Protein AF-A0AA86NKG4-F1 (afdb_monomer)

Mean predicted aligned error: 23.33 Å

Sequence (604 aa):
MSQSRVTTAQVQQRQLSSRQTTSARATTTNAAKAKQDRIPDSRKVRDQDYTNQCAERVFNFFTDKGYDGLLPSIKDLQTGIILKTFIDMISFLINLLDVQIAPPTDFKDPNQIMTFLNTIQTQLSYPETNQIKQTELKSISSAITWRKFMLLLSWLTELTDYTLSVDVDYQEPQVTELFIKNLCQAPDSEQILQSKEYFEFISQFYKDFLEMGGDETKLKLNLQTQFGMWKDEAKVNEQKMQQEVKKLDVEIRRFRLKLEEEINRAKQELNAVMETASSCQLDLNLCDDASYVGNSVMEVSTQQLLELRQRNQQRLEDANKKLSERVTQQEVNMMPQLQEKLNFINGQMRQNQIKQQELQADQDALQATIEALPESFAEYKKTDFLHQQKQGELKNMEQHLLELNKSLEEKQTRKSKIQKQIQQLCQNLQINQNISIDEITKLQSEMRRKLYAAEQAVQVTEKELRDLENEKVIMVQNLNQLNEQLENQKKRVEIMKQDHEKDAASLKQMNDTYYKNTQNLNEQIGQMKKQKVQVSAQIEESKQLLNQQKALLEKEQKRTEAEMKKMIAIIAAIYEKLIESRQKSRNSLEMARDKVGEAMQMFK

InterPro domains:
  IPR005550 Kinetochore protein Ndc80 [PTHR10643] (9-380)
  IPR038273 Ndc80 domain superfamily [G3DSA:1.10.418.30] (37-162)
  IPR055260 Kinetochore protein Ndc80, CH domain [PF03801] (15-162)

Radius of gyration: 59.02 Å; Cα contacts (8 Å, |Δi|>4): 145; chains: 1; bounding box: 146×118×181 Å

Structure (mmCIF, N/CA/C/O backbone):
data_AF-A0AA86NKG4-F1
#
_entry.id   AF-A0AA86NKG4-F1
#
loop_
_atom_site.group_PDB
_atom_site.id
_atom_site.type_symbol
_atom_site.label_atom_id
_atom_site.label_alt_id
_atom_site.label_comp_id
_atom_site.label_asym_id
_atom_site.label_entity_id
_atom_site.label_seq_id
_atom_site.pdbx_PDB_ins_code
_atom_site.Cartn_x
_atom_site.Cartn_y
_atom_site.Cartn_z
_atom_site.occupancy
_atom_site.B_iso_or_equiv
_atom_site.auth_seq_id
_atom_site.auth_comp_id
_atom_site.auth_asym_id
_atom_site.auth_atom_id
_atom_site.pdbx_PDB_model_num
ATOM 1 N N . MET A 1 1 ? 39.756 50.441 -20.508 1.00 43.78 1 MET A N 1
ATOM 2 C CA . MET A 1 1 ? 40.010 49.464 -19.427 1.00 43.78 1 MET A CA 1
ATOM 3 C C . MET A 1 1 ? 40.425 50.222 -18.177 1.00 43.78 1 MET A C 1
ATOM 5 O O . MET A 1 1 ? 41.063 51.255 -18.331 1.00 43.78 1 MET A O 1
ATOM 9 N N . SER A 1 2 ? 40.069 49.674 -17.011 1.00 31.52 2 SER A N 1
ATOM 10 C CA . SER A 1 2 ? 40.463 50.047 -15.638 1.00 31.52 2 SER A CA 1
ATOM 11 C C . SER A 1 2 ? 39.330 50.608 -14.772 1.00 31.52 2 SER A C 1
ATOM 13 O O . SER A 1 2 ? 38.540 51.446 -15.190 1.00 31.52 2 SER A O 1
ATOM 15 N N . GLN A 1 3 ? 39.236 49.998 -13.591 1.00 32.66 3 GLN A N 1
ATOM 16 C CA . GLN A 1 3 ? 38.053 49.741 -12.775 1.00 32.66 3 GLN A CA 1
ATOM 17 C C . GLN A 1 3 ? 37.763 50.818 -11.721 1.00 32.66 3 GLN A C 1
ATOM 19 O O . GLN A 1 3 ? 38.652 51.528 -11.260 1.00 32.66 3 GLN A O 1
ATOM 24 N N . SER A 1 4 ? 36.502 50.842 -11.290 1.00 36.34 4 SER A N 1
ATOM 25 C CA . SER A 1 4 ? 35.964 51.563 -10.135 1.00 36.34 4 SER A CA 1
ATOM 26 C C . SER A 1 4 ? 36.262 50.859 -8.803 1.00 36.34 4 SER A C 1
ATOM 28 O O . SER A 1 4 ? 36.222 49.632 -8.743 1.00 36.34 4 SER A O 1
ATOM 30 N N . ARG A 1 5 ? 36.397 51.632 -7.714 1.00 36.16 5 ARG A N 1
ATOM 31 C CA . ARG A 1 5 ? 35.875 51.293 -6.372 1.00 36.16 5 ARG A CA 1
ATOM 32 C C . ARG A 1 5 ? 35.683 52.557 -5.526 1.00 36.16 5 ARG A C 1
ATOM 34 O O . ARG A 1 5 ? 36.498 53.472 -5.570 1.00 36.16 5 ARG A O 1
ATOM 41 N N . VAL A 1 6 ? 34.558 52.578 -4.813 1.00 34.16 6 VAL A N 1
ATOM 42 C CA . VAL A 1 6 ? 33.982 53.687 -4.038 1.00 34.16 6 VAL A CA 1
ATOM 43 C C . VAL A 1 6 ? 34.323 53.555 -2.547 1.00 34.16 6 VAL A C 1
ATOM 45 O O . VAL A 1 6 ? 34.660 52.481 -2.055 1.00 34.16 6 VAL A O 1
ATOM 48 N N . THR A 1 7 ? 34.259 54.711 -1.896 1.00 33.56 7 THR A N 1
ATOM 49 C CA . THR A 1 7 ? 34.764 55.203 -0.611 1.00 33.56 7 THR A CA 1
ATOM 50 C C . THR A 1 7 ? 33.959 54.856 0.652 1.00 33.56 7 THR A C 1
ATOM 52 O O . THR A 1 7 ? 32.754 54.627 0.623 1.00 33.56 7 THR A O 1
ATOM 55 N N . THR A 1 8 ? 34.669 54.931 1.784 1.00 36.47 8 THR A N 1
ATOM 56 C CA . THR A 1 8 ? 34.244 54.886 3.198 1.00 36.47 8 THR A CA 1
ATOM 57 C C . THR A 1 8 ? 34.214 56.301 3.815 1.00 36.47 8 THR A C 1
ATOM 59 O O . THR A 1 8 ? 35.107 57.082 3.500 1.00 36.47 8 THR A O 1
ATOM 62 N N . ALA A 1 9 ? 33.284 56.606 4.742 1.00 33.09 9 ALA A N 1
ATOM 63 C CA . ALA A 1 9 ? 33.405 57.609 5.841 1.00 33.09 9 ALA A CA 1
ATOM 64 C C . ALA A 1 9 ? 32.147 57.554 6.757 1.00 33.09 9 ALA A C 1
ATOM 66 O O . ALA A 1 9 ? 31.035 57.596 6.242 1.00 33.09 9 ALA A O 1
ATOM 67 N N . GLN A 1 10 ? 32.233 57.205 8.056 1.00 33.81 10 GLN A N 1
ATOM 68 C CA . GLN A 1 10 ? 32.519 58.033 9.263 1.00 33.81 10 GLN A CA 1
ATOM 69 C C . GLN A 1 10 ? 31.441 59.097 9.584 1.00 33.81 10 GLN A C 1
ATOM 71 O O . GLN A 1 10 ? 31.262 60.042 8.831 1.00 33.81 10 GLN A O 1
ATOM 76 N N . VAL A 1 11 ? 30.566 58.882 10.582 1.00 34.16 11 VAL A N 1
ATOM 77 C CA . VAL A 1 11 ? 30.686 59.140 12.048 1.00 34.16 11 VAL A CA 1
ATOM 78 C C . VAL A 1 11 ? 30.825 60.628 12.413 1.00 34.16 11 VAL A C 1
ATOM 80 O O . VAL A 1 11 ? 31.870 61.235 12.201 1.00 34.16 11 VAL A O 1
ATOM 83 N N . GLN A 1 12 ? 29.799 61.176 13.081 1.00 32.41 12 GLN A N 1
ATOM 84 C CA . GLN A 1 12 ? 29.882 62.398 13.887 1.00 32.41 12 GLN A CA 1
ATOM 85 C C . GLN A 1 12 ? 29.183 62.208 15.239 1.00 32.41 12 GLN A C 1
ATOM 87 O O . GLN A 1 12 ? 28.048 61.747 15.323 1.00 32.41 12 GLN A O 1
ATOM 92 N N . GLN A 1 13 ? 29.902 62.597 16.290 1.00 38.66 13 GLN A N 1
ATOM 93 C CA . GLN A 1 13 ? 29.547 62.554 17.705 1.00 38.66 13 GLN A CA 1
ATOM 94 C C . GLN A 1 13 ? 29.587 64.004 18.236 1.00 38.66 13 GLN A C 1
ATOM 96 O O . GLN A 1 13 ? 30.538 64.733 17.951 1.00 38.66 13 GLN A O 1
ATOM 101 N N . ARG A 1 14 ? 28.589 64.430 19.020 1.00 33.84 14 ARG A N 1
ATOM 102 C CA . ARG A 1 14 ? 28.610 65.624 19.901 1.00 33.84 14 ARG A CA 1
ATOM 103 C C . ARG A 1 14 ? 28.110 65.149 21.277 1.00 33.84 14 ARG A C 1
ATOM 105 O O . ARG A 1 14 ? 27.068 64.509 21.324 1.00 33.84 14 ARG A O 1
ATOM 112 N N . GLN A 1 15 ? 28.935 65.126 22.334 1.00 34.72 15 GLN A N 1
ATOM 113 C CA . GLN A 1 15 ? 29.257 66.223 23.280 1.00 34.72 15 GLN A CA 1
ATOM 114 C C . GLN A 1 15 ? 28.002 66.797 23.986 1.00 34.72 15 GLN A C 1
ATOM 116 O O . GLN A 1 15 ? 27.040 67.090 23.295 1.00 34.72 15 GLN A O 1
ATOM 121 N N . LEU A 1 16 ? 27.907 67.063 25.300 1.00 33.72 16 LEU A N 1
ATOM 122 C CA . LEU A 1 16 ? 28.825 67.060 26.455 1.00 33.72 16 LEU A CA 1
ATOM 123 C C . LEU A 1 16 ? 28.006 67.399 27.744 1.00 33.72 16 LEU A C 1
ATOM 125 O O . LEU A 1 16 ? 26.950 68.015 27.642 1.00 33.72 16 LEU A O 1
ATOM 129 N N . SER A 1 17 ? 28.591 67.112 28.920 1.00 32.69 17 SER A N 1
ATOM 130 C CA . SER A 1 17 ? 28.464 67.837 30.215 1.00 32.69 17 SER A CA 1
ATOM 131 C C . SER A 1 17 ? 27.379 67.458 31.244 1.00 32.69 17 SER A C 1
ATOM 133 O O . SER A 1 17 ? 26.231 67.254 30.889 1.00 32.69 17 SER A O 1
ATOM 135 N N . SER A 1 18 ? 27.594 67.507 32.571 1.00 33.84 18 SER A N 1
ATOM 136 C CA . SER A 1 18 ? 28.743 67.265 33.483 1.00 33.84 18 SER A CA 1
ATOM 137 C C . SER A 1 18 ? 28.355 67.697 34.918 1.00 33.84 18 SER A C 1
ATOM 139 O O . SER A 1 18 ? 27.952 68.843 35.068 1.00 33.84 18 SER A O 1
ATOM 141 N N . ARG A 1 19 ? 28.661 66.852 35.931 1.00 31.36 19 ARG A N 1
ATOM 142 C CA . ARG A 1 19 ? 28.984 67.161 37.364 1.00 31.36 19 ARG A CA 1
ATOM 143 C C . ARG A 1 19 ? 27.851 67.775 38.242 1.00 31.36 19 ARG A C 1
ATOM 145 O O . ARG A 1 19 ? 27.067 68.557 37.748 1.00 31.36 19 ARG A O 1
ATOM 152 N N . GLN A 1 20 ? 27.678 67.495 39.549 1.00 35.03 20 GLN A N 1
ATOM 153 C CA . GLN A 1 20 ? 28.650 67.257 40.635 1.00 35.03 20 GLN A CA 1
ATOM 154 C C . GLN A 1 20 ? 27.956 66.773 41.957 1.00 35.03 20 GLN A C 1
ATOM 156 O O . GLN A 1 20 ? 26.942 67.348 42.329 1.00 35.03 20 GLN A O 1
ATOM 161 N N . THR A 1 21 ? 28.557 65.772 42.646 1.00 33.75 21 THR A N 1
ATOM 162 C CA . THR A 1 21 ? 28.790 65.565 44.127 1.00 33.75 21 THR A CA 1
ATOM 163 C C . THR A 1 21 ? 27.627 65.617 45.152 1.00 33.75 21 THR A C 1
ATOM 165 O O . THR A 1 21 ? 26.842 66.547 45.099 1.00 33.75 21 THR A O 1
ATOM 168 N N . THR A 1 22 ? 27.449 64.725 46.152 1.00 33.44 22 THR A N 1
ATOM 169 C CA . THR A 1 22 ? 28.330 64.159 47.228 1.00 33.44 22 THR A CA 1
ATOM 170 C C . THR A 1 22 ? 27.784 62.782 47.730 1.00 33.44 22 THR A C 1
ATOM 172 O O . THR A 1 22 ? 26.578 62.583 47.746 1.00 33.44 22 THR A O 1
ATOM 175 N N . SER A 1 23 ? 28.563 61.700 47.949 1.00 35.88 23 SER A N 1
ATOM 176 C CA . SER A 1 23 ? 29.376 61.311 49.142 1.00 35.88 23 SER A CA 1
ATOM 177 C C . SER A 1 23 ? 28.636 61.458 50.492 1.00 35.88 23 SER A C 1
ATOM 179 O O . SER A 1 23 ? 28.166 62.550 50.766 1.00 35.88 23 SER A O 1
ATOM 181 N N . ALA A 1 24 ? 28.510 60.515 51.440 1.00 34.03 24 ALA A N 1
ATOM 182 C CA . ALA A 1 24 ? 28.939 59.127 51.649 1.00 34.03 24 ALA A CA 1
ATOM 183 C C . ALA A 1 24 ? 28.216 58.576 52.909 1.00 34.03 24 ALA A C 1
ATOM 185 O O . ALA A 1 24 ? 27.984 59.344 53.838 1.00 34.03 24 ALA A O 1
ATOM 186 N N . ARG A 1 25 ? 27.973 57.257 53.009 1.00 35.12 25 ARG A N 1
ATOM 187 C CA . ARG A 1 25 ? 28.416 56.442 54.165 1.00 35.12 25 ARG A CA 1
ATOM 188 C C . ARG A 1 25 ? 28.309 54.951 53.848 1.00 35.12 25 ARG A C 1
ATOM 190 O O . ARG A 1 25 ? 27.234 54.420 53.600 1.00 35.12 25 ARG A O 1
ATOM 197 N N . ALA A 1 26 ? 29.468 54.310 53.851 1.00 36.91 26 ALA A N 1
ATOM 198 C CA . ALA A 1 26 ? 29.656 52.880 53.723 1.00 36.91 26 ALA A CA 1
ATOM 199 C C . ALA A 1 26 ? 29.409 52.160 55.056 1.00 36.91 26 ALA A C 1
ATOM 201 O O . ALA A 1 26 ? 29.774 52.677 56.111 1.00 36.91 26 ALA A O 1
ATOM 202 N N . THR A 1 27 ? 28.954 50.913 54.967 1.00 33.50 27 THR A N 1
ATOM 203 C CA . THR A 1 27 ? 29.495 49.828 55.793 1.00 33.50 27 THR A CA 1
ATOM 204 C C . THR A 1 27 ? 29.646 48.581 54.931 1.00 33.50 27 THR A C 1
ATOM 206 O O . THR A 1 27 ? 28.697 47.912 54.537 1.00 33.50 27 THR A O 1
ATOM 209 N N . THR A 1 28 ? 30.904 48.334 54.600 1.00 38.12 28 THR A N 1
ATOM 210 C CA . THR A 1 28 ? 31.500 47.103 54.096 1.00 38.12 28 THR A CA 1
ATOM 211 C C . THR A 1 28 ? 31.260 45.931 55.045 1.00 38.12 28 THR A C 1
ATOM 213 O O . THR A 1 28 ? 31.464 46.088 56.246 1.00 38.12 28 THR A O 1
ATOM 216 N N . THR A 1 29 ? 30.934 44.748 54.515 1.00 29.23 29 THR A N 1
ATOM 217 C CA . THR A 1 29 ? 31.707 43.498 54.710 1.00 29.23 29 THR A CA 1
ATOM 218 C C . THR A 1 29 ? 31.048 42.316 53.974 1.00 29.23 29 THR A C 1
ATOM 220 O O . THR A 1 29 ? 29.895 41.980 54.200 1.00 29.23 29 THR A O 1
ATOM 223 N N . ASN A 1 30 ? 31.819 41.684 53.084 1.00 37.06 30 ASN A N 1
ATOM 224 C CA . ASN A 1 30 ? 31.780 40.253 52.749 1.00 37.06 30 ASN A CA 1
ATOM 225 C C . ASN A 1 30 ? 30.456 39.600 52.294 1.00 37.06 30 ASN A C 1
ATOM 227 O O . ASN A 1 30 ? 29.985 38.651 52.911 1.00 37.06 30 ASN A O 1
ATOM 231 N N . ALA A 1 31 ? 29.954 39.984 51.117 1.00 36.34 31 ALA A N 1
ATOM 232 C CA . ALA A 1 31 ? 29.047 39.143 50.319 1.00 36.34 31 ALA A CA 1
ATOM 233 C C . ALA A 1 31 ? 29.480 39.108 48.840 1.00 36.34 31 ALA A C 1
ATOM 235 O O . ALA A 1 31 ? 28.695 39.323 47.921 1.00 36.34 31 ALA A O 1
ATOM 236 N N . ALA A 1 32 ? 30.775 38.885 48.609 1.00 37.53 32 ALA A N 1
ATOM 237 C CA . ALA A 1 32 ? 31.345 38.626 47.291 1.00 37.53 32 ALA A CA 1
ATOM 238 C C . ALA A 1 32 ? 31.545 37.113 47.123 1.00 37.53 32 ALA A C 1
ATOM 240 O O . ALA A 1 32 ? 32.657 36.614 47.261 1.00 37.53 32 ALA A O 1
ATOM 241 N N . LYS A 1 33 ? 30.439 36.388 46.920 1.00 40.97 33 LYS A N 1
ATOM 242 C CA . LYS A 1 33 ? 30.338 35.051 46.301 1.00 40.97 33 LYS A CA 1
ATOM 243 C C . LYS A 1 33 ? 28.845 34.690 46.240 1.00 40.97 33 LYS A C 1
ATOM 245 O O . LYS A 1 33 ? 28.176 34.762 47.261 1.00 40.97 33 LYS A O 1
ATOM 250 N N . ALA A 1 34 ? 28.362 34.322 45.049 1.00 39.19 34 ALA A N 1
ATOM 251 C CA . ALA A 1 34 ? 26.985 33.914 44.710 1.00 39.19 34 ALA A CA 1
ATOM 252 C C . ALA A 1 34 ? 25.978 35.002 44.266 1.00 39.19 34 ALA A C 1
ATOM 254 O O . ALA A 1 34 ? 24.804 34.960 44.623 1.00 39.19 34 ALA A O 1
ATOM 255 N N . LYS A 1 35 ? 26.380 35.924 43.384 1.00 42.62 35 LYS A N 1
ATOM 256 C CA . LYS A 1 35 ? 25.446 36.419 42.357 1.00 42.62 35 LYS A CA 1
ATOM 257 C C . LYS A 1 35 ? 25.885 35.820 41.028 1.00 42.62 35 LYS A C 1
ATOM 259 O O . LYS A 1 35 ? 26.779 36.359 40.392 1.00 42.62 35 LYS A O 1
ATOM 264 N N . GLN A 1 36 ? 25.316 34.666 40.676 1.00 47.09 36 GLN A N 1
ATOM 265 C CA . GLN A 1 36 ? 25.294 34.216 39.285 1.00 47.09 36 GLN A CA 1
ATOM 266 C C . GLN A 1 36 ? 24.805 35.384 38.428 1.00 47.09 36 GLN A C 1
ATOM 268 O O . GLN A 1 36 ? 23.819 36.036 38.791 1.00 47.09 36 GLN A O 1
ATOM 273 N N . ASP A 1 37 ? 25.509 35.653 37.334 1.00 47.25 37 ASP A N 1
ATOM 274 C CA . ASP A 1 37 ? 25.105 36.593 36.296 1.00 47.25 37 ASP A CA 1
ATOM 275 C C . ASP A 1 37 ? 23.719 36.200 35.772 1.00 47.25 37 ASP A C 1
ATOM 277 O O . ASP A 1 37 ? 23.567 35.367 34.882 1.00 47.25 37 ASP A O 1
ATOM 281 N N . ARG A 1 38 ? 22.671 36.769 36.373 1.00 59.19 38 ARG A N 1
ATOM 282 C CA . ARG A 1 38 ? 21.305 36.638 35.875 1.00 59.19 38 ARG A CA 1
ATOM 283 C C . ARG A 1 38 ? 21.229 37.431 34.581 1.00 59.19 38 ARG A C 1
ATOM 285 O O . ARG A 1 38 ? 21.164 38.659 34.620 1.00 59.19 38 ARG A O 1
ATOM 292 N N . ILE A 1 39 ? 21.266 36.722 33.456 1.00 69.00 39 ILE A N 1
ATOM 293 C CA . ILE A 1 39 ? 21.083 37.295 32.121 1.00 69.00 39 ILE A CA 1
ATOM 294 C C . ILE A 1 39 ? 19.756 38.075 32.128 1.00 69.00 39 ILE A C 1
ATOM 296 O O . ILE A 1 39 ? 18.713 37.481 32.417 1.00 69.00 39 ILE A O 1
ATOM 300 N N . PRO A 1 40 ? 19.766 39.398 31.888 1.00 72.06 40 PRO A N 1
ATOM 301 C CA . PRO A 1 40 ? 18.547 40.198 31.918 1.00 72.06 40 PRO A CA 1
ATOM 302 C C . PRO A 1 40 ? 17.570 39.732 30.831 1.00 72.06 40 PRO A C 1
ATOM 304 O O . PRO A 1 40 ? 18.000 39.319 29.756 1.00 72.06 40 PRO A O 1
ATOM 307 N N . ASP A 1 41 ? 16.262 39.820 31.101 1.00 75.50 41 ASP A N 1
ATOM 308 C CA . ASP A 1 41 ? 15.235 39.552 30.087 1.00 75.50 41 ASP A CA 1
ATOM 309 C C . ASP A 1 41 ? 15.448 40.479 28.885 1.00 75.50 41 ASP A C 1
ATOM 311 O O . ASP A 1 41 ? 15.451 41.705 29.028 1.00 75.50 41 ASP A O 1
ATOM 315 N N . SER A 1 42 ? 15.653 39.893 27.708 1.00 79.81 42 SER A N 1
ATOM 316 C CA . SER A 1 42 ? 15.833 40.628 26.457 1.00 79.81 42 SER A CA 1
ATOM 317 C C . SER A 1 42 ? 14.517 41.202 25.926 1.00 79.81 42 SER A C 1
ATOM 319 O O . SER A 1 42 ? 14.535 42.094 25.073 1.00 79.81 42 SER A O 1
ATOM 321 N N . ARG A 1 43 ? 13.368 40.725 26.427 1.00 83.44 43 ARG A N 1
ATOM 322 C CA . ARG A 1 43 ? 12.042 41.185 26.007 1.00 83.44 43 ARG A CA 1
ATOM 323 C C . ARG A 1 43 ? 11.784 42.607 26.494 1.00 83.44 43 ARG A C 1
ATOM 325 O O . ARG A 1 43 ? 12.120 42.991 27.616 1.00 83.44 43 ARG A O 1
ATOM 332 N N . LYS A 1 44 ? 11.106 43.404 25.667 1.00 83.31 44 LYS A N 1
ATOM 333 C CA . LYS A 1 44 ? 10.764 44.799 25.979 1.00 83.31 44 LYS A CA 1
ATOM 334 C C . LYS A 1 44 ? 9.557 44.890 26.924 1.00 83.31 44 LYS A C 1
ATOM 336 O O . LYS A 1 44 ? 8.557 45.515 26.610 1.00 83.31 44 LYS A O 1
ATOM 341 N N . VAL A 1 45 ? 9.655 44.315 28.125 1.00 78.31 45 VAL A N 1
ATOM 342 C CA . VAL A 1 45 ? 8.554 44.214 29.116 1.00 78.31 45 VAL A CA 1
ATOM 343 C C . VAL A 1 45 ? 7.938 45.570 29.498 1.00 78.31 45 VAL A C 1
ATOM 345 O O . VAL A 1 45 ? 6.790 45.660 29.929 1.00 78.31 45 VAL A O 1
ATOM 348 N N . ARG A 1 46 ? 8.711 46.656 29.390 1.00 81.44 46 ARG A N 1
ATOM 349 C CA . ARG A 1 46 ? 8.246 48.016 29.709 1.00 81.44 46 ARG A CA 1
ATOM 350 C C . ARG A 1 46 ? 7.560 48.717 28.535 1.00 81.44 46 ARG A C 1
ATOM 352 O O . ARG A 1 46 ? 6.890 49.721 28.774 1.00 81.44 46 ARG A O 1
ATOM 359 N N . ASP A 1 47 ? 7.725 48.194 27.327 1.00 87.50 47 ASP A N 1
ATOM 360 C CA . ASP A 1 47 ? 7.161 48.726 26.094 1.00 87.50 47 ASP A CA 1
ATOM 361 C C . ASP A 1 47 ? 5.691 48.297 25.969 1.00 87.50 47 ASP A C 1
ATOM 363 O O . ASP A 1 47 ? 5.349 47.110 26.036 1.00 87.50 47 ASP A O 1
ATOM 367 N N . GLN A 1 48 ? 4.809 49.289 25.864 1.00 86.00 48 GLN A N 1
ATOM 368 C CA . GLN A 1 48 ? 3.374 49.049 25.782 1.00 86.00 48 GLN A CA 1
ATOM 369 C C . GLN A 1 48 ? 3.001 48.436 24.431 1.00 86.00 48 GLN A C 1
ATOM 371 O O . GLN A 1 48 ? 2.163 47.538 24.402 1.00 86.00 48 GLN A O 1
ATOM 376 N N . ASP A 1 49 ? 3.660 48.844 23.347 1.00 90.31 49 ASP A N 1
ATOM 377 C CA . ASP A 1 49 ? 3.364 48.338 22.005 1.00 90.31 49 ASP A CA 1
ATOM 378 C C . ASP A 1 49 ? 3.726 46.856 21.904 1.00 90.31 49 ASP A C 1
ATOM 380 O O . ASP A 1 49 ? 2.957 46.053 21.381 1.00 90.31 49 ASP A O 1
ATOM 384 N N . TYR A 1 50 ? 4.852 46.463 22.507 1.00 91.94 50 TYR A N 1
ATOM 385 C CA . TYR A 1 50 ? 5.243 45.058 22.611 1.00 91.94 50 TYR A CA 1
ATOM 386 C C . TYR A 1 50 ? 4.230 44.227 23.416 1.00 91.94 50 TYR A C 1
ATOM 388 O O . TYR A 1 50 ? 3.884 43.111 23.029 1.00 91.94 50 TYR A O 1
ATOM 396 N N . THR A 1 51 ? 3.712 44.774 24.520 1.00 89.31 51 THR A N 1
ATOM 397 C CA . THR A 1 51 ? 2.679 44.094 25.323 1.00 89.31 51 THR A CA 1
ATOM 398 C C . THR A 1 51 ? 1.371 43.948 24.538 1.00 89.31 51 THR A C 1
ATOM 400 O O . THR A 1 51 ? 0.726 42.904 24.618 1.00 89.31 51 THR A O 1
ATOM 403 N N . ASN A 1 52 ? 0.998 44.955 23.743 1.00 92.19 52 ASN A N 1
ATOM 404 C CA . ASN A 1 52 ? -0.190 44.903 22.891 1.00 92.19 52 ASN A CA 1
ATOM 405 C C . ASN A 1 52 ? -0.059 43.818 21.809 1.00 92.19 52 ASN A C 1
ATOM 407 O O . ASN A 1 52 ? -0.997 43.051 21.618 1.00 92.19 52 ASN A O 1
ATOM 411 N N . GLN A 1 53 ? 1.117 43.685 21.185 1.00 93.94 53 GLN A N 1
ATOM 412 C CA . GLN A 1 53 ? 1.402 42.604 20.230 1.00 93.94 53 GLN A CA 1
ATOM 413 C C . GLN A 1 53 ? 1.312 41.216 20.880 1.00 93.94 53 GLN A C 1
ATOM 415 O O . GLN A 1 53 ? 0.790 40.281 20.277 1.00 93.94 53 GLN A O 1
ATOM 420 N N . CYS A 1 54 ? 1.786 41.074 22.124 1.00 94.75 54 CYS A N 1
ATOM 421 C CA . CYS A 1 54 ? 1.632 39.829 22.881 1.00 94.75 54 CYS A CA 1
ATOM 422 C C . CYS A 1 54 ? 0.147 39.490 23.092 1.00 94.75 54 CYS A C 1
ATOM 424 O O . CYS A 1 54 ? -0.253 38.348 22.886 1.00 94.75 54 CYS A O 1
ATOM 426 N N . ALA A 1 55 ? -0.673 40.479 23.461 1.00 95.06 55 ALA A N 1
ATOM 427 C CA . ALA A 1 55 ? -2.109 40.293 23.658 1.00 95.06 55 ALA A CA 1
ATOM 428 C C . ALA A 1 55 ? -2.834 39.904 22.357 1.00 95.06 55 ALA A C 1
ATOM 430 O O . ALA A 1 55 ? -3.663 38.998 22.378 1.00 95.06 55 ALA A O 1
ATOM 431 N N . GLU A 1 56 ? -2.499 40.537 21.228 1.00 95.44 56 GLU A N 1
ATOM 432 C CA . GLU A 1 56 ? -3.038 40.180 19.906 1.00 95.44 56 GLU A CA 1
ATOM 433 C C . GLU A 1 56 ? -2.671 38.747 19.512 1.00 95.44 56 GLU A C 1
ATOM 435 O O . GLU A 1 56 ? -3.537 37.986 19.085 1.00 95.44 56 GLU A O 1
ATOM 440 N N . ARG A 1 57 ? -1.411 38.343 19.719 1.00 95.50 57 ARG A N 1
ATOM 441 C CA . ARG A 1 57 ? -0.961 36.973 19.439 1.00 95.50 57 ARG A CA 1
ATOM 442 C C . ARG A 1 57 ? -1.728 35.941 20.258 1.00 95.50 57 ARG A C 1
ATOM 444 O O . ARG A 1 57 ? -2.207 34.961 19.699 1.00 95.50 57 ARG A O 1
ATOM 451 N N . VAL A 1 58 ? -1.846 36.169 21.567 1.00 96.75 58 VAL A N 1
ATOM 452 C CA . VAL A 1 58 ? -2.610 35.295 22.468 1.00 96.75 58 VAL A CA 1
ATOM 453 C C . VAL A 1 58 ? -4.064 35.212 22.007 1.00 96.75 58 VAL A C 1
ATOM 455 O O . VAL A 1 58 ? -4.603 34.119 21.883 1.00 96.75 58 VAL A O 1
ATOM 458 N N . PHE A 1 59 ? -4.698 36.346 21.711 1.00 96.38 59 PHE A N 1
ATOM 459 C CA . PHE A 1 59 ? -6.093 36.366 21.281 1.00 96.38 59 PHE A CA 1
ATOM 460 C C . PHE A 1 59 ? -6.323 35.563 19.993 1.00 96.38 59 PHE A C 1
ATOM 462 O O . PHE A 1 59 ? -7.228 34.728 19.943 1.00 96.38 59 PHE A O 1
ATOM 469 N N . ASN A 1 60 ? -5.487 35.785 18.976 1.00 95.38 60 ASN A N 1
ATOM 470 C CA . ASN A 1 60 ? -5.600 35.093 17.693 1.00 95.38 60 ASN A CA 1
ATOM 471 C C . ASN A 1 60 ? -5.396 33.584 17.865 1.00 95.38 60 ASN A C 1
ATOM 473 O O . ASN A 1 60 ? -6.236 32.808 17.430 1.00 95.38 60 ASN A O 1
ATOM 477 N N . PHE A 1 61 ? -4.357 33.167 18.597 1.00 96.06 61 PHE A N 1
ATOM 478 C CA . PHE A 1 61 ? -4.083 31.747 18.819 1.00 96.06 61 PHE A CA 1
ATOM 479 C C . PHE A 1 61 ? -5.244 31.022 19.509 1.00 96.06 61 PHE A C 1
ATOM 481 O O . PHE A 1 61 ? -5.661 29.953 19.072 1.00 96.06 61 PHE A O 1
ATOM 488 N N . PHE A 1 62 ? -5.795 31.599 20.579 1.00 95.62 62 PHE A N 1
ATOM 489 C CA . PHE A 1 62 ? -6.916 30.984 21.295 1.00 95.62 62 PHE A CA 1
ATOM 490 C C . PHE A 1 62 ? -8.193 30.931 20.443 1.00 95.62 62 PHE A C 1
ATOM 492 O O . PHE A 1 62 ? -8.974 29.990 20.581 1.00 95.62 62 PHE A O 1
ATOM 499 N N . THR A 1 63 ? -8.392 31.917 19.562 1.00 92.88 63 THR A N 1
ATOM 500 C CA . THR A 1 63 ? -9.492 31.915 18.587 1.00 92.88 63 THR A CA 1
ATOM 501 C C . THR A 1 63 ? -9.311 30.781 17.577 1.00 92.88 63 THR A C 1
ATOM 503 O O . THR A 1 63 ? -10.238 30.005 17.357 1.00 92.88 63 THR A O 1
ATOM 506 N N . ASP A 1 64 ? -8.106 30.634 17.025 1.00 92.25 64 ASP A N 1
ATOM 507 C CA . ASP A 1 64 ? -7.792 29.634 16.000 1.00 92.25 64 ASP A CA 1
ATOM 508 C C . ASP A 1 64 ? -7.824 28.196 16.543 1.00 92.25 64 ASP A C 1
ATOM 510 O O . ASP A 1 64 ? -8.211 27.269 15.833 1.00 92.25 64 ASP A O 1
ATOM 514 N N . LYS A 1 65 ? -7.431 27.991 17.807 1.00 90.38 65 LYS A N 1
ATOM 515 C CA . LYS A 1 65 ? -7.414 26.672 18.465 1.00 90.38 65 LYS A CA 1
ATOM 516 C C . LYS A 1 65 ? -8.728 26.298 19.158 1.00 90.38 65 LYS A C 1
ATOM 518 O O . LYS A 1 65 ? -8.767 25.273 19.830 1.00 90.38 65 LYS A O 1
ATOM 523 N N . GLY A 1 66 ? -9.785 27.099 19.003 1.00 88.56 66 GLY A N 1
ATOM 524 C CA . GLY A 1 66 ? -11.122 26.766 19.499 1.00 88.56 66 GLY A CA 1
ATOM 525 C C . GLY A 1 66 ? -11.221 26.698 21.024 1.00 88.56 66 GLY A C 1
ATOM 526 O O . GLY A 1 66 ? -11.764 25.741 21.558 1.00 88.56 66 GLY A O 1
ATOM 527 N N . TYR A 1 67 ? -10.680 27.687 21.743 1.00 91.75 67 TYR A N 1
ATOM 528 C CA . TYR A 1 67 ? -10.783 27.732 23.204 1.00 91.75 67 TYR A CA 1
ATOM 529 C C . TYR A 1 67 ? -12.246 27.723 23.688 1.00 91.75 67 TYR A C 1
ATOM 531 O O . TYR A 1 67 ? -12.984 28.680 23.458 1.00 91.75 67 TYR A O 1
ATOM 539 N N . ASP A 1 68 ? -12.633 26.676 24.424 1.00 81.75 68 ASP A N 1
ATOM 540 C CA . ASP A 1 68 ? -14.008 26.464 24.916 1.00 81.75 68 ASP A CA 1
ATOM 541 C C . ASP A 1 68 ? -14.434 27.426 26.042 1.00 81.75 68 ASP A C 1
ATOM 543 O O . ASP A 1 68 ? -15.612 27.529 26.395 1.00 81.75 68 ASP A O 1
ATOM 547 N N . GLY A 1 69 ? -13.474 28.115 26.665 1.00 82.38 69 GLY A N 1
ATOM 548 C CA . GLY A 1 69 ? -13.749 29.096 27.709 1.00 82.38 69 GLY A CA 1
ATOM 549 C C . GLY A 1 69 ? -14.225 30.439 27.149 1.00 82.38 69 GLY A C 1
ATOM 550 O O . GLY A 1 69 ? -14.061 30.753 25.974 1.00 82.38 69 GLY A O 1
ATOM 551 N N . LEU A 1 70 ? -14.765 31.302 28.019 1.00 87.19 70 LEU A N 1
ATOM 552 C CA . LEU A 1 70 ? -15.068 32.685 27.639 1.00 87.19 70 LEU A CA 1
ATOM 553 C C . LEU A 1 70 ? -13.756 33.435 27.358 1.00 87.19 70 LEU A C 1
ATOM 555 O O . LEU A 1 70 ? -13.084 33.882 28.292 1.00 87.19 70 LEU A O 1
ATOM 559 N N . LEU A 1 71 ? -13.392 33.550 26.079 1.00 91.06 71 LEU A N 1
ATOM 560 C CA . LEU A 1 71 ? -12.191 34.253 25.642 1.00 91.06 71 LEU A CA 1
ATOM 561 C C . LEU A 1 71 ? -12.303 35.749 25.992 1.00 91.06 71 LEU A C 1
ATOM 563 O O . LEU A 1 71 ? -13.253 36.406 25.554 1.00 91.06 71 LEU A O 1
ATOM 567 N N . PRO A 1 72 ? -11.365 36.317 26.775 1.00 92.69 72 PRO A N 1
ATOM 568 C CA . PRO A 1 72 ? -11.361 37.748 27.059 1.00 92.69 72 PRO A CA 1
ATOM 569 C C . PRO A 1 72 ? -11.195 38.562 25.777 1.00 92.69 72 PRO A C 1
ATOM 571 O O . PRO A 1 72 ? -10.506 38.136 24.849 1.00 92.69 72 PRO A O 1
ATOM 574 N N . SER A 1 73 ? -11.773 39.764 25.731 1.00 93.88 73 SER A N 1
ATOM 575 C CA . SER A 1 73 ? -11.537 40.647 24.589 1.00 93.88 73 SER A CA 1
ATOM 576 C C . SER A 1 73 ? -10.057 41.043 24.514 1.00 93.88 73 SER A C 1
ATOM 578 O O . SER A 1 73 ? -9.358 41.073 25.531 1.00 93.88 73 SER A O 1
ATOM 580 N N . ILE A 1 74 ? -9.575 41.430 23.327 1.00 93.50 74 ILE A N 1
ATOM 581 C CA . ILE A 1 74 ? -8.205 41.954 23.158 1.00 93.50 74 ILE A CA 1
ATOM 582 C C . ILE A 1 74 ? -7.924 43.083 24.161 1.00 93.50 74 ILE A C 1
ATOM 584 O O . ILE A 1 74 ? -6.849 43.147 24.753 1.00 93.50 74 ILE A O 1
ATOM 588 N N . LYS A 1 75 ? -8.916 43.949 24.405 1.00 92.25 75 LYS A N 1
ATOM 589 C CA . LYS A 1 75 ? -8.807 45.042 25.372 1.00 92.25 75 LYS A CA 1
ATOM 590 C C . LYS A 1 75 ? -8.585 44.522 26.795 1.00 92.25 75 LYS A C 1
ATOM 592 O O . LYS A 1 75 ? -7.715 45.042 27.488 1.00 92.25 75 LYS A O 1
ATOM 597 N N . ASP A 1 76 ? -9.311 43.485 27.206 1.00 92.81 76 ASP A N 1
ATOM 598 C CA . ASP A 1 76 ? -9.144 42.870 28.528 1.00 92.81 76 ASP A CA 1
ATOM 599 C C . ASP A 1 76 ? -7.754 42.231 28.667 1.00 92.81 76 ASP A C 1
ATOM 601 O O . ASP A 1 76 ? -7.094 42.398 29.693 1.00 92.81 76 ASP A O 1
ATOM 605 N N . LEU A 1 77 ? -7.247 41.586 27.609 1.00 92.56 77 LEU A N 1
ATOM 606 C CA . LEU A 1 77 ? -5.880 41.051 27.576 1.00 92.56 77 LEU A CA 1
ATOM 607 C C . LEU A 1 77 ? -4.808 42.149 27.626 1.00 92.56 77 LEU A C 1
ATOM 609 O O . LEU A 1 77 ? -3.729 41.917 28.164 1.00 92.56 77 LEU A O 1
ATOM 613 N N . GLN A 1 78 ? -5.080 43.354 27.125 1.00 91.38 78 GLN A N 1
ATOM 614 C CA . GLN A 1 78 ? -4.159 44.492 27.227 1.00 91.38 78 GLN A CA 1
ATOM 615 C C . GLN A 1 78 ? -4.168 45.128 28.625 1.00 91.38 78 GLN A C 1
ATOM 617 O O . GLN A 1 78 ? -3.121 45.567 29.109 1.00 91.38 78 GLN A O 1
ATOM 622 N N . THR A 1 79 ? -5.329 45.187 29.287 1.00 86.75 79 THR A N 1
ATOM 623 C CA . THR A 1 79 ? -5.489 45.911 30.560 1.00 86.75 79 THR A CA 1
ATOM 624 C C . THR A 1 79 ? -5.358 45.048 31.811 1.00 86.75 79 THR A C 1
ATOM 626 O O . THR A 1 79 ? -4.995 45.577 32.860 1.00 86.75 79 THR A O 1
ATOM 629 N N . GLY A 1 80 ? -5.633 43.748 31.720 1.00 90.12 80 GLY A N 1
ATOM 630 C CA . GLY A 1 80 ? -5.636 42.832 32.857 1.00 90.12 80 GLY A CA 1
ATOM 631 C C . GLY A 1 80 ? -6.888 41.971 32.912 1.00 90.12 80 GLY A C 1
ATOM 632 O O . GLY A 1 80 ? -7.994 42.479 32.745 1.00 90.12 80 GLY A O 1
ATOM 633 N N . ILE A 1 81 ? -6.717 40.686 33.232 1.00 90.94 81 ILE A N 1
ATOM 634 C CA . ILE A 1 81 ? -7.827 39.750 33.466 1.00 90.94 81 ILE A CA 1
ATOM 635 C C . ILE A 1 81 ? -7.817 39.230 34.907 1.00 90.94 81 ILE A C 1
ATOM 637 O O . ILE A 1 81 ? -6.846 39.393 35.653 1.00 90.94 81 ILE A O 1
ATOM 641 N N . ILE A 1 82 ? -8.918 38.599 35.316 1.00 90.19 82 ILE A N 1
ATOM 642 C CA . ILE A 1 82 ? -9.026 37.980 36.639 1.00 90.19 82 ILE A CA 1
ATOM 643 C C . ILE A 1 82 ? -8.179 36.703 36.728 1.00 90.19 82 ILE A C 1
ATOM 645 O O . ILE A 1 82 ? -8.016 35.975 35.749 1.00 90.19 82 ILE A O 1
ATOM 649 N N . LEU A 1 83 ? -7.683 36.398 37.932 1.00 89.88 83 LEU A N 1
ATOM 650 C CA . LEU A 1 83 ? -6.783 35.263 38.173 1.00 89.88 83 LEU A CA 1
ATOM 651 C C . LEU A 1 83 ? -7.356 33.928 37.689 1.00 89.88 83 LEU A C 1
ATOM 653 O O . LEU A 1 83 ? -6.632 33.151 37.081 1.00 89.88 83 LEU A O 1
ATOM 657 N N . LYS A 1 84 ? -8.652 33.684 37.912 1.00 90.06 84 LYS A N 1
ATOM 658 C CA . LYS A 1 84 ? -9.320 32.465 37.440 1.00 90.06 84 LYS A CA 1
ATOM 659 C C . LYS A 1 84 ? -9.197 32.320 35.921 1.00 90.06 84 LYS A C 1
ATOM 661 O O . LYS A 1 84 ? -8.688 31.314 35.454 1.00 90.06 84 LYS A O 1
ATOM 666 N N . THR A 1 85 ? -9.578 33.351 35.168 1.00 91.25 85 THR A N 1
ATOM 667 C CA . THR A 1 85 ? -9.501 33.351 33.701 1.00 91.25 85 THR A CA 1
ATOM 668 C C . THR A 1 85 ? -8.072 33.164 33.204 1.00 91.25 85 THR A C 1
ATOM 670 O O . THR A 1 85 ? -7.852 32.430 32.251 1.00 91.25 85 THR A O 1
ATOM 673 N N . PHE A 1 86 ? -7.088 33.766 33.874 1.00 93.06 86 PHE A N 1
ATOM 674 C CA . PHE A 1 86 ? -5.678 33.548 33.553 1.00 93.06 86 PHE A CA 1
ATOM 675 C C . PHE A 1 86 ? -5.252 32.082 33.724 1.00 93.06 86 PHE A C 1
ATOM 677 O O . PHE A 1 86 ? -4.581 31.531 32.855 1.00 93.06 86 PHE A O 1
ATOM 684 N N . ILE A 1 87 ? -5.653 31.441 34.823 1.00 93.50 87 ILE A N 1
ATOM 685 C CA . ILE A 1 87 ? -5.338 30.030 35.071 1.00 93.50 87 ILE A CA 1
ATOM 686 C C . ILE A 1 87 ? -6.093 29.109 34.111 1.00 93.50 87 ILE A C 1
ATOM 688 O O . ILE A 1 87 ? -5.500 28.145 33.635 1.00 93.50 87 ILE A O 1
ATOM 692 N N . ASP A 1 88 ? -7.349 29.414 33.781 1.00 93.25 88 ASP A N 1
ATOM 693 C CA . ASP A 1 88 ? -8.132 28.656 32.798 1.00 93.25 88 ASP A CA 1
ATOM 694 C C . ASP A 1 88 ? -7.437 28.689 31.419 1.00 93.25 88 ASP A C 1
ATOM 696 O O . ASP A 1 88 ? -7.230 27.646 30.798 1.00 93.25 88 ASP A O 1
ATOM 700 N N . MET A 1 89 ? -6.958 29.866 30.992 1.00 94.81 89 MET A N 1
ATOM 701 C CA . MET A 1 89 ? -6.203 30.020 29.742 1.00 94.81 89 MET A CA 1
ATOM 702 C C . MET A 1 89 ? -4.872 29.257 29.755 1.00 94.81 89 MET A C 1
ATOM 704 O O . MET A 1 89 ? -4.521 28.620 28.767 1.00 94.81 89 MET A O 1
ATOM 708 N N . ILE A 1 90 ? -4.127 29.284 30.866 1.00 94.62 90 ILE A N 1
ATOM 709 C CA . ILE A 1 90 ? -2.904 28.478 30.999 1.00 94.62 90 ILE A CA 1
ATOM 710 C C . ILE A 1 90 ? -3.226 26.987 30.954 1.00 94.62 90 ILE A C 1
ATOM 712 O O . ILE A 1 90 ? -2.529 26.246 30.275 1.00 94.62 90 ILE A O 1
ATOM 716 N N . SER A 1 91 ? -4.270 26.543 31.654 1.00 92.94 91 SER A N 1
ATOM 717 C CA . SER A 1 91 ? -4.648 25.127 31.707 1.00 92.94 91 SER A CA 1
ATOM 718 C C . SER A 1 91 ? -4.979 24.595 30.315 1.00 92.94 91 SER A C 1
ATOM 720 O O . SER A 1 91 ? -4.565 23.496 29.966 1.00 92.94 91 SER A O 1
ATOM 722 N N . PHE A 1 92 ? -5.638 25.406 29.487 1.00 94.06 92 PHE A N 1
ATOM 723 C CA . PHE A 1 92 ? -5.852 25.084 28.080 1.00 94.06 92 PHE A CA 1
ATOM 724 C C . PHE A 1 92 ? -4.541 24.900 27.303 1.00 94.06 92 PHE A C 1
ATOM 726 O O . PHE A 1 92 ? -4.381 23.887 26.631 1.00 94.06 92 PHE A O 1
ATOM 733 N N . LEU A 1 93 ? -3.577 25.816 27.439 1.00 94.38 93 LEU A N 1
ATOM 734 C CA . LEU A 1 93 ? -2.270 25.681 26.776 1.00 94.38 93 LEU A CA 1
ATOM 735 C C . LEU A 1 93 ? -1.488 24.455 27.268 1.00 94.38 93 LEU A C 1
ATOM 737 O O . LEU A 1 93 ? -0.859 23.768 26.475 1.00 94.38 93 LEU A O 1
ATOM 741 N N . ILE A 1 94 ? -1.543 24.157 28.567 1.00 93.50 94 ILE A N 1
ATOM 742 C CA . ILE A 1 94 ? -0.891 22.980 29.156 1.00 93.50 94 ILE A CA 1
ATOM 743 C C . ILE A 1 94 ? -1.509 21.679 28.637 1.00 93.50 94 ILE A C 1
ATOM 745 O O . ILE A 1 94 ? -0.769 20.747 28.333 1.00 93.50 94 ILE A O 1
ATOM 749 N N . ASN A 1 95 ? -2.834 21.639 28.474 1.00 89.94 95 ASN A N 1
ATOM 750 C CA . ASN A 1 95 ? -3.519 20.507 27.855 1.00 89.94 95 ASN A CA 1
ATOM 751 C C . ASN A 1 95 ? -3.122 20.346 26.381 1.00 89.94 95 ASN A C 1
ATOM 753 O O . ASN A 1 95 ? -2.906 19.225 25.937 1.00 89.94 95 ASN A O 1
ATOM 757 N N . LEU A 1 96 ? -2.989 21.447 25.629 1.00 89.38 96 LEU A N 1
ATOM 758 C CA . LEU A 1 96 ? -2.525 21.401 24.236 1.00 89.38 96 LEU A CA 1
ATOM 759 C C . LEU A 1 96 ? -1.069 20.934 24.100 1.00 89.38 96 LEU A C 1
ATOM 761 O O . LEU A 1 96 ? -0.720 20.340 23.088 1.00 89.38 96 LEU A O 1
ATOM 765 N N . LEU A 1 97 ? -0.228 21.202 25.100 1.00 88.12 97 LEU A N 1
ATOM 766 C CA . LEU A 1 97 ? 1.154 20.718 25.167 1.00 88.12 97 LEU A CA 1
ATOM 767 C C . LEU A 1 97 ? 1.272 19.271 25.696 1.00 88.12 97 LEU A C 1
ATOM 769 O O . LEU A 1 97 ? 2.390 18.779 25.821 1.00 88.12 97 LEU A O 1
ATOM 773 N N . ASP A 1 98 ? 0.157 18.628 26.067 1.00 84.62 98 ASP A N 1
ATOM 774 C CA . ASP A 1 98 ? 0.087 17.304 26.712 1.00 84.62 98 ASP A CA 1
ATOM 775 C C . ASP A 1 98 ? 1.034 17.139 27.922 1.00 84.62 98 ASP A C 1
ATOM 777 O O . ASP A 1 98 ? 1.647 16.096 28.170 1.00 84.62 98 ASP A O 1
ATOM 781 N N . VAL A 1 99 ? 1.181 18.203 28.716 1.00 83.75 99 VAL A N 1
ATOM 782 C CA . VAL A 1 99 ? 2.032 18.167 29.912 1.00 83.75 99 VAL A CA 1
ATOM 783 C C . VAL A 1 99 ? 1.180 17.776 31.109 1.00 83.75 99 VAL A C 1
ATOM 785 O O . VAL A 1 99 ? 0.204 18.443 31.445 1.00 83.75 99 VAL A O 1
ATOM 788 N N . GLN A 1 100 ? 1.589 16.716 31.806 1.00 84.12 100 GLN A N 1
ATOM 789 C CA . GLN A 1 100 ? 0.884 16.148 32.959 1.00 84.12 100 GLN A CA 1
ATOM 790 C C . GLN A 1 100 ? 1.011 17.033 34.221 1.00 84.12 100 GLN A C 1
ATOM 792 O O . GLN A 1 100 ? 1.638 16.656 35.214 1.00 84.12 100 GLN A O 1
ATOM 797 N N . ILE A 1 101 ? 0.425 18.235 34.189 1.00 87.44 101 ILE A N 1
ATOM 798 C CA . ILE A 1 101 ? 0.366 19.184 35.309 1.00 87.44 101 ILE A CA 1
ATOM 799 C C . ILE A 1 101 ? -1.099 19.433 35.666 1.00 87.44 101 ILE A C 1
ATOM 801 O O . ILE A 1 101 ? -1.840 20.075 34.926 1.00 87.44 101 ILE A O 1
ATOM 805 N N . ALA A 1 102 ? -1.507 18.973 36.847 1.00 83.81 102 ALA A N 1
ATOM 806 C CA . ALA A 1 102 ? -2.865 19.182 37.331 1.00 83.81 102 ALA A CA 1
ATOM 807 C C . ALA A 1 102 ? -3.136 20.674 37.633 1.00 83.81 102 ALA A C 1
ATOM 809 O O . ALA A 1 102 ? -2.342 21.298 38.350 1.00 83.81 102 ALA A O 1
ATOM 810 N N . PRO A 1 103 ? -4.255 21.248 37.150 1.00 87.19 103 PRO A N 1
ATOM 811 C CA . PRO A 1 103 ? -4.658 22.605 37.503 1.00 87.19 103 PRO A CA 1
ATOM 812 C C . PRO A 1 103 ? -5.013 22.707 38.998 1.00 87.19 103 PRO A C 1
ATOM 814 O O . PRO A 1 103 ? -5.374 21.708 39.629 1.00 87.19 103 PRO A O 1
ATOM 817 N N . PRO A 1 104 ? -4.923 23.906 39.601 1.00 88.56 104 PRO A N 1
ATOM 818 C CA . PRO A 1 104 ? -5.224 24.088 41.015 1.00 88.56 104 PRO A CA 1
ATOM 819 C C . PRO A 1 104 ? -6.706 23.816 41.301 1.00 88.56 104 PRO A C 1
ATOM 821 O O . PRO A 1 104 ? -7.590 24.329 40.619 1.00 88.56 104 PRO A O 1
ATOM 824 N N . THR A 1 105 ? -6.979 23.045 42.354 1.00 84.50 105 THR A N 1
ATOM 825 C CA . THR A 1 105 ? -8.350 22.713 42.776 1.00 84.50 105 THR A CA 1
ATOM 826 C C . THR A 1 105 ? -9.036 23.848 43.535 1.00 84.50 105 THR A C 1
ATOM 828 O O . THR A 1 105 ? -10.261 23.952 43.502 1.00 84.50 105 THR A O 1
ATOM 831 N N . ASP A 1 106 ? -8.265 24.712 44.208 1.00 85.25 106 ASP A N 1
ATOM 832 C CA . ASP A 1 106 ? -8.782 25.882 44.920 1.00 85.25 106 ASP A CA 1
ATOM 833 C C . ASP A 1 106 ? -8.096 27.179 44.461 1.00 85.25 106 ASP A C 1
ATOM 835 O O . ASP A 1 106 ? -6.941 27.457 44.785 1.00 85.25 106 ASP A O 1
ATOM 839 N N . PHE A 1 107 ? -8.848 28.022 43.747 1.00 82.25 107 PHE A N 1
ATOM 840 C CA . PHE A 1 107 ? -8.394 29.337 43.284 1.00 82.25 107 PHE A CA 1
ATOM 841 C C . PHE A 1 107 ? -8.284 30.387 44.404 1.00 82.25 107 PHE A C 1
ATOM 843 O O . PHE A 1 107 ? -7.840 31.512 44.157 1.00 82.25 107 PHE A O 1
ATOM 850 N N . LYS A 1 108 ? -8.720 30.066 45.628 1.00 81.69 108 LYS A N 1
ATOM 851 C CA . LYS A 1 108 ? -8.582 30.945 46.795 1.00 81.69 108 LYS A CA 1
ATOM 852 C C . LYS A 1 108 ? -7.281 30.715 47.554 1.00 81.69 108 LYS A C 1
ATOM 854 O O . LYS A 1 108 ? -6.890 31.612 48.297 1.00 81.69 108 LYS A O 1
ATOM 859 N N . ASP A 1 109 ? -6.614 29.576 47.363 1.00 87.06 109 ASP A N 1
ATOM 860 C CA . ASP A 1 109 ? -5.330 29.259 47.988 1.00 87.06 109 ASP A CA 1
ATOM 861 C C . ASP A 1 109 ? -4.156 29.710 47.093 1.00 87.06 109 ASP A C 1
ATOM 863 O O . ASP A 1 109 ? -3.830 29.052 46.097 1.00 87.06 109 ASP A O 1
ATOM 867 N N . PRO A 1 110 ? -3.451 30.809 47.434 1.00 85.12 110 PRO A N 1
ATOM 868 C CA . PRO A 1 110 ? -2.344 31.301 46.623 1.00 85.12 110 PRO A CA 1
ATOM 869 C C . PRO A 1 110 ? -1.160 30.332 46.578 1.00 85.12 110 PRO A C 1
ATOM 871 O O . PRO A 1 110 ? -0.330 30.457 45.682 1.00 85.12 110 PRO A O 1
ATOM 874 N N . ASN A 1 111 ? -1.036 29.401 47.535 1.00 87.38 111 ASN A N 1
ATOM 875 C CA . ASN A 1 111 ? 0.041 28.412 47.529 1.00 87.38 111 ASN A CA 1
ATOM 876 C C . ASN A 1 111 ? -0.183 27.367 46.435 1.00 87.38 111 ASN A C 1
ATOM 878 O O . ASN A 1 111 ? 0.758 27.054 45.714 1.00 87.38 111 ASN A O 1
ATOM 882 N N . GLN A 1 112 ? -1.414 26.878 46.257 1.00 90.19 112 GLN A N 1
ATOM 883 C CA . GLN A 1 112 ? -1.741 25.932 45.183 1.00 90.19 112 GLN A CA 1
ATOM 884 C C . GLN A 1 112 ? -1.515 26.548 43.801 1.00 90.19 112 GLN A C 1
ATOM 886 O O . GLN A 1 112 ? -0.859 25.941 42.956 1.00 90.19 112 GLN A O 1
ATOM 891 N N . ILE A 1 113 ? -1.975 27.786 43.596 1.00 90.88 113 ILE A N 1
ATOM 892 C CA . ILE A 1 113 ? -1.766 28.514 42.335 1.00 90.88 113 ILE A CA 1
ATOM 893 C C . ILE A 1 113 ? -0.275 28.743 42.080 1.00 90.88 113 ILE A C 1
ATOM 895 O O . ILE A 1 113 ? 0.204 28.559 40.962 1.00 90.88 113 ILE A O 1
ATOM 899 N N . MET A 1 114 ? 0.477 29.132 43.112 1.00 91.75 114 MET A N 1
ATOM 900 C CA . MET A 1 114 ? 1.909 29.366 42.974 1.00 91.75 114 MET A CA 1
ATOM 901 C C . MET A 1 114 ? 2.676 28.072 42.683 1.00 91.75 114 MET A C 1
ATOM 903 O O . MET A 1 114 ? 3.582 28.087 41.857 1.00 91.75 114 MET A O 1
ATOM 907 N N . THR A 1 115 ? 2.306 26.954 43.312 1.00 91.88 115 THR A N 1
ATOM 908 C CA . THR A 1 115 ? 2.873 25.632 43.013 1.00 91.88 115 THR A CA 1
ATOM 909 C C . THR A 1 115 ? 2.606 25.247 41.564 1.00 91.88 115 THR A C 1
ATOM 911 O O . THR A 1 115 ? 3.545 24.886 40.866 1.00 91.88 115 THR A O 1
ATOM 914 N N . PHE A 1 116 ? 1.371 25.409 41.080 1.00 93.12 116 PHE A N 1
ATOM 915 C CA . PHE A 1 116 ? 1.020 25.165 39.679 1.00 93.12 116 PHE A CA 1
ATOM 916 C C . PHE A 1 116 ? 1.883 25.997 38.715 1.00 93.12 116 PHE A C 1
ATOM 918 O O . PHE A 1 116 ? 2.547 25.447 37.837 1.00 93.12 116 PHE A O 1
ATOM 925 N N . LEU A 1 117 ? 1.964 27.314 38.931 1.00 92.44 117 LEU A N 1
ATOM 926 C CA . LEU A 1 117 ? 2.761 28.208 38.086 1.00 92.44 117 LEU A CA 1
ATOM 927 C C . LEU A 1 117 ? 4.269 27.927 38.169 1.00 92.44 117 LEU A C 1
ATOM 929 O O . LEU A 1 117 ? 4.950 28.018 37.151 1.00 92.44 117 LEU A O 1
ATOM 933 N N . ASN A 1 118 ? 4.797 27.576 39.344 1.00 91.44 118 ASN A N 1
ATOM 934 C CA . ASN A 1 118 ? 6.202 27.200 39.516 1.00 91.44 118 ASN A CA 1
ATOM 935 C C . ASN A 1 118 ? 6.535 25.889 38.809 1.00 91.44 118 ASN A C 1
ATOM 937 O O . ASN A 1 118 ? 7.592 25.796 38.184 1.00 91.44 118 ASN A O 1
ATOM 941 N N . THR A 1 119 ? 5.650 24.892 38.900 1.00 91.69 119 THR A N 1
ATOM 942 C CA . THR A 1 119 ? 5.808 23.613 38.205 1.00 91.69 119 THR A CA 1
ATOM 943 C C . THR A 1 119 ? 5.863 23.837 36.702 1.00 91.69 119 THR A C 1
ATOM 945 O O . THR A 1 119 ? 6.806 23.369 36.074 1.00 91.69 119 THR A O 1
ATOM 948 N N . ILE A 1 120 ? 4.950 24.639 36.143 1.00 92.06 120 ILE A N 1
ATOM 949 C CA . ILE A 1 120 ? 4.980 25.018 34.721 1.00 92.06 120 ILE A CA 1
ATOM 950 C C . ILE A 1 120 ? 6.299 25.710 34.372 1.00 92.06 120 ILE A C 1
ATOM 952 O O . ILE A 1 120 ? 6.992 25.301 33.445 1.00 92.06 120 ILE A O 1
ATOM 956 N N . GLN A 1 121 ? 6.676 26.742 35.132 1.00 91.12 121 GLN A N 1
ATOM 957 C CA . GLN A 1 121 ? 7.880 27.525 34.852 1.00 91.12 121 GLN A CA 1
ATOM 958 C C . GLN A 1 121 ? 9.163 26.691 34.967 1.00 91.12 121 GLN A C 1
ATOM 960 O O . GLN A 1 121 ? 10.116 26.946 34.243 1.00 91.12 121 GLN A O 1
ATOM 965 N N . THR A 1 122 ? 9.197 25.689 35.843 1.00 89.06 122 THR A N 1
ATOM 966 C CA . THR A 1 122 ? 10.373 24.830 36.032 1.00 89.06 122 THR A CA 1
ATOM 967 C C . THR A 1 122 ? 10.418 23.705 35.003 1.00 89.06 122 THR A C 1
ATOM 969 O O . THR A 1 122 ? 11.455 23.503 34.379 1.00 89.06 122 THR A O 1
ATOM 972 N N . GLN A 1 123 ? 9.307 22.996 34.780 1.00 89.62 123 GLN A N 1
ATOM 973 C CA . GLN A 1 123 ? 9.258 21.880 33.829 1.00 89.62 123 GLN A CA 1
ATOM 974 C C . GLN A 1 123 ? 9.461 22.350 32.388 1.00 89.62 123 GLN A C 1
ATOM 976 O O . GLN A 1 123 ? 10.202 21.722 31.639 1.00 89.62 123 GLN A O 1
ATOM 981 N N . LEU A 1 124 ? 8.881 23.495 32.022 1.00 90.06 124 LEU A N 1
ATOM 982 C CA . LEU A 1 124 ? 9.023 24.067 30.682 1.00 90.06 124 LEU A CA 1
ATOM 983 C C . LEU A 1 124 ? 10.237 25.000 30.554 1.00 90.06 124 LEU A C 1
ATOM 985 O O . LEU A 1 124 ? 10.385 25.690 29.549 1.00 90.06 124 LEU A O 1
ATOM 989 N N . SER A 1 125 ? 11.116 25.030 31.564 1.00 89.75 125 SER A N 1
ATOM 990 C CA . SER A 1 125 ? 12.358 25.816 31.559 1.00 89.75 125 SER A CA 1
ATOM 991 C C . SER A 1 125 ? 12.150 27.310 31.270 1.00 89.75 125 SER A C 1
ATOM 993 O O . SER A 1 125 ? 12.936 27.949 30.566 1.00 89.75 125 SER A O 1
ATOM 995 N N . TYR A 1 126 ? 11.092 27.893 31.836 1.00 89.12 126 TYR A N 1
ATOM 996 C CA . TYR A 1 126 ? 10.857 29.327 31.762 1.00 89.12 126 TYR A CA 1
ATOM 997 C C . TYR A 1 126 ? 11.994 30.089 32.469 1.00 89.12 126 TYR A C 1
ATOM 999 O O . TYR A 1 126 ? 12.341 29.749 33.606 1.00 89.12 126 TYR A O 1
ATOM 1007 N N . PRO A 1 127 ? 12.579 31.135 31.851 1.00 85.00 127 PRO A N 1
ATOM 1008 C CA . PRO A 1 127 ? 13.765 31.793 32.391 1.00 85.00 127 PRO A CA 1
ATOM 1009 C C . PRO A 1 127 ? 13.586 32.291 33.831 1.00 85.00 127 PRO A C 1
ATOM 1011 O O . PRO A 1 127 ? 12.658 33.047 34.129 1.00 85.00 127 PRO A O 1
ATOM 1014 N N . GLU A 1 128 ? 14.529 31.945 34.716 1.00 80.56 128 GLU A N 1
ATOM 1015 C CA . GLU A 1 128 ? 14.478 32.302 36.146 1.00 80.56 128 GLU A CA 1
ATOM 1016 C C . GLU A 1 128 ? 14.345 33.810 36.399 1.00 80.56 128 GLU A C 1
ATOM 1018 O O . GLU A 1 128 ? 13.777 34.252 37.400 1.00 80.56 128 GLU A O 1
ATOM 1023 N N . THR A 1 129 ? 14.864 34.630 35.485 1.00 79.81 129 THR A N 1
ATOM 1024 C CA . THR A 1 129 ? 14.794 36.093 35.567 1.00 79.81 129 THR A CA 1
ATOM 1025 C C . THR A 1 129 ? 13.378 36.643 35.441 1.00 79.81 129 THR A C 1
ATOM 1027 O O . THR A 1 129 ? 13.127 37.763 35.893 1.00 79.81 129 THR A O 1
ATOM 1030 N N . ASN A 1 130 ? 12.452 35.838 34.919 1.00 82.75 130 ASN A N 1
ATOM 1031 C CA . ASN A 1 130 ? 11.081 36.223 34.608 1.00 82.75 130 ASN A CA 1
ATOM 1032 C C . ASN A 1 130 ? 10.037 35.542 35.483 1.00 82.75 130 ASN A C 1
ATOM 1034 O O . ASN A 1 130 ? 8.844 35.756 35.264 1.00 82.75 130 ASN A O 1
ATOM 1038 N N . GLN A 1 131 ? 10.471 34.751 36.465 1.00 85.81 131 GLN A N 1
ATOM 1039 C CA . GLN A 1 131 ? 9.563 33.990 37.307 1.00 85.81 131 GLN A CA 1
ATOM 1040 C C . GLN A 1 131 ? 8.557 34.889 38.023 1.00 85.81 131 GLN A C 1
ATOM 1042 O O . GLN A 1 131 ? 8.907 35.926 38.605 1.00 85.81 131 GLN A O 1
ATOM 1047 N N . ILE A 1 132 ? 7.301 34.454 37.986 1.00 90.19 132 ILE A N 1
ATOM 1048 C CA . ILE A 1 132 ? 6.219 35.090 38.735 1.00 90.19 132 ILE A CA 1
ATOM 1049 C C . ILE A 1 132 ? 6.448 34.793 40.210 1.00 90.19 132 ILE A C 1
ATOM 1051 O O . ILE A 1 132 ? 6.780 33.673 40.574 1.00 90.19 132 ILE A O 1
ATOM 1055 N N . LYS A 1 133 ? 6.281 35.789 41.077 1.00 88.88 133 LYS A N 1
ATOM 1056 C CA . LYS A 1 133 ? 6.396 35.629 42.531 1.00 88.88 133 LYS A CA 1
ATOM 1057 C C . LYS A 1 133 ? 5.018 35.542 43.169 1.00 88.88 133 LYS A C 1
ATOM 1059 O O . LYS A 1 133 ? 4.081 36.206 42.737 1.00 88.88 133 LYS A O 1
ATOM 1064 N N . GLN A 1 134 ? 4.919 34.842 44.297 1.00 87.38 134 GLN A N 1
ATOM 1065 C CA . GLN A 1 134 ? 3.657 34.702 45.032 1.00 87.38 134 GLN A CA 1
ATOM 1066 C C . GLN A 1 134 ? 3.008 36.052 45.391 1.00 87.38 134 GLN A C 1
ATOM 1068 O O . GLN A 1 134 ? 1.787 36.197 45.345 1.00 87.38 134 GLN A O 1
ATOM 1073 N N . THR A 1 135 ? 3.816 37.068 45.712 1.00 87.25 135 THR A N 1
ATOM 1074 C CA . THR A 1 135 ? 3.334 38.424 46.024 1.00 87.25 135 THR A CA 1
ATOM 1075 C C . THR A 1 135 ? 2.613 39.090 44.853 1.00 87.25 135 THR A C 1
ATOM 1077 O O . THR A 1 135 ? 1.780 39.962 45.075 1.00 87.25 135 THR A O 1
ATOM 1080 N N . GLU A 1 136 ? 2.920 38.687 43.620 1.00 89.19 136 GLU A N 1
ATOM 1081 C CA . GLU A 1 136 ? 2.371 39.267 42.393 1.00 89.19 136 GLU A CA 1
ATOM 1082 C C . GLU A 1 136 ? 0.985 38.697 42.054 1.00 89.19 136 GLU A C 1
ATOM 1084 O O . GLU A 1 136 ? 0.199 39.367 41.390 1.00 89.19 136 GLU A O 1
ATOM 1089 N N . LEU A 1 137 ? 0.627 37.518 42.581 1.00 87.69 137 LEU A N 1
ATOM 1090 C CA . LEU A 1 137 ? -0.697 36.909 42.378 1.00 87.69 137 LEU A CA 1
ATOM 1091 C C . LEU A 1 137 ? -1.832 37.779 42.932 1.00 87.69 137 LEU A C 1
ATOM 1093 O O . LEU A 1 137 ? -2.904 37.864 42.338 1.00 87.69 137 LEU A O 1
ATOM 1097 N N . LYS A 1 138 ? -1.586 38.473 44.052 1.00 83.75 138 LYS A N 1
ATOM 1098 C CA . LYS A 1 138 ? -2.575 39.358 44.693 1.00 83.75 138 LYS A CA 1
ATOM 1099 C C . LYS A 1 138 ? -2.853 40.631 43.890 1.00 83.75 138 LYS A C 1
ATOM 1101 O O . LYS A 1 138 ? -3.861 41.286 44.131 1.00 83.75 138 LYS A O 1
ATOM 1106 N N . SER A 1 139 ? -1.968 40.988 42.960 1.00 86.44 139 SER A N 1
ATOM 1107 C CA . SER A 1 139 ? -2.043 42.209 42.156 1.00 86.44 139 SER A CA 1
ATOM 1108 C C . SER A 1 139 ? -1.988 41.921 40.655 1.00 86.44 139 SER A C 1
ATOM 1110 O O . SER A 1 139 ? -1.520 42.771 39.894 1.00 86.44 139 SER A O 1
ATOM 1112 N N . ILE A 1 140 ? -2.461 40.743 40.226 1.00 86.31 140 ILE A N 1
ATOM 1113 C CA . ILE A 1 140 ? -2.413 40.298 38.823 1.00 86.31 140 ILE A CA 1
ATOM 1114 C C . ILE A 1 140 ? -3.043 41.308 37.854 1.00 86.31 140 ILE A C 1
ATOM 1116 O O . ILE A 1 140 ? -2.504 41.531 36.777 1.00 86.31 140 ILE A O 1
ATOM 1120 N N . SER A 1 141 ? -4.122 41.977 38.266 1.00 80.25 141 SER A N 1
ATOM 1121 C CA . SER A 1 141 ? -4.843 42.976 37.469 1.00 80.25 141 SER A CA 1
ATOM 1122 C C . SER A 1 141 ? -4.197 44.366 37.470 1.00 80.25 141 SER A C 1
ATOM 1124 O O . SER A 1 141 ? -4.689 45.275 36.807 1.00 80.25 141 SER A O 1
ATOM 1126 N N . SER A 1 142 ? -3.105 44.577 38.212 1.00 88.44 142 SER A N 1
ATOM 1127 C CA . SER A 1 142 ? -2.388 45.852 38.159 1.00 88.44 142 SER A CA 1
ATOM 1128 C C . SER A 1 142 ? -1.578 45.949 36.867 1.00 88.44 142 SER A C 1
ATOM 1130 O O . SER A 1 142 ? -0.888 45.005 36.493 1.00 88.44 142 SER A O 1
ATOM 1132 N N . ALA A 1 143 ? -1.600 47.109 36.206 1.00 84.06 143 ALA A N 1
ATOM 1133 C CA . ALA A 1 143 ? -0.993 47.286 34.882 1.00 84.06 143 ALA A CA 1
ATOM 1134 C C . ALA A 1 143 ? 0.495 46.882 34.806 1.00 84.06 143 ALA A C 1
ATOM 1136 O O . ALA A 1 143 ? 0.955 46.379 33.786 1.00 84.06 143 ALA A O 1
ATOM 1137 N N . ILE A 1 144 ? 1.262 47.085 35.883 1.00 85.94 144 ILE A N 1
ATOM 1138 C CA . ILE A 1 144 ? 2.692 46.737 35.928 1.00 85.94 144 ILE A CA 1
ATOM 1139 C C . ILE A 1 144 ? 2.883 45.228 36.088 1.00 85.94 144 ILE A C 1
ATOM 1141 O O . ILE A 1 144 ? 3.722 44.636 35.409 1.00 85.94 144 ILE A O 1
ATOM 1145 N N . THR A 1 145 ? 2.127 44.608 36.993 1.00 89.50 145 THR A N 1
ATOM 1146 C CA . THR A 1 145 ? 2.212 43.170 37.241 1.00 89.50 145 THR A CA 1
ATOM 1147 C C . THR A 1 145 ? 1.666 42.390 36.054 1.00 89.50 145 THR A C 1
ATOM 1149 O O . THR A 1 145 ? 2.326 41.460 35.603 1.00 89.50 145 THR A O 1
ATOM 1152 N N . TRP A 1 146 ? 0.537 42.819 35.489 1.00 92.25 146 TRP A N 1
ATOM 1153 C CA . TRP A 1 146 ? -0.131 42.163 34.372 1.00 92.25 146 TRP A CA 1
ATOM 1154 C C . TRP A 1 146 ? 0.788 41.928 33.173 1.00 92.25 146 TRP A C 1
ATOM 1156 O O . TRP A 1 146 ? 0.789 40.840 32.607 1.00 92.25 146 TRP A O 1
ATOM 1166 N N . ARG A 1 147 ? 1.660 42.891 32.847 1.00 90.56 147 ARG A N 1
ATOM 1167 C CA . ARG A 1 147 ? 2.659 42.739 31.776 1.00 90.56 147 ARG A CA 1
ATOM 1168 C C . ARG A 1 147 ? 3.499 41.472 31.936 1.00 90.56 147 ARG A C 1
ATOM 1170 O O . ARG A 1 147 ? 3.768 40.799 30.953 1.00 90.56 147 ARG A O 1
ATOM 1177 N N . LYS A 1 148 ? 3.875 41.094 33.163 1.00 90.38 148 LYS A N 1
ATOM 1178 C CA . LYS A 1 148 ? 4.633 39.855 33.412 1.00 90.38 148 LYS A CA 1
ATOM 1179 C C . LYS A 1 148 ? 3.805 38.598 33.155 1.00 90.38 148 LYS A C 1
ATOM 1181 O O . LYS A 1 148 ? 4.318 37.638 32.591 1.00 90.38 148 LYS A O 1
ATOM 1186 N N . PHE A 1 149 ? 2.536 38.616 33.553 1.00 93.31 149 PHE A N 1
ATOM 1187 C CA . PHE A 1 149 ? 1.606 37.507 33.340 1.00 93.31 149 PHE A CA 1
ATOM 1188 C C . PHE A 1 149 ? 1.295 37.338 31.850 1.00 93.31 149 PHE A C 1
ATOM 1190 O O . PHE A 1 149 ? 1.308 36.219 31.346 1.00 93.31 149 PHE A O 1
ATOM 1197 N N . MET A 1 150 ? 1.133 38.444 31.124 1.00 94.12 150 MET A N 1
ATOM 1198 C CA . MET A 1 150 ? 0.951 38.435 29.675 1.00 94.12 150 MET A CA 1
ATOM 1199 C C . MET A 1 150 ? 2.172 37.897 28.929 1.00 94.12 150 MET A C 1
ATOM 1201 O O . MET A 1 150 ? 2.025 37.161 27.961 1.00 94.12 150 MET A O 1
ATOM 1205 N N . LEU A 1 151 ? 3.384 38.184 29.406 1.00 91.44 151 LEU A N 1
ATOM 1206 C CA . LEU A 1 151 ? 4.599 37.601 28.833 1.00 91.44 151 LEU A CA 1
ATOM 1207 C C . LEU A 1 151 ? 4.715 36.101 29.069 1.00 91.44 151 LEU A C 1
ATOM 1209 O O . LEU A 1 151 ? 5.204 35.402 28.186 1.00 91.44 151 LEU A O 1
ATOM 1213 N N . LEU A 1 152 ? 4.291 35.609 30.236 1.00 93.69 152 LEU A N 1
ATOM 1214 C CA . LEU A 1 152 ? 4.216 34.169 30.476 1.00 93.69 152 LEU A CA 1
ATOM 1215 C C . LEU A 1 152 ? 3.198 33.528 29.525 1.00 93.69 152 LEU A C 1
ATOM 1217 O O . LEU A 1 152 ? 3.507 32.522 28.897 1.00 93.69 152 LEU A O 1
ATOM 1221 N N . LEU A 1 153 ? 2.021 34.140 29.376 1.00 94.94 153 LEU A N 1
ATOM 1222 C CA . LEU A 1 153 ? 0.954 33.626 28.519 1.00 94.94 153 LEU A CA 1
ATOM 1223 C C . LEU A 1 153 ? 1.337 33.640 27.032 1.00 94.94 153 LEU A C 1
ATOM 1225 O O . LEU A 1 153 ? 1.142 32.645 26.342 1.00 94.94 153 LEU A O 1
ATOM 1229 N N . SER A 1 154 ? 1.943 34.727 26.548 1.00 95.06 154 SER A N 1
ATOM 1230 C CA . SER A 1 154 ? 2.448 34.817 25.173 1.00 95.06 154 SER A CA 1
ATOM 1231 C C . SER A 1 154 ? 3.587 33.837 24.921 1.00 95.06 154 SER A C 1
ATOM 1233 O O . SER A 1 154 ? 3.643 33.257 23.846 1.00 95.06 154 SER A O 1
ATOM 1235 N N . TRP A 1 155 ? 4.487 33.635 25.887 1.00 95.00 155 TRP A N 1
ATOM 1236 C CA . TRP A 1 155 ? 5.561 32.651 25.746 1.00 95.00 155 TRP A CA 1
ATOM 1237 C C . TRP A 1 155 ? 5.017 31.219 25.701 1.00 95.00 155 TRP A C 1
ATOM 1239 O O . TRP A 1 155 ? 5.430 30.446 24.845 1.00 95.00 155 TRP A O 1
ATOM 1249 N N . LEU A 1 156 ? 4.051 30.876 26.563 1.00 94.56 156 LEU A N 1
ATOM 1250 C CA . LEU A 1 156 ? 3.371 29.578 26.505 1.00 94.56 156 LEU A CA 1
ATOM 1251 C C . LEU A 1 156 ? 2.634 29.394 25.176 1.00 94.56 156 LEU A C 1
ATOM 1253 O O . LEU A 1 156 ? 2.671 28.310 24.608 1.00 94.56 156 LEU A O 1
ATOM 1257 N N . THR A 1 157 ? 2.005 30.452 24.666 1.00 96.00 157 THR A N 1
ATOM 1258 C CA . THR A 1 157 ? 1.337 30.440 23.358 1.00 96.00 157 THR A CA 1
ATOM 1259 C C . THR A 1 157 ? 2.333 30.137 22.240 1.00 96.00 157 THR A C 1
ATOM 1261 O O . THR A 1 157 ? 2.102 29.225 21.461 1.00 96.00 157 THR A O 1
ATOM 1264 N N . GLU A 1 158 ? 3.471 30.837 22.198 1.00 93.56 158 GLU A N 1
ATOM 1265 C CA . GLU A 1 158 ? 4.536 30.592 21.212 1.00 93.56 158 GLU A CA 1
ATOM 1266 C C . GLU A 1 158 ? 5.117 29.178 21.321 1.00 93.56 158 GLU A C 1
ATOM 1268 O O . GLU A 1 158 ? 5.340 28.522 20.308 1.00 93.56 158 GLU A O 1
ATOM 1273 N N . LEU A 1 159 ? 5.337 28.691 22.545 1.00 92.38 159 LEU A N 1
ATOM 1274 C CA . LEU A 1 159 ? 5.817 27.333 22.787 1.00 92.38 159 LEU A CA 1
ATOM 1275 C C . LEU A 1 159 ? 4.815 26.283 22.291 1.00 92.38 159 LEU A C 1
ATOM 1277 O O . LEU A 1 159 ? 5.211 25.296 21.673 1.00 92.38 159 LEU A O 1
ATOM 1281 N N . THR A 1 160 ? 3.525 26.505 22.545 1.00 91.94 160 THR A N 1
ATOM 1282 C CA . THR A 1 160 ? 2.443 25.614 22.104 1.00 91.94 160 THR A CA 1
ATOM 1283 C C . THR A 1 160 ? 2.328 25.619 20.588 1.00 91.94 160 THR A C 1
ATOM 1285 O O . THR A 1 160 ? 2.302 24.557 19.980 1.00 91.94 160 THR A O 1
ATOM 1288 N N . ASP A 1 161 ? 2.329 26.797 19.967 1.00 91.00 161 ASP A N 1
ATOM 1289 C CA . ASP A 1 161 ? 2.265 26.938 18.513 1.00 91.00 161 ASP A CA 1
ATOM 1290 C C . ASP A 1 161 ? 3.448 26.247 17.824 1.00 91.00 161 ASP A C 1
ATOM 1292 O O . ASP A 1 161 ? 3.263 25.476 16.884 1.00 91.00 161 ASP A O 1
ATOM 1296 N N . TYR A 1 162 ? 4.659 26.429 18.363 1.00 87.62 162 TYR A N 1
ATOM 1297 C CA . TYR A 1 162 ? 5.849 25.736 17.881 1.00 87.62 162 TYR A CA 1
ATOM 1298 C C . TYR A 1 162 ? 5.720 24.215 18.013 1.00 87.62 162 TYR A C 1
ATOM 1300 O O . TYR A 1 162 ? 5.953 23.501 17.043 1.00 87.62 162 TYR A O 1
ATOM 1308 N N . THR A 1 163 ? 5.315 23.716 19.182 1.00 85.50 163 THR A N 1
ATOM 1309 C CA . THR A 1 163 ? 5.190 22.270 19.435 1.00 85.50 163 THR A CA 1
ATOM 1310 C C . THR A 1 163 ? 4.174 21.640 18.487 1.00 85.50 163 THR A C 1
ATOM 1312 O O . THR A 1 163 ? 4.495 20.681 17.792 1.00 85.50 163 THR A O 1
ATOM 1315 N N . LEU A 1 164 ? 2.999 22.261 18.356 1.00 84.00 164 LEU A N 1
ATOM 1316 C CA . LEU A 1 164 ? 1.971 21.806 17.427 1.00 84.00 164 LEU A CA 1
ATOM 1317 C C . LEU A 1 164 ? 2.466 21.838 15.979 1.00 84.00 164 LEU A C 1
ATOM 1319 O O . LEU A 1 164 ? 2.171 20.916 15.232 1.00 84.00 164 LEU A O 1
ATOM 1323 N N . SER A 1 165 ? 3.234 22.857 15.574 1.00 78.25 165 SER A N 1
ATOM 1324 C CA . SER A 1 165 ? 3.786 22.932 14.214 1.00 78.25 165 SER A CA 1
ATOM 1325 C C . SER A 1 165 ? 4.803 21.828 13.905 1.00 78.25 165 SER A C 1
ATOM 1327 O O . SER A 1 165 ? 4.867 21.373 12.767 1.00 78.25 165 SER A O 1
ATOM 1329 N N . VAL A 1 166 ? 5.557 21.370 14.909 1.00 68.06 166 VAL A N 1
ATOM 1330 C CA . VAL A 1 166 ? 6.520 20.266 14.774 1.00 68.06 166 VAL A CA 1
ATOM 1331 C C . VAL A 1 166 ? 5.804 18.915 14.685 1.00 68.06 166 VAL A C 1
ATOM 1333 O O . VAL A 1 166 ? 6.244 18.050 13.929 1.00 68.06 166 VAL A O 1
ATOM 1336 N N . ASP A 1 167 ? 4.679 18.748 15.384 1.00 57.44 167 ASP A N 1
ATOM 1337 C CA . ASP A 1 167 ? 3.875 17.521 15.322 1.00 57.44 167 ASP A CA 1
ATOM 1338 C C . ASP A 1 167 ? 3.122 17.355 13.987 1.00 57.44 167 ASP A C 1
ATOM 1340 O O . ASP A 1 167 ? 2.899 16.226 13.556 1.00 57.44 167 ASP A O 1
ATOM 1344 N N . VAL A 1 168 ? 2.786 18.440 13.266 1.00 52.44 168 VAL A N 1
ATOM 1345 C CA . VAL A 1 168 ? 2.138 18.335 11.934 1.00 52.44 168 VAL A CA 1
ATOM 1346 C C . VAL A 1 168 ? 3.060 17.698 10.880 1.00 52.44 168 VAL A C 1
ATOM 1348 O O . VAL A 1 168 ? 2.570 17.028 9.969 1.00 52.44 168 VAL A O 1
ATOM 1351 N N . ASP A 1 169 ? 4.383 17.843 11.014 1.00 46.38 169 ASP A N 1
ATOM 1352 C CA . ASP A 1 169 ? 5.361 17.201 10.120 1.00 46.38 169 ASP A CA 1
ATOM 1353 C C . ASP A 1 169 ? 5.598 15.711 10.456 1.00 46.38 169 ASP A C 1
ATOM 1355 O O . ASP A 1 169 ? 6.198 14.983 9.660 1.00 46.38 169 ASP A O 1
ATOM 1359 N N . TYR A 1 170 ? 5.082 15.222 11.591 1.00 46.12 170 TYR A N 1
ATOM 1360 C CA . TYR A 1 170 ? 5.042 13.804 11.961 1.00 46.12 170 TYR A CA 1
ATOM 1361 C C . TYR A 1 170 ? 3.727 13.163 11.494 1.00 46.12 170 TYR A C 1
ATOM 1363 O O . TYR A 1 170 ? 2.922 12.667 12.279 1.00 46.12 170 TYR A O 1
ATOM 1371 N N . GLN A 1 171 ? 3.494 13.123 10.182 1.00 46.50 171 GLN A N 1
ATOM 1372 C CA . GLN A 1 171 ? 2.535 12.143 9.673 1.00 46.50 171 GLN A CA 1
ATOM 1373 C C . GLN A 1 171 ? 3.145 10.753 9.860 1.00 46.50 171 GLN A C 1
ATOM 1375 O O . GLN A 1 171 ? 4.173 10.468 9.247 1.00 46.50 171 GLN A O 1
ATOM 1380 N N . GLU A 1 172 ? 2.533 9.914 10.712 1.00 51.06 172 GLU A N 1
ATOM 1381 C CA . GLU A 1 172 ? 2.822 8.475 10.785 1.00 51.06 172 GLU A CA 1
ATOM 1382 C C . GLU A 1 172 ? 2.815 7.948 9.339 1.00 51.06 172 GLU A C 1
ATOM 1384 O O . GLU A 1 172 ? 1.760 7.939 8.692 1.00 51.06 172 GLU A O 1
ATOM 1389 N N . PRO A 1 173 ? 3.975 7.570 8.767 1.00 53.34 173 PRO A N 1
ATOM 1390 C CA . PRO A 1 173 ? 3.982 7.002 7.433 1.00 53.34 173 PRO A CA 1
ATOM 1391 C C . PRO A 1 173 ? 3.140 5.722 7.458 1.00 53.34 173 PRO A C 1
ATOM 1393 O O . PRO A 1 173 ? 2.971 5.096 8.503 1.00 53.34 173 PRO A O 1
ATOM 1396 N N . GLN A 1 174 ? 2.671 5.251 6.304 1.00 59.69 174 GLN A N 1
ATOM 1397 C CA . GLN A 1 174 ? 2.233 3.857 6.159 1.00 59.69 174 GLN A CA 1
ATOM 1398 C C . GLN A 1 174 ? 3.452 2.918 6.278 1.00 59.69 174 GLN A C 1
ATOM 1400 O O . GLN A 1 174 ? 3.841 2.241 5.326 1.00 59.69 174 GLN A O 1
ATOM 1405 N N . VAL A 1 175 ? 4.107 2.926 7.444 1.00 65.38 175 VAL A N 1
ATOM 1406 C CA . VAL A 1 175 ? 5.384 2.270 7.734 1.00 65.38 175 VAL A CA 1
ATOM 1407 C C . VAL A 1 175 ? 5.263 0.776 7.472 1.00 65.38 175 VAL A C 1
ATOM 1409 O O . VAL A 1 175 ? 6.169 0.175 6.901 1.00 65.38 175 VAL A O 1
ATOM 1412 N N . THR A 1 176 ? 4.121 0.184 7.825 1.00 64.31 176 THR A N 1
ATOM 1413 C CA . THR A 1 176 ? 3.898 -1.260 7.747 1.00 64.31 176 THR A CA 1
ATOM 1414 C C . THR A 1 176 ? 3.959 -1.787 6.318 1.00 64.31 176 THR A C 1
ATOM 1416 O O . THR A 1 176 ? 4.704 -2.722 6.027 1.00 64.31 176 THR A O 1
ATOM 1419 N N . GLU A 1 177 ? 3.239 -1.148 5.399 1.00 66.38 177 GLU A N 1
ATOM 1420 C CA . GLU A 1 177 ? 3.170 -1.577 4.001 1.00 66.38 177 GLU A CA 1
ATOM 1421 C C . GLU A 1 177 ? 4.471 -1.258 3.246 1.00 66.38 177 GLU A C 1
ATOM 1423 O O . GLU A 1 177 ? 4.974 -2.083 2.475 1.00 66.38 177 GLU A O 1
ATOM 1428 N N . LEU A 1 178 ? 5.076 -0.096 3.528 1.00 69.19 178 LEU A N 1
ATOM 1429 C CA . LEU A 1 178 ? 6.355 0.305 2.940 1.00 69.19 178 LEU A CA 1
ATOM 1430 C C . LEU A 1 178 ? 7.501 -0.615 3.382 1.00 69.19 178 LEU A C 1
ATOM 1432 O O . LEU A 1 178 ? 8.329 -1.010 2.558 1.00 69.19 178 LEU A O 1
ATOM 1436 N N . PHE A 1 179 ? 7.540 -0.981 4.667 1.00 78.31 179 PHE A N 1
ATOM 1437 C CA . PHE A 1 179 ? 8.557 -1.873 5.213 1.00 78.31 179 PHE A CA 1
ATOM 1438 C C . PHE A 1 179 ? 8.445 -3.281 4.623 1.00 78.31 179 PHE A C 1
ATOM 1440 O O . PHE A 1 179 ? 9.446 -3.810 4.139 1.00 78.31 179 PHE A O 1
ATOM 1447 N N . ILE A 1 180 ? 7.239 -3.866 4.586 1.00 72.31 180 ILE A N 1
ATOM 1448 C CA . ILE A 1 180 ? 7.006 -5.194 3.989 1.00 72.31 180 ILE A CA 1
ATOM 1449 C C . ILE A 1 180 ? 7.457 -5.204 2.523 1.00 72.31 180 ILE A C 1
ATOM 1451 O O . ILE A 1 180 ? 8.178 -6.108 2.092 1.00 72.31 180 ILE A O 1
ATOM 1455 N N . LYS A 1 181 ? 7.107 -4.158 1.768 1.00 72.25 181 LYS A N 1
ATOM 1456 C CA . LYS A 1 181 ? 7.533 -3.995 0.376 1.00 72.25 181 LYS A CA 1
ATOM 1457 C C . LYS A 1 181 ? 9.053 -3.937 0.235 1.00 72.25 181 LYS A C 1
ATOM 1459 O O . LYS A 1 181 ? 9.608 -4.640 -0.611 1.00 72.25 181 LYS A O 1
ATOM 1464 N N . ASN A 1 182 ? 9.724 -3.124 1.048 1.00 76.62 182 ASN A N 1
ATOM 1465 C CA . ASN A 1 182 ? 11.176 -2.969 0.996 1.00 76.62 182 ASN A CA 1
ATOM 1466 C C . ASN A 1 182 ? 11.891 -4.266 1.394 1.00 76.62 182 ASN A C 1
ATOM 1468 O O . ASN A 1 182 ? 12.823 -4.679 0.706 1.00 76.62 182 ASN A O 1
ATOM 1472 N N . LEU A 1 183 ? 11.411 -4.952 2.435 1.00 76.56 183 LEU A N 1
ATOM 1473 C CA . LEU A 1 183 ? 11.943 -6.237 2.887 1.00 76.56 183 LEU A CA 1
ATOM 1474 C C . LEU A 1 183 ? 11.900 -7.293 1.776 1.00 76.56 183 LEU A C 1
ATOM 1476 O O . LEU A 1 183 ? 12.869 -8.019 1.576 1.00 76.56 183 LEU A O 1
ATOM 1480 N N . CYS A 1 184 ? 10.799 -7.367 1.028 1.00 67.94 184 CYS A N 1
ATOM 1481 C CA . CYS A 1 184 ? 10.647 -8.350 -0.041 1.00 67.94 184 CYS A CA 1
ATOM 1482 C C . CYS A 1 184 ? 11.380 -7.987 -1.345 1.00 67.94 184 CYS A C 1
ATOM 1484 O O . CYS A 1 184 ? 11.587 -8.864 -2.184 1.00 67.94 184 CYS A O 1
ATOM 1486 N N . GLN A 1 185 ? 11.750 -6.719 -1.542 1.00 69.81 185 GLN A N 1
ATOM 1487 C CA . GLN A 1 185 ? 12.498 -6.254 -2.717 1.00 69.81 185 GLN A CA 1
ATOM 1488 C C . GLN A 1 185 ? 14.008 -6.165 -2.476 1.00 69.81 185 GLN A C 1
ATOM 1490 O O . GLN A 1 185 ? 14.773 -6.041 -3.436 1.00 69.81 185 GLN A O 1
ATOM 1495 N N . ALA A 1 186 ? 14.449 -6.217 -1.220 1.00 71.56 186 ALA A N 1
ATOM 1496 C CA . ALA A 1 186 ? 15.851 -6.063 -0.895 1.00 71.56 186 ALA A CA 1
ATOM 1497 C C . ALA A 1 186 ? 16.689 -7.267 -1.341 1.00 71.56 186 ALA A C 1
ATOM 1499 O O . ALA A 1 186 ? 16.319 -8.414 -1.088 1.00 71.56 186 ALA A O 1
ATOM 1500 N N . PRO A 1 187 ? 17.855 -7.019 -1.963 1.00 67.62 187 PRO A N 1
ATOM 1501 C CA . PRO A 1 187 ? 18.802 -8.075 -2.301 1.00 67.62 187 PRO A CA 1
ATOM 1502 C C . PRO A 1 187 ? 19.456 -8.690 -1.054 1.00 67.62 187 PRO A C 1
ATOM 1504 O O . PRO A 1 187 ? 19.931 -9.820 -1.128 1.00 67.62 187 PRO A O 1
ATOM 1507 N N . ASP A 1 188 ? 19.468 -7.962 0.068 1.00 76.56 188 ASP A N 1
ATOM 1508 C CA . ASP A 1 188 ? 20.002 -8.403 1.354 1.00 76.56 188 ASP A CA 1
ATOM 1509 C C . ASP A 1 188 ? 19.029 -8.037 2.486 1.00 76.56 188 ASP A C 1
ATOM 1511 O O . ASP A 1 188 ? 18.939 -6.889 2.933 1.00 76.56 188 ASP A O 1
ATOM 1515 N N . SER A 1 189 ? 18.243 -9.022 2.917 1.00 71.81 189 SER A N 1
ATOM 1516 C CA . SER A 1 189 ? 17.195 -8.847 3.923 1.00 71.81 189 SER A CA 1
ATOM 1517 C C . SER A 1 189 ? 17.743 -8.532 5.318 1.00 71.81 189 SER A C 1
ATOM 1519 O O . SER A 1 189 ? 17.023 -7.957 6.131 1.00 71.81 189 SER A O 1
ATOM 1521 N N . GLU A 1 190 ? 19.002 -8.873 5.615 1.00 75.00 190 GLU A N 1
ATOM 1522 C CA . GLU A 1 190 ? 19.580 -8.680 6.952 1.00 75.00 190 GLU A CA 1
ATOM 1523 C C . GLU A 1 190 ? 19.866 -7.206 7.267 1.00 75.00 190 GLU A C 1
ATOM 1525 O O . GLU A 1 190 ? 19.707 -6.783 8.413 1.00 75.00 190 GLU A O 1
ATOM 1530 N N . GLN A 1 191 ? 20.211 -6.396 6.260 1.00 74.94 191 GLN A N 1
ATOM 1531 C CA . GLN A 1 191 ? 20.406 -4.952 6.444 1.00 74.94 191 GLN A CA 1
ATOM 1532 C C . GLN A 1 191 ? 19.097 -4.220 6.745 1.00 74.94 191 GLN A C 1
ATOM 1534 O O . GLN A 1 191 ? 19.076 -3.300 7.562 1.00 74.94 191 GLN A O 1
ATOM 1539 N N . ILE A 1 192 ? 17.990 -4.647 6.133 1.00 76.44 192 ILE A N 1
ATOM 1540 C CA . ILE A 1 192 ? 16.678 -4.044 6.387 1.00 76.44 192 ILE A CA 1
ATOM 1541 C C . ILE A 1 192 ? 16.206 -4.314 7.814 1.00 76.44 192 ILE A C 1
ATOM 1543 O O . ILE A 1 192 ? 15.614 -3.431 8.426 1.00 76.44 192 ILE A O 1
ATOM 1547 N N . LEU A 1 193 ? 16.533 -5.468 8.396 1.00 76.69 193 LEU A N 1
ATOM 1548 C CA . LEU A 1 193 ? 16.207 -5.775 9.795 1.00 76.69 193 LEU A CA 1
ATOM 1549 C C . LEU A 1 193 ? 16.997 -4.931 10.814 1.00 76.69 193 LEU A C 1
ATOM 1551 O O . LEU A 1 193 ? 16.699 -4.976 12.002 1.00 76.69 193 LEU A O 1
ATOM 1555 N N . GLN A 1 194 ? 17.994 -4.160 10.375 1.00 76.69 194 GLN A N 1
ATOM 1556 C CA . GLN A 1 194 ? 18.760 -3.228 11.218 1.00 76.69 194 GLN A CA 1
ATOM 1557 C C . GLN A 1 194 ? 18.428 -1.758 10.918 1.00 76.69 194 GLN A C 1
ATOM 1559 O O . GLN A 1 194 ? 19.035 -0.850 11.487 1.00 76.69 194 GLN A O 1
ATOM 1564 N N . SER A 1 195 ? 17.486 -1.522 10.005 1.00 77.81 195 SER A N 1
ATOM 1565 C CA . SER A 1 195 ? 17.107 -0.193 9.534 1.00 77.81 195 SER A CA 1
ATOM 1566 C C . SER A 1 195 ? 16.127 0.501 10.486 1.00 77.81 195 SER A C 1
ATOM 1568 O O . SER A 1 195 ? 15.466 -0.144 11.304 1.00 77.81 195 SER A O 1
ATOM 1570 N N . LYS A 1 196 ? 16.014 1.829 10.372 1.00 76.25 196 LYS A N 1
ATOM 1571 C CA . LYS A 1 196 ? 15.047 2.626 11.146 1.00 76.25 196 LYS A CA 1
ATOM 1572 C C . LYS A 1 196 ? 13.618 2.153 10.867 1.00 76.25 196 LYS A C 1
ATOM 1574 O O . LYS A 1 196 ? 12.811 2.049 11.781 1.00 76.25 196 LYS A O 1
ATOM 1579 N N . GLU A 1 197 ? 13.360 1.779 9.624 1.00 75.31 197 GLU A N 1
ATOM 1580 C CA . GLU A 1 197 ? 12.093 1.283 9.109 1.00 75.31 197 GLU A CA 1
ATOM 1581 C C . GLU A 1 197 ? 11.674 -0.029 9.789 1.00 75.31 197 GLU A C 1
ATOM 1583 O O . GLU A 1 197 ? 10.491 -0.232 10.045 1.00 75.31 197 GLU A O 1
ATOM 1588 N N . TYR A 1 198 ? 12.628 -0.897 10.154 1.00 79.75 198 TYR A N 1
ATOM 1589 C CA . TYR A 1 198 ? 12.334 -2.086 10.961 1.00 79.75 198 TYR A CA 1
ATOM 1590 C C . TYR A 1 198 ? 11.900 -1.720 12.380 1.00 79.75 198 TYR A C 1
ATOM 1592 O O . TYR A 1 198 ? 10.940 -2.289 12.897 1.00 79.75 198 TYR A O 1
ATOM 1600 N N . PHE A 1 199 ? 12.579 -0.762 13.016 1.00 75.69 199 PHE A N 1
ATOM 1601 C CA . PHE A 1 199 ? 12.199 -0.312 14.355 1.00 75.69 199 PHE A CA 1
ATOM 1602 C C . PHE A 1 199 ? 10.838 0.380 14.360 1.00 75.69 199 PHE A C 1
ATOM 1604 O O . PHE A 1 199 ? 10.052 0.142 15.273 1.00 75.69 199 PHE A O 1
ATOM 1611 N N . GLU A 1 200 ? 10.532 1.185 13.344 1.00 77.19 200 GLU A N 1
ATOM 1612 C CA . GLU A 1 200 ? 9.216 1.808 13.179 1.00 77.19 200 GLU A CA 1
ATOM 1613 C C . GLU A 1 200 ? 8.131 0.748 12.928 1.00 77.19 200 GLU A C 1
ATOM 1615 O O . GLU A 1 200 ? 7.093 0.770 13.589 1.00 77.19 200 GLU A O 1
ATOM 1620 N N . PHE A 1 201 ? 8.397 -0.241 12.065 1.00 79.69 201 PHE A N 1
ATOM 1621 C CA . PHE A 1 201 ? 7.496 -1.372 11.829 1.00 79.69 201 PHE A CA 1
ATOM 1622 C C . PHE A 1 201 ? 7.217 -2.163 13.111 1.00 79.69 201 PHE A C 1
ATOM 1624 O O . PHE A 1 201 ? 6.060 -2.402 13.444 1.00 79.69 201 PHE A O 1
ATOM 1631 N N . ILE A 1 202 ? 8.256 -2.547 13.859 1.00 80.62 202 ILE A N 1
ATOM 1632 C CA . ILE A 1 202 ? 8.101 -3.294 15.114 1.00 80.62 202 ILE A CA 1
ATOM 1633 C C . ILE A 1 202 ? 7.402 -2.452 16.182 1.00 80.62 202 ILE A C 1
ATOM 1635 O O . ILE A 1 202 ? 6.606 -2.992 16.944 1.00 80.62 202 ILE A O 1
ATOM 1639 N N . SER A 1 203 ? 7.662 -1.145 16.237 1.00 78.50 203 SER A N 1
ATOM 1640 C CA . SER A 1 203 ? 7.005 -0.249 17.196 1.00 78.50 203 SER A CA 1
ATOM 1641 C C . SER A 1 203 ? 5.508 -0.142 16.917 1.00 78.50 203 SER A C 1
ATOM 1643 O O . SER A 1 203 ? 4.713 -0.282 17.845 1.00 78.50 203 SER A O 1
ATOM 1645 N N . GLN A 1 204 ? 5.115 0.011 15.649 1.00 78.94 204 GLN A N 1
ATOM 1646 C CA . GLN A 1 204 ? 3.708 -0.005 15.250 1.00 78.94 204 GLN A CA 1
ATOM 1647 C C . GLN A 1 204 ? 3.070 -1.377 15.494 1.00 78.94 204 GLN A C 1
ATOM 1649 O O . GLN A 1 204 ? 1.995 -1.471 16.073 1.00 78.94 204 GLN A O 1
ATOM 1654 N N . PHE A 1 205 ? 3.764 -2.458 15.141 1.00 77.50 205 PHE A N 1
ATOM 1655 C CA . PHE A 1 205 ? 3.289 -3.820 15.375 1.00 77.50 205 PHE A CA 1
ATOM 1656 C C . PHE A 1 205 ? 3.082 -4.121 16.869 1.00 77.50 205 PHE A C 1
ATOM 1658 O O . PHE A 1 205 ? 2.135 -4.806 17.256 1.00 77.50 205 PHE A O 1
ATOM 1665 N N . TYR A 1 206 ? 3.953 -3.590 17.728 1.00 79.12 206 TYR A N 1
ATOM 1666 C CA . TYR A 1 206 ? 3.831 -3.702 19.177 1.00 79.12 206 TYR A CA 1
ATOM 1667 C C . TYR A 1 206 ? 2.704 -2.823 19.737 1.00 79.12 206 TYR A C 1
ATOM 1669 O O . TYR A 1 206 ? 1.998 -3.250 20.647 1.00 79.12 206 TYR A O 1
ATOM 1677 N N . LYS A 1 207 ? 2.486 -1.628 19.177 1.00 81.06 207 LYS A N 1
ATOM 1678 C CA . LYS A 1 207 ? 1.331 -0.774 19.496 1.00 81.06 207 LYS A CA 1
ATOM 1679 C C . LYS A 1 207 ? 0.019 -1.494 19.166 1.00 81.06 207 LYS A C 1
ATOM 1681 O O . LYS A 1 207 ? -0.812 -1.652 20.057 1.00 81.06 207 LYS A O 1
ATOM 1686 N N . ASP A 1 208 ? -0.100 -2.056 17.963 1.00 77.12 208 ASP A N 1
ATOM 1687 C CA . ASP A 1 208 ? -1.263 -2.844 17.535 1.00 77.12 208 ASP A CA 1
ATOM 1688 C C . ASP A 1 208 ? -1.492 -4.059 18.455 1.00 77.12 208 ASP A C 1
ATOM 1690 O O . ASP A 1 208 ? -2.624 -4.365 18.833 1.00 77.12 208 ASP A O 1
ATOM 1694 N N . PHE A 1 209 ? -0.418 -4.743 18.871 1.00 81.19 209 PHE A N 1
ATOM 1695 C CA . PHE A 1 209 ? -0.495 -5.838 19.844 1.00 81.19 209 PHE A CA 1
ATOM 1696 C C . PHE A 1 209 ? -1.105 -5.386 21.179 1.00 81.19 209 PHE A C 1
ATOM 1698 O O . PHE A 1 209 ? -1.980 -6.068 21.720 1.00 81.19 209 PHE A O 1
ATOM 1705 N N . LEU A 1 210 ? -0.656 -4.245 21.711 1.00 82.31 210 LEU A N 1
ATOM 1706 C CA . LEU A 1 210 ? -1.158 -3.693 22.970 1.00 82.31 210 LEU A CA 1
ATOM 1707 C C . LEU A 1 210 ? -2.618 -3.232 22.850 1.00 82.31 210 LEU A C 1
ATOM 1709 O O . LEU A 1 210 ? -3.420 -3.532 23.735 1.00 82.31 210 LEU A O 1
ATOM 1713 N N . GLU A 1 211 ? -2.980 -2.564 21.754 1.00 80.06 211 GLU A N 1
ATOM 1714 C CA . GLU A 1 211 ? -4.348 -2.096 21.486 1.00 80.06 211 GLU A CA 1
ATOM 1715 C C . GLU A 1 211 ? -5.337 -3.259 21.300 1.00 80.06 211 GLU A C 1
ATOM 1717 O O . GLU A 1 211 ? -6.480 -3.190 21.754 1.00 80.06 211 GLU A O 1
ATOM 1722 N N . MET A 1 212 ? -4.888 -4.380 20.723 1.00 78.88 212 MET A N 1
ATOM 1723 C CA . MET A 1 212 ? -5.675 -5.614 20.600 1.00 78.88 212 MET A CA 1
ATOM 1724 C C . MET A 1 212 ? -5.742 -6.443 21.896 1.00 78.88 212 MET A C 1
ATOM 1726 O O . MET A 1 212 ? -6.227 -7.578 21.879 1.00 78.88 212 MET A O 1
ATOM 1730 N N . GLY A 1 213 ? -5.270 -5.905 23.026 1.00 79.38 213 GLY A N 1
ATOM 1731 C CA . GLY A 1 213 ? -5.303 -6.580 24.326 1.00 79.38 213 GLY A CA 1
ATOM 1732 C C . GLY A 1 213 ? -4.329 -7.754 24.438 1.00 79.38 213 GLY A C 1
ATOM 1733 O O . GLY A 1 213 ? -4.559 -8.664 25.233 1.00 79.38 213 GLY A O 1
ATOM 1734 N N . GLY A 1 214 ? -3.261 -7.758 23.637 1.00 77.25 214 GLY A N 1
ATOM 1735 C CA . GLY A 1 214 ? -2.255 -8.818 23.617 1.00 77.25 214 GLY A CA 1
ATOM 1736 C C . GLY A 1 214 ? -2.680 -10.090 22.875 1.00 77.25 214 GLY A C 1
ATOM 1737 O O . GLY A 1 214 ? -2.092 -11.151 23.088 1.00 77.25 214 GLY A O 1
ATOM 1738 N N . ASP A 1 215 ? -3.706 -10.021 22.020 1.00 80.12 215 ASP A N 1
ATOM 1739 C CA . ASP A 1 215 ? -4.162 -11.161 21.219 1.00 80.12 215 ASP A CA 1
ATOM 1740 C C . ASP A 1 215 ? -3.239 -11.403 20.011 1.00 80.12 215 ASP A C 1
ATOM 1742 O O . ASP A 1 215 ? -3.438 -10.881 18.909 1.00 80.12 215 ASP A O 1
ATOM 1746 N N . GLU A 1 216 ? -2.227 -12.249 20.221 1.00 81.00 216 GLU A N 1
ATOM 1747 C CA . GLU A 1 216 ? -1.266 -12.668 19.193 1.00 81.00 216 GLU A CA 1
ATOM 1748 C C . GLU A 1 216 ? -1.953 -13.276 17.956 1.00 81.00 216 GLU A C 1
ATOM 1750 O O . GLU A 1 216 ? -1.462 -13.137 16.834 1.00 81.00 216 GLU A O 1
ATOM 1755 N N . THR A 1 217 ? -3.110 -13.924 18.124 1.00 79.81 217 THR A N 1
ATOM 1756 C CA . THR A 1 217 ? -3.783 -14.647 17.035 1.00 79.81 217 THR A CA 1
ATOM 1757 C C . THR A 1 217 ? -4.358 -13.679 16.009 1.00 79.81 217 THR A C 1
ATOM 1759 O O . THR A 1 217 ? -4.175 -13.869 14.803 1.00 79.81 217 THR A O 1
ATOM 1762 N N . LYS A 1 218 ? -5.018 -12.614 16.477 1.00 75.19 218 LYS A N 1
ATOM 1763 C CA . LYS A 1 218 ? -5.553 -11.557 15.605 1.00 75.19 218 LYS A CA 1
ATOM 1764 C C . LYS A 1 218 ? -4.442 -10.792 14.908 1.00 75.19 218 LYS A C 1
ATOM 1766 O O . LYS A 1 218 ? -4.527 -10.555 13.704 1.00 75.19 218 LYS A O 1
ATOM 1771 N N . LEU A 1 219 ? -3.381 -10.472 15.643 1.00 76.31 219 LEU A N 1
ATOM 1772 C CA . LEU A 1 219 ? -2.236 -9.758 15.098 1.00 76.31 219 LEU A CA 1
ATOM 1773 C C . LEU A 1 219 ? -1.538 -10.572 13.997 1.00 76.31 219 LEU A C 1
ATOM 1775 O O . LEU A 1 219 ? -1.250 -10.061 12.914 1.00 76.31 219 LEU A O 1
ATOM 1779 N N . LYS A 1 220 ? -1.344 -11.873 14.231 1.00 77.31 220 LYS A N 1
ATOM 1780 C CA . LYS A 1 220 ? -0.780 -12.800 13.247 1.00 77.31 220 LYS A CA 1
ATOM 1781 C C . LYS A 1 220 ? -1.651 -12.920 11.998 1.00 77.31 220 LYS A C 1
ATOM 1783 O O . LYS A 1 220 ? -1.111 -12.947 10.893 1.00 77.31 220 LYS A O 1
ATOM 1788 N N . LEU A 1 221 ? -2.974 -12.976 12.157 1.00 80.00 221 LEU A N 1
ATOM 1789 C CA . LEU A 1 221 ? -3.913 -13.022 11.035 1.00 80.00 221 LEU A CA 1
ATOM 1790 C C . LEU A 1 221 ? -3.857 -11.735 10.198 1.00 80.00 221 LEU A C 1
ATOM 1792 O O . LEU A 1 221 ? -3.837 -11.807 8.968 1.00 80.00 221 LEU A O 1
ATOM 1796 N N . ASN A 1 222 ? -3.782 -10.571 10.847 1.00 75.06 222 ASN A N 1
ATOM 1797 C CA . ASN A 1 222 ? -3.645 -9.283 10.167 1.00 75.06 222 ASN A CA 1
ATOM 1798 C C . ASN A 1 222 ? -2.334 -9.223 9.366 1.00 75.06 222 ASN A C 1
ATOM 1800 O O . ASN A 1 222 ? -2.349 -8.972 8.160 1.00 75.06 222 ASN A O 1
ATOM 1804 N N . LEU A 1 223 ? -1.210 -9.592 9.992 1.00 77.50 223 LEU A N 1
ATOM 1805 C CA . LEU A 1 223 ? 0.087 -9.619 9.318 1.00 77.50 223 LEU A CA 1
ATOM 1806 C C . LEU A 1 223 ? 0.086 -10.582 8.118 1.00 77.50 223 LEU A C 1
ATOM 1808 O O . LEU A 1 223 ? 0.557 -10.238 7.036 1.00 77.50 223 LEU A O 1
ATOM 1812 N N . GLN A 1 224 ? -0.486 -11.779 8.280 1.00 77.25 224 GLN A N 1
ATOM 1813 C CA . GLN A 1 224 ? -0.634 -12.746 7.188 1.00 77.25 224 GLN A CA 1
ATOM 1814 C C . GLN A 1 224 ? -1.495 -12.210 6.045 1.00 77.25 224 GLN A C 1
ATOM 1816 O O . GLN A 1 224 ? -1.188 -12.474 4.883 1.00 77.25 224 GLN A O 1
ATOM 1821 N N . THR A 1 225 ? -2.543 -11.452 6.362 1.00 77.38 225 THR A N 1
ATOM 1822 C CA . THR A 1 225 ? -3.421 -10.832 5.367 1.00 77.38 225 THR A CA 1
ATOM 1823 C C . THR A 1 225 ? -2.663 -9.776 4.566 1.00 77.38 225 THR A C 1
ATOM 1825 O O . THR A 1 225 ? -2.673 -9.837 3.338 1.00 77.38 225 THR A O 1
ATOM 1828 N N . GLN A 1 226 ? -1.921 -8.881 5.228 1.00 71.00 226 GLN A N 1
ATOM 1829 C CA . GLN A 1 226 ? -1.123 -7.858 4.543 1.00 71.00 226 GLN A CA 1
ATOM 1830 C C . GLN A 1 226 ? 0.000 -8.461 3.686 1.00 71.00 226 GLN A C 1
ATOM 1832 O O . GLN A 1 226 ? 0.147 -8.104 2.516 1.00 71.00 226 GLN A O 1
ATOM 1837 N N . PHE A 1 227 ? 0.740 -9.446 4.210 1.00 74.75 227 PHE A N 1
ATOM 1838 C CA . PHE A 1 227 ? 1.728 -10.189 3.415 1.00 74.75 227 PHE A CA 1
ATOM 1839 C C . PHE A 1 227 ? 1.086 -10.929 2.233 1.00 74.75 227 PHE A C 1
ATOM 1841 O O . PHE A 1 227 ? 1.683 -11.014 1.158 1.00 74.75 227 PHE A O 1
ATOM 1848 N N . GLY A 1 228 ? -0.120 -11.472 2.419 1.00 75.31 228 GLY A N 1
ATOM 1849 C CA . GLY A 1 228 ? -0.896 -12.129 1.371 1.00 75.31 228 GLY A CA 1
ATOM 1850 C C . GLY A 1 228 ? -1.271 -11.171 0.242 1.00 75.31 228 GLY A C 1
ATOM 1851 O O . GLY A 1 228 ? -0.966 -11.451 -0.917 1.00 75.31 228 GLY A O 1
ATOM 1852 N N . MET A 1 229 ? -1.844 -10.014 0.583 1.00 72.81 229 MET A N 1
ATOM 1853 C CA . MET A 1 229 ? -2.206 -8.967 -0.377 1.00 72.81 229 MET A CA 1
ATOM 1854 C C . MET A 1 229 ? -0.994 -8.484 -1.178 1.00 72.81 229 MET A C 1
ATOM 1856 O O . MET A 1 229 ? -1.050 -8.426 -2.407 1.00 72.81 229 MET A O 1
ATOM 1860 N N . TRP A 1 230 ? 0.129 -8.219 -0.503 1.00 74.62 230 TRP A N 1
ATOM 1861 C CA . TRP A 1 230 ? 1.351 -7.784 -1.176 1.00 74.62 230 TRP A CA 1
ATOM 1862 C C . TRP A 1 230 ? 1.910 -8.857 -2.118 1.00 74.62 230 TRP A C 1
ATOM 1864 O O . TRP A 1 230 ? 2.323 -8.564 -3.240 1.00 74.62 230 TRP A O 1
ATOM 1874 N N . LYS A 1 231 ? 1.893 -10.128 -1.699 1.00 73.75 231 LYS A N 1
ATOM 1875 C CA . LYS A 1 231 ? 2.331 -11.253 -2.536 1.00 73.75 231 LYS A CA 1
ATOM 1876 C C . LYS A 1 231 ? 1.499 -11.364 -3.815 1.00 73.75 231 LYS A C 1
ATOM 1878 O O . LYS A 1 231 ? 2.054 -11.639 -4.883 1.00 73.75 231 LYS A O 1
ATOM 1883 N N . ASP A 1 232 ? 0.191 -11.155 -3.717 1.00 74.38 232 ASP A N 1
ATOM 1884 C CA . ASP A 1 232 ? -0.703 -11.166 -4.873 1.00 74.38 232 ASP A CA 1
ATOM 1885 C C . ASP A 1 232 ? -0.449 -9.966 -5.796 1.00 74.38 232 ASP A C 1
ATOM 1887 O O . ASP A 1 232 ? -0.371 -10.136 -7.016 1.00 74.38 232 ASP A O 1
ATOM 1891 N N . GLU A 1 233 ? -0.214 -8.775 -5.242 1.00 73.12 233 GLU A N 1
ATOM 1892 C CA . GLU A 1 233 ? 0.155 -7.589 -6.021 1.00 73.12 233 GLU A CA 1
ATOM 1893 C C . GLU A 1 233 ? 1.498 -7.773 -6.749 1.00 73.12 233 GLU A C 1
ATOM 1895 O O . GLU A 1 233 ? 1.607 -7.518 -7.955 1.00 73.12 233 GLU A O 1
ATOM 1900 N N . ALA A 1 234 ? 2.515 -8.290 -6.053 1.00 68.44 234 ALA A N 1
ATOM 1901 C CA . ALA A 1 234 ? 3.820 -8.598 -6.627 1.00 68.44 234 ALA A CA 1
ATOM 1902 C C . ALA A 1 234 ? 3.698 -9.590 -7.794 1.00 68.44 234 ALA A C 1
ATOM 1904 O O . ALA A 1 234 ? 4.314 -9.394 -8.842 1.00 68.44 234 ALA A O 1
ATOM 1905 N N . LYS A 1 235 ? 2.837 -10.605 -7.662 1.00 73.00 235 LYS A N 1
ATOM 1906 C CA . LYS A 1 235 ? 2.543 -11.580 -8.721 1.00 73.00 235 LYS A CA 1
ATOM 1907 C C . LYS A 1 235 ? 1.876 -10.934 -9.937 1.00 73.00 235 LYS A C 1
ATOM 1909 O O . LYS A 1 235 ? 2.238 -11.248 -11.072 1.00 73.00 235 LYS A O 1
ATOM 1914 N N . VAL A 1 236 ? 0.920 -10.027 -9.730 1.00 76.12 236 VAL A N 1
ATOM 1915 C CA . VAL A 1 236 ? 0.281 -9.275 -10.823 1.00 76.12 236 VAL A CA 1
ATOM 1916 C C . VAL A 1 236 ? 1.304 -8.393 -11.545 1.00 76.12 236 VAL A C 1
ATOM 1918 O O . VAL A 1 236 ? 1.331 -8.358 -12.778 1.00 76.12 236 VAL A O 1
ATOM 1921 N N . ASN A 1 237 ? 2.176 -7.713 -10.802 1.00 70.50 237 ASN A N 1
ATOM 1922 C CA . ASN A 1 237 ? 3.228 -6.874 -11.376 1.00 70.50 237 ASN A CA 1
ATOM 1923 C C . ASN A 1 237 ? 4.277 -7.699 -12.132 1.00 70.50 237 ASN A C 1
ATOM 1925 O O . ASN A 1 237 ? 4.671 -7.320 -13.236 1.00 70.50 237 ASN A O 1
ATOM 1929 N N . GLU A 1 238 ? 4.655 -8.868 -11.614 1.00 73.44 238 GLU A N 1
ATOM 1930 C CA . GLU A 1 238 ? 5.529 -9.802 -12.322 1.00 73.44 238 GLU A CA 1
ATOM 1931 C C . GLU A 1 238 ? 4.898 -10.254 -13.647 1.00 73.44 238 GLU A C 1
ATOM 1933 O O . GLU A 1 238 ? 5.556 -10.232 -14.688 1.00 73.44 238 GLU A O 1
ATOM 1938 N N . GLN A 1 239 ? 3.606 -10.601 -13.654 1.00 76.06 239 GLN A N 1
ATOM 1939 C CA . GLN A 1 239 ? 2.895 -10.969 -14.882 1.00 76.06 239 GLN A CA 1
ATOM 1940 C C . GLN A 1 239 ? 2.882 -9.829 -15.907 1.00 76.06 239 GLN A C 1
ATOM 1942 O O . GLN A 1 239 ? 3.099 -10.080 -17.096 1.00 76.06 239 GLN A O 1
ATOM 1947 N N . LYS A 1 240 ? 2.670 -8.582 -15.467 1.00 78.50 240 LYS A N 1
ATOM 1948 C CA . LYS A 1 240 ? 2.755 -7.400 -16.340 1.00 78.50 240 LYS A CA 1
ATOM 1949 C C . LYS A 1 240 ? 4.157 -7.244 -16.930 1.00 78.50 240 LYS A C 1
ATOM 1951 O O . LYS A 1 240 ? 4.281 -7.145 -18.149 1.00 78.50 240 LYS A O 1
ATOM 1956 N N . MET A 1 241 ? 5.206 -7.324 -16.106 1.00 72.94 241 MET A N 1
ATOM 1957 C CA . MET A 1 241 ? 6.594 -7.278 -16.584 1.00 72.94 241 MET A CA 1
ATOM 1958 C C . MET A 1 241 ? 6.891 -8.400 -17.581 1.00 72.94 241 MET A C 1
ATOM 1960 O O . MET A 1 241 ? 7.489 -8.159 -18.625 1.00 72.94 241 MET A O 1
ATOM 1964 N N . GLN A 1 242 ? 6.443 -9.628 -17.317 1.00 74.12 242 GLN A N 1
ATOM 1965 C CA . GLN A 1 242 ? 6.629 -10.745 -18.245 1.00 74.12 242 GLN A CA 1
ATOM 1966 C C . GLN A 1 242 ? 5.916 -10.507 -19.585 1.00 74.12 242 GLN A C 1
ATOM 1968 O O . GLN A 1 242 ? 6.440 -10.883 -20.637 1.00 74.12 242 GLN A O 1
ATOM 1973 N N . GLN A 1 243 ? 4.735 -9.882 -19.580 1.00 82.12 243 GLN A N 1
ATOM 1974 C CA . GLN A 1 243 ? 4.045 -9.492 -20.810 1.00 82.12 243 GLN A CA 1
ATOM 1975 C C . GLN A 1 243 ? 4.806 -8.405 -21.576 1.00 82.12 243 GLN A C 1
ATOM 1977 O O . GLN A 1 243 ? 4.895 -8.486 -22.802 1.00 82.12 243 GLN A O 1
ATOM 1982 N N . GLU A 1 244 ? 5.377 -7.416 -20.889 1.00 77.44 244 GLU A N 1
ATOM 1983 C CA . GLU A 1 244 ? 6.208 -6.383 -21.517 1.00 77.44 244 GLU A CA 1
ATOM 1984 C C . GLU A 1 244 ? 7.494 -6.956 -22.108 1.00 77.44 244 GLU A C 1
ATOM 1986 O O . GLU A 1 244 ? 7.803 -6.683 -23.266 1.00 77.44 244 GLU A O 1
ATOM 1991 N N . VAL A 1 245 ? 8.185 -7.834 -21.378 1.00 76.75 245 VAL A N 1
ATOM 1992 C CA . VAL A 1 245 ? 9.368 -8.543 -21.886 1.00 76.75 245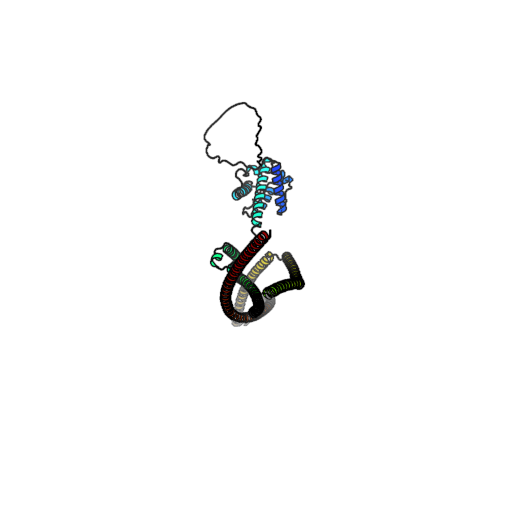 VAL A CA 1
ATOM 1993 C C . VAL A 1 245 ? 9.017 -9.341 -23.143 1.00 76.75 245 VAL A C 1
ATOM 1995 O O . VAL A 1 245 ? 9.727 -9.250 -24.140 1.00 76.75 245 VAL A O 1
ATOM 1998 N N . LYS A 1 246 ? 7.878 -10.051 -23.159 1.00 83.94 246 LYS A N 1
ATOM 1999 C CA . LYS A 1 246 ? 7.407 -10.762 -24.362 1.00 83.94 246 LYS A CA 1
ATOM 2000 C C . LYS A 1 246 ? 7.137 -9.818 -25.536 1.00 83.94 246 LYS A C 1
ATOM 2002 O O . LYS A 1 246 ? 7.456 -10.169 -26.671 1.00 83.94 246 LYS A O 1
ATOM 2007 N N . LYS A 1 247 ? 6.552 -8.640 -25.296 1.00 84.38 247 LYS A N 1
ATOM 2008 C CA . LYS A 1 247 ? 6.336 -7.629 -26.347 1.00 84.38 247 LYS A CA 1
ATOM 2009 C C . LYS A 1 247 ? 7.667 -7.134 -26.915 1.00 84.38 247 LYS A C 1
ATOM 2011 O O . LYS A 1 247 ? 7.828 -7.130 -28.134 1.00 84.38 247 LYS A O 1
ATOM 2016 N N . LEU A 1 248 ? 8.621 -6.799 -26.047 1.00 80.56 248 LEU A N 1
ATOM 2017 C CA . LEU A 1 248 ? 9.960 -6.358 -26.443 1.00 80.56 248 LEU A CA 1
ATOM 2018 C C . LEU A 1 248 ? 10.713 -7.445 -27.220 1.00 80.56 248 LEU A C 1
ATOM 2020 O O . LEU A 1 248 ? 11.316 -7.153 -28.248 1.00 80.56 248 LEU A O 1
ATOM 2024 N N . ASP A 1 249 ? 10.618 -8.711 -26.809 1.00 76.12 249 ASP A N 1
ATOM 2025 C CA . ASP A 1 249 ? 11.226 -9.833 -27.536 1.00 76.12 249 ASP A CA 1
ATOM 2026 C C . ASP A 1 249 ? 10.665 -9.976 -28.960 1.00 76.12 249 ASP A C 1
ATOM 2028 O O . ASP A 1 249 ? 11.412 -10.232 -29.911 1.00 76.12 249 ASP A O 1
ATOM 2032 N N . VAL A 1 250 ? 9.351 -9.797 -29.133 1.00 86.62 250 VAL A N 1
ATOM 2033 C CA . VAL A 1 250 ? 8.710 -9.813 -30.457 1.00 86.62 250 VAL A CA 1
ATOM 2034 C C . VAL A 1 250 ? 9.193 -8.641 -31.314 1.00 86.62 250 VAL A C 1
ATOM 2036 O O . VAL A 1 250 ? 9.474 -8.830 -32.501 1.00 86.62 250 VAL A O 1
ATOM 2039 N N . GLU A 1 251 ? 9.336 -7.447 -30.737 1.00 81.44 251 GLU A N 1
ATOM 2040 C CA . GLU A 1 251 ? 9.877 -6.282 -31.444 1.00 81.44 251 GLU A CA 1
ATOM 2041 C C . GLU A 1 251 ? 11.339 -6.474 -31.849 1.00 81.44 251 GLU A C 1
ATOM 2043 O O . GLU A 1 251 ? 11.683 -6.233 -33.006 1.00 81.44 251 GLU A O 1
ATOM 2048 N N . ILE A 1 252 ? 12.183 -6.996 -30.956 1.00 79.19 252 ILE A N 1
ATOM 2049 C CA . ILE A 1 252 ? 13.587 -7.304 -31.256 1.00 79.19 252 ILE A CA 1
ATOM 2050 C C . ILE A 1 252 ? 13.680 -8.300 -32.417 1.00 79.19 252 ILE A C 1
ATOM 2052 O O . ILE A 1 252 ? 14.463 -8.088 -33.345 1.00 79.19 252 ILE A O 1
ATOM 2056 N N . ARG A 1 253 ? 12.866 -9.367 -32.420 1.00 80.06 253 ARG A N 1
ATOM 2057 C CA . ARG A 1 253 ? 12.827 -10.326 -33.542 1.00 80.06 253 ARG A CA 1
ATOM 2058 C C . ARG A 1 253 ? 12.401 -9.659 -34.847 1.00 80.06 253 ARG A C 1
ATOM 2060 O O . ARG A 1 253 ? 13.018 -9.901 -35.882 1.00 80.06 253 ARG A O 1
ATOM 2067 N N . ARG A 1 254 ? 11.385 -8.794 -34.801 1.00 86.88 254 ARG A N 1
ATOM 2068 C CA . ARG A 1 254 ? 10.921 -8.037 -35.971 1.00 86.88 254 ARG A CA 1
ATOM 2069 C C . ARG A 1 254 ? 12.017 -7.119 -36.520 1.00 86.88 254 ARG A C 1
ATOM 2071 O O . ARG A 1 254 ? 12.192 -7.059 -37.734 1.00 86.88 254 ARG A O 1
ATOM 2078 N N . PHE A 1 255 ? 12.752 -6.419 -35.656 1.00 82.19 255 PHE A N 1
ATOM 2079 C CA . PHE A 1 255 ? 13.860 -5.560 -36.079 1.00 82.19 255 PHE A CA 1
ATOM 2080 C C . PHE A 1 255 ? 15.027 -6.358 -36.663 1.00 82.19 255 PHE A C 1
ATOM 2082 O O . PHE A 1 255 ? 15.591 -5.936 -37.668 1.00 82.19 255 PHE A O 1
ATOM 2089 N N . ARG A 1 256 ? 15.344 -7.533 -36.102 1.00 80.75 256 ARG A N 1
ATOM 2090 C CA . ARG A 1 256 ? 16.369 -8.426 -36.666 1.00 80.75 256 ARG A CA 1
ATOM 2091 C C . ARG A 1 256 ? 16.033 -8.872 -38.086 1.00 80.75 256 ARG A C 1
ATOM 2093 O O . ARG A 1 256 ? 16.888 -8.744 -38.952 1.00 80.75 256 ARG A O 1
ATOM 2100 N N . LEU A 1 257 ? 14.797 -9.315 -38.330 1.00 84.50 257 LEU A N 1
ATOM 2101 C CA . LEU A 1 257 ? 14.358 -9.731 -39.669 1.00 84.50 257 LEU A CA 1
ATOM 2102 C C . LEU A 1 257 ? 14.479 -8.592 -40.689 1.00 84.50 257 LEU A C 1
ATOM 2104 O O . LEU A 1 257 ? 15.029 -8.791 -41.766 1.00 84.50 257 LEU A O 1
ATOM 2108 N N . LYS A 1 258 ? 14.042 -7.379 -40.327 1.00 85.00 258 LYS A N 1
ATOM 2109 C CA . LYS A 1 258 ? 14.177 -6.203 -41.202 1.00 85.00 258 LYS A CA 1
ATOM 2110 C C . LYS A 1 258 ? 15.636 -5.878 -41.528 1.00 85.00 258 LYS A C 1
ATOM 2112 O O . LYS A 1 258 ? 15.952 -5.584 -42.675 1.00 85.00 258 LYS A O 1
ATOM 2117 N N . LEU A 1 259 ? 16.518 -5.934 -40.530 1.00 81.56 259 LEU A N 1
ATOM 2118 C CA . LEU A 1 259 ? 17.942 -5.670 -40.728 1.00 81.56 259 LEU A CA 1
ATOM 2119 C C . LEU A 1 259 ? 18.579 -6.720 -41.651 1.00 81.56 259 LEU A C 1
ATOM 2121 O O . LEU A 1 259 ? 19.401 -6.391 -42.500 1.00 81.56 259 LEU A O 1
ATOM 2125 N N . GLU A 1 260 ? 18.183 -7.983 -41.509 1.00 82.19 260 GLU A N 1
ATOM 2126 C CA . GLU A 1 260 ? 18.664 -9.081 -42.347 1.00 82.19 260 GLU A CA 1
ATOM 2127 C C . GLU A 1 260 ? 18.186 -8.950 -43.803 1.00 82.19 260 GLU A C 1
ATOM 2129 O O . GLU A 1 260 ? 18.972 -9.140 -44.734 1.00 82.19 260 GLU A O 1
ATOM 2134 N N . GLU A 1 261 ? 16.934 -8.533 -44.016 1.00 86.69 261 GLU A N 1
ATOM 2135 C CA . GLU A 1 261 ? 16.401 -8.184 -45.339 1.00 86.69 261 GLU A CA 1
ATOM 2136 C C . GLU A 1 261 ? 17.181 -7.030 -45.993 1.00 86.69 261 GLU A C 1
ATOM 2138 O O . GLU A 1 261 ? 17.523 -7.112 -47.177 1.00 86.69 261 GLU A O 1
ATOM 2143 N N . GLU A 1 262 ? 17.505 -5.973 -45.240 1.00 84.44 262 GLU A N 1
ATOM 2144 C CA . GLU A 1 262 ? 18.302 -4.845 -45.741 1.00 84.44 262 GLU A CA 1
ATOM 2145 C C . GLU A 1 262 ? 19.741 -5.249 -46.079 1.00 84.44 262 GLU A C 1
ATOM 2147 O O . GLU A 1 262 ? 20.243 -4.887 -47.145 1.00 84.44 262 GLU A O 1
ATOM 2152 N N . ILE A 1 263 ? 20.390 -6.053 -45.230 1.00 79.50 263 ILE A N 1
ATOM 2153 C CA . ILE A 1 263 ? 21.736 -6.584 -45.495 1.00 79.50 263 ILE A CA 1
ATOM 2154 C C . ILE A 1 263 ? 21.740 -7.426 -46.775 1.00 79.50 263 ILE A C 1
ATOM 2156 O O . ILE A 1 263 ? 22.645 -7.290 -47.601 1.00 79.50 263 ILE A O 1
ATOM 2160 N N . ASN A 1 264 ? 20.740 -8.288 -46.966 1.00 84.12 264 ASN A N 1
ATOM 2161 C CA . ASN A 1 264 ? 20.642 -9.117 -48.167 1.00 84.12 264 ASN A CA 1
ATOM 2162 C C . ASN A 1 264 ? 20.412 -8.275 -49.426 1.00 84.12 264 ASN A C 1
ATOM 2164 O O . ASN A 1 264 ? 21.034 -8.545 -50.455 1.00 84.12 264 ASN A O 1
ATOM 2168 N N . ARG A 1 265 ? 19.592 -7.221 -49.339 1.00 86.56 265 ARG A N 1
ATOM 2169 C CA . ARG A 1 265 ? 19.403 -6.273 -50.444 1.00 86.56 265 ARG A CA 1
ATOM 2170 C C . ARG A 1 265 ? 20.705 -5.550 -50.795 1.00 86.56 265 ARG A C 1
ATOM 2172 O O . ARG A 1 265 ? 21.086 -5.533 -51.960 1.00 86.56 265 ARG A O 1
ATOM 2179 N N . ALA A 1 266 ? 21.428 -5.039 -49.798 1.00 74.69 266 ALA A N 1
ATOM 2180 C CA . ALA A 1 266 ? 22.712 -4.370 -50.012 1.00 74.69 266 ALA A CA 1
ATOM 2181 C C . ALA A 1 266 ? 23.763 -5.307 -50.638 1.00 74.69 266 ALA A C 1
ATOM 2183 O O . ALA A 1 266 ? 24.513 -4.896 -51.521 1.00 74.69 266 ALA A O 1
ATOM 2184 N N . LYS A 1 267 ? 23.794 -6.589 -50.239 1.00 80.31 267 LYS A N 1
ATOM 2185 C CA . LYS A 1 267 ? 24.661 -7.607 -50.862 1.00 80.31 267 LYS A CA 1
ATOM 2186 C C . LYS A 1 267 ? 24.312 -7.854 -52.330 1.00 80.31 267 LYS A C 1
ATOM 2188 O O . LYS A 1 267 ? 25.215 -7.959 -53.154 1.00 80.31 267 LYS A O 1
ATOM 2193 N N . GLN A 1 268 ? 23.024 -7.951 -52.660 1.00 84.31 268 GLN A N 1
ATOM 2194 C CA . GLN A 1 268 ? 22.578 -8.119 -54.046 1.00 84.31 268 GLN A CA 1
ATOM 2195 C C . GLN A 1 268 ? 22.969 -6.914 -54.909 1.00 84.31 268 GLN A C 1
ATOM 2197 O O . GLN A 1 268 ? 23.477 -7.094 -56.013 1.00 84.31 268 GLN A O 1
ATOM 2202 N N . GLU A 1 269 ? 22.790 -5.698 -54.391 1.00 80.62 269 GLU A N 1
ATOM 2203 C CA . GLU A 1 269 ? 23.200 -4.469 -55.077 1.00 80.62 269 GLU A CA 1
ATOM 2204 C C . GLU A 1 269 ? 24.719 -4.411 -55.290 1.00 80.62 269 GLU A C 1
ATOM 2206 O O . GLU A 1 269 ? 25.167 -4.093 -56.391 1.00 80.62 269 GLU A O 1
ATOM 2211 N N . LEU A 1 270 ? 25.514 -4.780 -54.280 1.00 78.12 270 LEU A N 1
ATOM 2212 C CA . LEU A 1 270 ? 26.974 -4.832 -54.388 1.00 78.12 270 LEU A CA 1
ATOM 2213 C C . LEU A 1 270 ? 27.437 -5.828 -55.460 1.00 78.12 270 LEU A C 1
ATOM 2215 O O . LEU A 1 270 ? 28.287 -5.489 -56.282 1.00 78.12 270 LEU A O 1
ATOM 2219 N N . ASN A 1 271 ? 26.859 -7.032 -55.481 1.00 80.19 271 ASN A N 1
ATOM 2220 C CA . ASN A 1 271 ? 27.191 -8.047 -56.481 1.00 80.19 271 ASN A CA 1
ATOM 2221 C C . ASN A 1 271 ? 26.863 -7.570 -57.904 1.00 80.19 271 ASN A C 1
ATOM 2223 O O . ASN A 1 271 ? 27.689 -7.726 -58.799 1.00 80.19 271 ASN A O 1
ATOM 2227 N N . ALA A 1 272 ? 25.712 -6.922 -58.106 1.00 77.81 272 ALA A N 1
ATOM 2228 C CA . ALA A 1 272 ? 25.337 -6.372 -59.410 1.00 77.81 272 ALA A CA 1
ATOM 2229 C C . ALA A 1 272 ? 26.316 -5.281 -59.890 1.00 77.81 272 ALA A C 1
ATOM 2231 O O . ALA A 1 272 ? 26.661 -5.213 -61.073 1.00 77.81 272 ALA A O 1
ATOM 2232 N N . VAL A 1 273 ? 26.802 -4.434 -58.974 1.00 72.38 273 VAL A N 1
ATOM 2233 C CA . VAL A 1 273 ? 27.827 -3.424 -59.289 1.00 72.38 273 VAL A CA 1
ATOM 2234 C C . VAL A 1 273 ? 29.157 -4.087 -59.649 1.00 72.38 273 VAL A C 1
ATOM 2236 O O . VAL A 1 273 ? 29.791 -3.673 -60.618 1.00 72.38 273 VAL A O 1
ATOM 2239 N N . MET A 1 274 ? 29.566 -5.127 -58.917 1.00 71.00 274 MET A N 1
ATOM 2240 C CA . MET A 1 274 ? 30.780 -5.885 -59.228 1.00 71.00 274 MET A CA 1
ATOM 2241 C C . MET A 1 274 ? 30.716 -6.544 -60.610 1.00 71.00 274 MET A C 1
ATOM 2243 O O . MET A 1 274 ? 31.666 -6.415 -61.376 1.00 71.00 274 MET A O 1
ATOM 2247 N N . GLU A 1 275 ? 29.601 -7.193 -60.955 1.00 74.88 275 GLU A N 1
ATOM 2248 C CA . GLU A 1 275 ? 29.400 -7.794 -62.282 1.00 74.88 275 GLU A CA 1
ATOM 2249 C C . GLU A 1 275 ? 29.482 -6.747 -63.397 1.00 74.88 275 GLU A C 1
ATOM 2251 O O . GLU A 1 275 ? 30.167 -6.955 -64.400 1.00 74.88 275 GLU A O 1
ATOM 2256 N N . THR A 1 276 ? 28.854 -5.585 -63.192 1.00 72.06 276 THR A N 1
ATOM 2257 C CA . THR A 1 276 ? 28.916 -4.468 -64.146 1.00 72.06 276 THR A CA 1
ATOM 2258 C C . THR A 1 276 ? 30.357 -3.977 -64.324 1.00 72.06 276 THR A C 1
ATOM 2260 O O . THR A 1 276 ? 30.819 -3.800 -65.449 1.00 72.06 276 THR A O 1
ATOM 2263 N N . ALA A 1 277 ? 31.106 -3.812 -63.229 1.00 66.44 277 ALA A N 1
ATOM 2264 C CA . ALA A 1 277 ? 32.501 -3.376 -63.273 1.00 66.44 277 ALA A CA 1
ATOM 2265 C C . ALA A 1 277 ? 33.422 -4.395 -63.970 1.00 66.44 277 ALA A C 1
ATOM 2267 O O . ALA A 1 277 ? 34.295 -4.002 -64.746 1.00 66.44 277 ALA A O 1
ATOM 2268 N N . SER A 1 278 ? 33.217 -5.696 -63.735 1.00 70.88 278 SER A N 1
ATOM 2269 C CA . SER A 1 278 ? 33.954 -6.763 -64.422 1.00 70.88 278 SER A CA 1
ATOM 2270 C C . SER A 1 278 ? 33.648 -6.813 -65.921 1.00 70.88 278 SER A C 1
ATOM 2272 O O . SER A 1 278 ? 34.570 -7.009 -66.712 1.00 70.88 278 SER A O 1
ATOM 2274 N N . SER A 1 279 ? 32.396 -6.575 -66.328 1.00 63.50 279 SER A N 1
ATOM 2275 C CA . SER A 1 279 ? 32.031 -6.458 -67.747 1.00 63.50 279 SER A CA 1
ATOM 2276 C C . SER A 1 279 ? 32.763 -5.291 -68.417 1.00 63.50 279 SER A C 1
ATOM 2278 O O . SER A 1 279 ? 33.374 -5.476 -69.466 1.00 63.50 279 SER A O 1
ATOM 2280 N N . CYS A 1 280 ? 32.807 -4.117 -67.777 1.00 59.38 280 CYS A N 1
ATOM 2281 C CA . CYS A 1 280 ? 33.522 -2.958 -68.320 1.00 59.38 280 CYS A CA 1
ATOM 2282 C C . CYS A 1 280 ? 35.051 -3.168 -68.403 1.00 59.38 280 CYS A C 1
ATOM 2284 O O . CYS A 1 280 ? 35.705 -2.596 -69.273 1.00 59.38 280 CYS A O 1
ATOM 2286 N N . GLN A 1 281 ? 35.646 -3.985 -67.522 1.00 56.28 281 GLN A N 1
ATOM 2287 C CA . GLN A 1 281 ? 37.069 -4.354 -67.606 1.00 56.28 281 GLN A CA 1
ATOM 2288 C C . GLN A 1 281 ? 37.382 -5.316 -68.760 1.00 56.28 281 GLN A C 1
ATOM 2290 O O . GLN A 1 281 ? 38.479 -5.257 -69.314 1.00 56.28 281 GLN A O 1
ATOM 2295 N N . LEU A 1 282 ? 36.450 -6.198 -69.127 1.00 53.66 282 LEU A N 1
ATOM 2296 C CA . LEU A 1 282 ? 36.611 -7.091 -70.278 1.00 53.66 282 LEU A CA 1
ATOM 2297 C C . LEU A 1 282 ? 36.587 -6.314 -71.600 1.00 53.66 282 LEU A C 1
ATOM 2299 O O . LEU A 1 282 ? 37.417 -6.583 -72.467 1.00 53.66 282 LEU A O 1
ATOM 2303 N N . ASP A 1 283 ? 35.732 -5.296 -71.711 1.00 51.81 283 ASP A N 1
ATOM 2304 C CA . ASP A 1 283 ? 35.662 -4.428 -72.895 1.00 51.81 283 ASP A CA 1
ATOM 2305 C C . ASP A 1 283 ? 36.941 -3.590 -73.095 1.00 51.81 283 ASP A C 1
ATOM 2307 O O . ASP A 1 283 ? 37.352 -3.331 -74.227 1.00 51.81 283 ASP A O 1
ATOM 2311 N N . LEU A 1 284 ? 37.633 -3.231 -72.005 1.00 50.56 284 LEU A N 1
ATOM 2312 C CA . LEU A 1 284 ? 38.933 -2.545 -72.042 1.00 50.56 284 LEU A CA 1
ATOM 2313 C C . LEU A 1 284 ? 40.084 -3.436 -72.539 1.00 50.56 284 LEU A C 1
ATOM 2315 O O . LEU A 1 284 ? 41.041 -2.918 -73.109 1.00 50.56 284 LEU A O 1
ATOM 2319 N N . ASN A 1 285 ? 40.002 -4.755 -72.345 1.00 50.56 285 ASN A N 1
ATOM 2320 C CA . ASN A 1 285 ? 41.051 -5.702 -72.744 1.00 50.56 285 ASN A CA 1
ATOM 2321 C C . ASN A 1 285 ? 40.896 -6.226 -74.185 1.00 50.56 285 ASN A C 1
ATOM 2323 O O . ASN A 1 285 ? 41.788 -6.918 -74.668 1.00 50.56 285 ASN A O 1
ATOM 2327 N N . LEU A 1 286 ? 39.783 -5.924 -74.866 1.00 51.03 286 LEU A N 1
ATOM 2328 C CA . LEU A 1 286 ? 39.491 -6.378 -76.235 1.00 51.03 286 LEU A CA 1
ATOM 2329 C C . LEU A 1 286 ? 39.686 -5.291 -77.314 1.00 51.03 286 LEU A C 1
ATOM 2331 O O . LEU A 1 286 ? 39.501 -5.574 -78.496 1.00 51.03 286 LEU A O 1
ATOM 2335 N N . CYS A 1 287 ? 40.067 -4.063 -76.945 1.00 46.31 287 CYS A N 1
ATOM 2336 C CA . CYS A 1 287 ? 40.311 -2.969 -77.892 1.00 46.31 287 CYS A CA 1
ATOM 2337 C C . CYS A 1 287 ? 41.813 -2.674 -78.052 1.00 46.31 287 CYS A C 1
ATOM 2339 O O . CYS A 1 287 ? 42.373 -1.867 -77.314 1.00 46.31 287 CYS A O 1
ATOM 2341 N N . ASP A 1 288 ? 42.444 -3.272 -79.067 1.00 45.03 288 ASP A N 1
ATOM 2342 C CA . ASP A 1 288 ? 43.864 -3.069 -79.417 1.00 45.03 288 ASP A CA 1
ATOM 2343 C C . ASP A 1 288 ? 44.170 -1.741 -80.156 1.00 45.03 288 ASP A C 1
ATOM 2345 O O . ASP A 1 288 ? 45.329 -1.458 -80.458 1.00 45.03 288 ASP A O 1
ATOM 2349 N N . ASP A 1 289 ? 43.183 -0.868 -80.404 1.00 46.62 289 ASP A N 1
ATOM 2350 C CA . ASP A 1 289 ? 43.393 0.444 -81.049 1.00 46.62 289 ASP A CA 1
ATOM 2351 C C . ASP A 1 289 ? 43.390 1.604 -80.030 1.00 46.62 289 ASP A C 1
ATOM 2353 O O . ASP A 1 289 ? 42.435 2.366 -79.840 1.00 46.62 289 ASP A O 1
ATOM 2357 N N . ALA A 1 290 ? 44.526 1.733 -79.343 1.00 48.25 290 ALA A N 1
ATOM 2358 C CA . ALA A 1 290 ? 44.722 2.531 -78.132 1.00 48.25 290 ALA A CA 1
ATOM 2359 C C . ALA A 1 290 ? 44.801 4.069 -78.303 1.00 48.25 290 ALA A C 1
ATOM 2361 O O . ALA A 1 290 ? 45.182 4.756 -77.356 1.00 48.25 290 ALA A O 1
ATOM 2362 N N . SER A 1 291 ? 44.452 4.655 -79.455 1.00 47.81 291 SER A N 1
ATOM 2363 C CA . SER A 1 291 ? 44.556 6.123 -79.639 1.00 47.81 291 SER A CA 1
ATOM 2364 C C . SER A 1 291 ? 43.228 6.868 -79.796 1.00 47.81 291 SER A C 1
ATOM 2366 O O . SER A 1 291 ? 43.168 8.051 -79.465 1.00 47.81 291 SER A O 1
ATOM 2368 N N . TYR A 1 292 ? 42.152 6.192 -80.212 1.00 45.72 292 TYR A N 1
ATOM 2369 C CA . TYR A 1 292 ? 40.829 6.818 -80.375 1.00 45.72 292 TYR A CA 1
ATOM 2370 C C . TYR A 1 292 ? 39.790 6.297 -79.369 1.00 45.72 292 TYR A C 1
ATOM 2372 O O . TYR A 1 292 ? 38.895 7.029 -78.952 1.00 45.72 292 TYR A O 1
ATOM 2380 N N . VAL A 1 293 ? 39.960 5.060 -78.893 1.00 48.41 293 VAL A N 1
ATOM 2381 C CA . VAL A 1 293 ? 39.044 4.418 -77.938 1.00 48.41 293 VAL A CA 1
ATOM 2382 C C . VAL A 1 293 ? 39.326 4.858 -76.496 1.00 48.41 293 VAL A C 1
ATOM 2384 O O . VAL A 1 293 ? 38.401 4.970 -75.704 1.00 48.41 293 VAL A O 1
ATOM 2387 N N . GLY A 1 294 ? 40.568 5.220 -76.152 1.00 48.31 294 GLY A N 1
ATOM 2388 C CA . GLY A 1 294 ? 40.945 5.610 -74.785 1.00 48.31 294 GLY A CA 1
ATOM 2389 C C . GLY A 1 294 ? 40.231 6.860 -74.255 1.00 48.31 294 GLY A C 1
ATOM 2390 O O . GLY A 1 294 ? 39.860 6.888 -73.086 1.00 48.31 294 GLY A O 1
ATOM 2391 N N . ASN A 1 295 ? 39.972 7.859 -75.105 1.00 46.38 295 ASN A N 1
ATOM 2392 C CA . ASN A 1 295 ? 39.210 9.049 -74.704 1.00 46.38 295 ASN A CA 1
ATOM 2393 C C . ASN A 1 295 ? 37.698 8.792 -74.720 1.00 46.38 295 ASN A C 1
ATOM 2395 O O . ASN A 1 295 ? 37.011 9.222 -73.802 1.00 46.38 295 ASN A O 1
ATOM 2399 N N . SER A 1 296 ? 37.192 8.032 -75.698 1.00 48.81 296 SER A N 1
ATOM 2400 C CA . SER A 1 296 ? 35.764 7.700 -75.791 1.00 48.81 296 SER A CA 1
ATOM 2401 C C . SER A 1 296 ? 35.312 6.729 -74.695 1.00 48.81 296 SER A C 1
ATOM 2403 O O . SER A 1 296 ? 34.251 6.923 -74.120 1.00 48.81 296 SER A O 1
ATOM 2405 N N . VAL A 1 297 ? 36.118 5.729 -74.332 1.00 50.72 297 VAL A N 1
ATOM 2406 C CA . VAL A 1 297 ? 35.800 4.765 -73.265 1.00 50.72 297 VAL A CA 1
ATOM 2407 C C . VAL A 1 297 ? 36.025 5.366 -71.882 1.00 50.72 297 VAL A C 1
ATOM 2409 O O . VAL A 1 297 ? 35.240 5.072 -70.983 1.00 50.72 297 VAL A O 1
ATOM 2412 N N . MET A 1 298 ? 37.009 6.260 -71.689 1.00 53.06 298 MET A N 1
ATOM 2413 C CA . MET A 1 298 ? 37.057 7.044 -70.448 1.00 53.06 298 MET A CA 1
ATOM 2414 C C . MET A 1 298 ? 35.862 7.984 -70.341 1.00 53.06 298 MET A C 1
ATOM 2416 O O . MET A 1 298 ? 35.256 8.014 -69.277 1.00 53.06 298 MET A O 1
ATOM 2420 N N . GLU A 1 299 ? 35.475 8.708 -71.394 1.00 55.44 299 GLU A N 1
ATOM 2421 C CA . GLU A 1 299 ? 34.269 9.545 -71.350 1.00 55.44 299 GLU A CA 1
ATOM 2422 C C . GLU A 1 299 ? 33.025 8.704 -71.082 1.00 55.44 299 GLU A C 1
ATOM 2424 O O . GLU A 1 299 ? 32.298 9.024 -70.154 1.00 55.44 299 GLU A O 1
ATOM 2429 N N . VAL A 1 300 ? 32.820 7.582 -71.779 1.00 56.78 300 VAL A N 1
ATOM 2430 C CA . VAL A 1 300 ? 31.670 6.689 -71.558 1.00 56.78 300 VAL A CA 1
ATOM 2431 C C . VAL A 1 300 ? 31.681 6.092 -70.150 1.00 56.78 300 VAL A C 1
ATOM 2433 O O . VAL A 1 300 ? 30.641 6.072 -69.503 1.00 56.78 300 VAL A O 1
ATOM 2436 N N . SER A 1 301 ? 32.833 5.673 -69.623 1.00 57.19 301 SER A N 1
ATOM 2437 C CA . SER A 1 301 ? 32.946 5.127 -68.262 1.00 57.19 301 SER A CA 1
ATOM 2438 C C . SER A 1 301 ? 32.746 6.206 -67.189 1.00 57.19 301 SER A C 1
ATOM 2440 O O . SER A 1 301 ? 32.075 5.979 -66.182 1.00 57.19 301 SER A O 1
ATOM 2442 N N . THR A 1 302 ? 33.234 7.428 -67.428 1.00 59.28 302 THR A N 1
ATOM 2443 C CA . THR A 1 302 ? 33.004 8.575 -66.536 1.00 59.28 302 THR A CA 1
ATOM 2444 C C . THR A 1 302 ? 31.540 9.009 -66.580 1.00 59.28 302 THR A C 1
ATOM 2446 O O . THR A 1 302 ? 30.961 9.276 -65.530 1.00 59.28 302 THR A O 1
ATOM 2449 N N . GLN A 1 303 ? 30.917 9.008 -67.763 1.00 63.81 303 GLN A N 1
ATOM 2450 C CA . GLN A 1 303 ? 29.497 9.293 -67.965 1.00 63.81 303 GLN A CA 1
ATOM 2451 C C . GLN A 1 303 ? 28.631 8.229 -67.282 1.00 63.81 303 GLN A C 1
ATOM 2453 O O . GLN A 1 303 ? 27.718 8.578 -66.543 1.00 63.81 303 GLN A O 1
ATOM 2458 N N . GLN A 1 304 ? 28.964 6.944 -67.434 1.00 64.62 304 GLN A N 1
ATOM 2459 C CA . GLN A 1 304 ? 28.275 5.834 -66.772 1.00 64.62 304 GLN A CA 1
ATOM 2460 C C . GLN A 1 304 ? 28.423 5.892 -65.251 1.00 64.62 304 GLN A C 1
ATOM 2462 O O . GLN A 1 304 ? 27.448 5.651 -64.546 1.00 64.62 304 GLN A O 1
ATOM 2467 N N . LEU A 1 305 ? 29.597 6.258 -64.722 1.00 60.44 305 LEU A N 1
ATOM 2468 C CA . LEU A 1 305 ? 29.793 6.494 -63.288 1.00 60.44 305 LEU A CA 1
ATOM 2469 C C . LEU A 1 305 ? 28.998 7.709 -62.791 1.00 60.44 305 LEU A C 1
ATOM 2471 O O . LEU A 1 305 ? 28.463 7.673 -61.681 1.00 60.44 305 LEU A O 1
ATOM 2475 N N . LEU A 1 306 ? 28.884 8.767 -63.598 1.00 66.62 306 LEU A N 1
ATOM 2476 C CA . LEU A 1 306 ? 28.061 9.936 -63.284 1.00 66.62 306 LEU A CA 1
ATOM 2477 C C . LEU A 1 306 ? 26.568 9.589 -63.285 1.00 66.62 306 LEU A C 1
ATOM 2479 O O . LEU A 1 306 ? 25.853 9.987 -62.368 1.00 66.62 306 LEU A O 1
ATOM 2483 N N . GLU A 1 307 ? 26.115 8.800 -64.258 1.00 69.88 307 GLU A N 1
ATOM 2484 C CA . GLU A 1 307 ? 24.749 8.281 -64.347 1.00 69.88 307 GLU A CA 1
ATOM 2485 C C . GLU A 1 307 ? 24.437 7.313 -63.201 1.00 69.88 307 GLU A C 1
ATOM 2487 O O . GLU A 1 307 ? 23.359 7.383 -62.614 1.00 69.88 307 GLU A O 1
ATOM 2492 N N . LEU A 1 308 ? 25.382 6.447 -62.817 1.00 65.50 308 LEU A N 1
ATOM 2493 C CA . LEU A 1 308 ? 25.272 5.581 -61.638 1.00 65.50 308 LEU A CA 1
ATOM 2494 C C . LEU A 1 308 ? 25.192 6.401 -60.354 1.00 65.50 308 LEU A C 1
ATOM 2496 O O . LEU A 1 308 ? 24.354 6.118 -59.498 1.00 65.50 308 LEU A O 1
ATOM 2500 N N . ARG A 1 309 ? 26.017 7.445 -60.225 1.00 66.19 309 ARG A N 1
ATOM 2501 C CA . ARG A 1 309 ? 25.964 8.375 -59.094 1.00 66.19 309 ARG A CA 1
ATOM 2502 C C . ARG A 1 309 ? 24.621 9.098 -59.041 1.00 66.19 309 ARG A C 1
ATOM 2504 O O . ARG A 1 309 ? 24.027 9.147 -57.969 1.00 66.19 309 ARG A O 1
ATOM 2511 N N . GLN A 1 310 ? 24.122 9.605 -60.168 1.00 71.62 310 GLN A N 1
ATOM 2512 C CA . GLN A 1 310 ? 22.805 10.241 -60.247 1.00 71.62 310 GLN A CA 1
ATOM 2513 C C . GLN A 1 310 ? 21.681 9.258 -59.919 1.00 71.62 310 GLN A C 1
ATOM 2515 O O . GLN A 1 310 ? 20.830 9.586 -59.099 1.00 71.62 310 GLN A O 1
ATOM 2520 N N . ARG A 1 311 ? 21.704 8.029 -60.452 1.00 72.88 311 ARG A N 1
ATOM 2521 C CA . ARG A 1 311 ? 20.732 6.982 -60.094 1.00 72.88 311 ARG A CA 1
ATOM 2522 C C . ARG A 1 311 ? 20.760 6.653 -58.613 1.00 72.88 311 ARG A C 1
ATOM 2524 O O . ARG A 1 311 ? 19.702 6.513 -58.012 1.00 72.88 311 ARG A O 1
ATOM 2531 N N . ASN A 1 312 ? 21.943 6.509 -58.024 1.00 63.81 312 ASN A N 1
ATOM 2532 C CA . ASN A 1 312 ? 22.074 6.198 -56.605 1.00 63.81 312 ASN A CA 1
ATOM 2533 C C . ASN A 1 312 ? 21.603 7.363 -55.738 1.00 63.81 312 ASN A C 1
ATOM 2535 O O . ASN A 1 312 ? 20.909 7.135 -54.752 1.00 63.81 312 ASN A O 1
ATOM 2539 N N . GLN A 1 313 ? 21.907 8.598 -56.133 1.00 70.00 313 GLN A N 1
ATOM 2540 C CA . GLN A 1 313 ? 21.422 9.791 -55.451 1.00 70.00 313 GLN A CA 1
ATOM 2541 C C . GLN A 1 313 ? 19.895 9.911 -55.542 1.00 70.00 313 GLN A C 1
ATOM 2543 O O . GLN A 1 313 ? 19.242 10.134 -54.529 1.00 70.00 313 GLN A O 1
ATOM 2548 N N . GLN A 1 314 ? 19.315 9.635 -56.708 1.00 77.12 314 GLN A N 1
ATOM 2549 C CA . GLN A 1 314 ? 17.870 9.645 -56.916 1.00 77.12 314 GLN A CA 1
ATOM 2550 C C . GLN A 1 314 ? 17.165 8.508 -56.160 1.00 77.12 314 GLN A C 1
ATOM 2552 O O . GLN A 1 314 ? 16.110 8.717 -55.572 1.00 77.12 314 GLN A O 1
ATOM 2557 N N . ARG A 1 315 ? 17.775 7.317 -56.076 1.00 74.62 315 ARG A N 1
ATOM 2558 C CA . ARG A 1 315 ? 17.292 6.217 -55.219 1.00 74.62 315 ARG A CA 1
ATOM 2559 C C . ARG A 1 315 ? 17.341 6.579 -53.738 1.00 74.62 315 ARG A C 1
ATOM 2561 O O . ARG A 1 315 ? 16.436 6.196 -53.002 1.00 74.62 315 ARG A O 1
ATOM 2568 N N . LEU A 1 316 ? 18.375 7.300 -53.306 1.00 67.12 316 LEU A N 1
ATOM 2569 C CA . LEU A 1 316 ? 18.499 7.820 -51.944 1.00 67.12 316 LEU A CA 1
ATOM 2570 C C . LEU A 1 316 ? 17.406 8.847 -51.644 1.00 67.12 316 LEU A C 1
ATOM 2572 O O . LEU A 1 316 ? 16.775 8.770 -50.594 1.00 67.12 316 LEU A O 1
ATOM 2576 N N . GLU A 1 317 ? 17.147 9.764 -52.573 1.00 75.44 317 GLU A N 1
ATOM 2577 C CA . GLU A 1 317 ? 16.065 10.747 -52.469 1.00 75.44 317 GLU A CA 1
ATOM 2578 C C . GLU A 1 317 ? 14.688 10.069 -52.437 1.00 75.44 317 GLU A C 1
ATOM 2580 O O . GLU A 1 317 ? 13.885 10.373 -51.555 1.00 75.44 317 GLU A O 1
ATOM 2585 N N . ASP A 1 318 ? 14.435 9.082 -53.299 1.00 80.06 318 ASP A N 1
ATOM 2586 C CA . ASP A 1 318 ? 13.197 8.294 -53.301 1.00 80.06 318 ASP A CA 1
ATOM 2587 C C . ASP A 1 318 ? 13.033 7.455 -52.026 1.00 80.06 318 ASP A C 1
ATOM 2589 O O . ASP A 1 318 ? 11.923 7.319 -51.502 1.00 80.06 318 ASP A O 1
ATOM 2593 N N . ALA A 1 319 ? 14.122 6.885 -51.504 1.00 71.06 319 ALA A N 1
ATOM 2594 C CA . ALA A 1 319 ? 14.112 6.148 -50.246 1.00 71.06 319 ALA A CA 1
ATOM 2595 C C . ALA A 1 319 ? 13.816 7.082 -49.067 1.00 71.06 319 ALA A C 1
ATOM 2597 O O . ALA A 1 319 ? 12.947 6.761 -48.258 1.00 71.06 319 ALA A O 1
ATOM 2598 N N . ASN A 1 320 ? 14.456 8.254 -49.009 1.00 69.62 320 ASN A N 1
ATOM 2599 C CA . ASN A 1 320 ? 14.172 9.277 -48.001 1.00 69.62 320 ASN A CA 1
ATOM 2600 C C . ASN A 1 320 ? 12.734 9.782 -48.097 1.00 69.62 320 ASN A C 1
ATOM 2602 O O . ASN A 1 320 ? 12.069 9.935 -47.074 1.00 69.62 320 ASN A O 1
ATOM 2606 N N . LYS A 1 321 ? 12.221 9.983 -49.313 1.00 80.75 321 LYS A N 1
ATOM 2607 C CA . LYS A 1 321 ? 10.834 10.385 -49.539 1.00 80.75 321 LYS A CA 1
ATOM 2608 C C . LYS A 1 321 ? 9.854 9.317 -49.050 1.00 80.75 321 LYS A C 1
ATOM 2610 O O . LYS A 1 321 ? 8.958 9.637 -48.277 1.00 80.75 321 LYS A O 1
ATOM 2615 N N . LYS A 1 322 ? 10.067 8.041 -49.393 1.00 80.06 322 LYS A N 1
ATOM 2616 C CA . LYS A 1 322 ? 9.249 6.918 -48.892 1.00 80.06 322 LYS A CA 1
ATOM 2617 C C . LYS A 1 322 ? 9.350 6.741 -47.378 1.00 80.06 322 LYS A C 1
ATOM 2619 O O . LYS A 1 322 ? 8.372 6.347 -46.745 1.00 80.06 322 LYS A O 1
ATOM 2624 N N . LEU A 1 323 ? 10.523 6.993 -46.794 1.00 69.31 323 LEU A N 1
ATOM 2625 C CA . LEU A 1 323 ? 10.718 6.953 -45.347 1.00 69.31 323 LEU A CA 1
ATOM 2626 C C . LEU A 1 323 ? 9.914 8.071 -44.679 1.00 69.31 323 LEU A C 1
ATOM 2628 O O . LEU A 1 323 ? 9.170 7.803 -43.741 1.00 69.31 323 LEU A O 1
ATOM 2632 N N . SER A 1 324 ? 10.004 9.291 -45.212 1.00 72.44 324 SER A N 1
ATOM 2633 C CA . SER A 1 324 ? 9.246 10.447 -44.738 1.00 72.44 324 SER A CA 1
ATOM 2634 C C . SER A 1 324 ? 7.738 10.208 -44.856 1.00 72.44 324 SER A C 1
ATOM 2636 O O . SER A 1 324 ? 7.040 10.337 -43.860 1.00 72.44 324 SER A O 1
ATOM 2638 N N . GLU A 1 325 ? 7.246 9.725 -46.001 1.00 80.81 325 GLU A N 1
ATOM 2639 C CA . GLU A 1 325 ? 5.831 9.373 -46.202 1.00 80.81 325 GLU A CA 1
ATOM 2640 C C . GLU A 1 325 ? 5.349 8.284 -45.230 1.00 80.81 325 GLU A C 1
ATOM 2642 O O . GLU A 1 325 ? 4.235 8.373 -44.713 1.00 80.81 325 GLU A O 1
ATOM 2647 N N . ARG A 1 326 ? 6.179 7.273 -44.929 1.00 75.06 326 ARG A N 1
ATOM 2648 C CA . ARG A 1 326 ? 5.857 6.244 -43.924 1.00 75.06 326 ARG A CA 1
ATOM 2649 C C . ARG A 1 326 ? 5.811 6.800 -42.509 1.00 75.06 326 ARG A C 1
ATOM 2651 O O . ARG A 1 326 ? 4.926 6.397 -41.758 1.00 75.06 326 ARG A O 1
ATOM 2658 N N . VAL A 1 327 ? 6.738 7.687 -42.148 1.00 67.94 327 VAL A N 1
ATOM 2659 C CA . VAL A 1 327 ? 6.736 8.367 -40.844 1.00 67.94 327 VAL A CA 1
ATOM 2660 C C . VAL A 1 327 ? 5.464 9.199 -40.713 1.00 67.94 327 VAL A C 1
ATOM 2662 O O . VAL A 1 327 ? 4.729 9.020 -39.748 1.00 67.94 327 VAL A O 1
ATOM 2665 N N . THR A 1 328 ? 5.120 9.993 -41.729 1.00 73.81 328 THR A N 1
ATOM 2666 C CA . THR A 1 328 ? 3.891 10.795 -41.725 1.00 73.81 328 THR A CA 1
ATOM 2667 C C . THR A 1 328 ? 2.634 9.918 -41.701 1.00 73.81 328 THR A C 1
ATOM 2669 O O . THR A 1 328 ? 1.706 10.209 -40.957 1.00 73.81 328 THR A O 1
ATOM 2672 N N . GLN A 1 329 ? 2.585 8.803 -42.440 1.00 76.00 329 GLN A N 1
ATOM 2673 C CA . GLN A 1 329 ? 1.465 7.853 -42.361 1.00 76.00 329 GLN A CA 1
ATOM 2674 C C . GLN A 1 329 ? 1.363 7.166 -40.997 1.00 76.00 329 GLN A C 1
ATOM 2676 O O . GLN A 1 329 ? 0.253 6.936 -40.519 1.00 76.00 329 GLN A O 1
ATOM 2681 N N . GLN A 1 330 ? 2.485 6.816 -40.363 1.00 69.94 330 GLN A N 1
ATOM 2682 C CA . GLN A 1 330 ? 2.466 6.272 -39.007 1.00 69.94 330 GLN A CA 1
ATOM 2683 C C . GLN A 1 330 ? 1.979 7.311 -38.003 1.00 69.94 330 GLN A C 1
ATOM 2685 O O . GLN A 1 330 ? 1.144 6.969 -37.175 1.00 69.94 330 GLN A O 1
ATOM 2690 N N . GLU A 1 331 ? 2.419 8.564 -38.100 1.00 67.44 331 GLU A N 1
ATOM 2691 C CA . GLU A 1 331 ? 1.919 9.650 -37.252 1.00 67.44 331 GLU A CA 1
ATOM 2692 C C . GLU A 1 331 ? 0.417 9.875 -37.463 1.00 67.44 331 GLU A C 1
ATOM 2694 O O . GLU A 1 331 ? -0.347 9.863 -36.501 1.00 67.44 331 GLU A O 1
ATOM 2699 N N . VAL A 1 332 ? -0.042 9.972 -38.712 1.00 74.06 332 VAL A N 1
ATOM 2700 C CA . VAL A 1 332 ? -1.460 10.193 -39.039 1.00 74.06 332 VAL A CA 1
ATOM 2701 C C . VAL A 1 332 ? -2.348 9.027 -38.594 1.00 74.06 332 VAL A C 1
ATOM 2703 O O . VAL A 1 332 ? -3.471 9.261 -38.162 1.00 74.06 332 VAL A O 1
ATOM 2706 N N . ASN A 1 333 ? -1.867 7.782 -38.649 1.00 69.94 333 ASN A N 1
ATOM 2707 C CA . ASN A 1 333 ? -2.677 6.612 -38.288 1.00 69.94 333 ASN A CA 1
ATOM 2708 C C . ASN A 1 333 ? -2.576 6.228 -36.804 1.00 69.94 333 ASN A C 1
ATOM 2710 O O . ASN A 1 333 ? -3.563 5.782 -36.218 1.00 69.94 333 ASN A O 1
ATOM 2714 N N . MET A 1 334 ? -1.402 6.368 -36.181 1.00 66.50 334 MET A N 1
ATOM 2715 C CA . MET A 1 334 ? -1.193 5.963 -34.787 1.00 66.50 334 MET A CA 1
ATOM 2716 C C . MET A 1 334 ? -1.545 7.060 -33.791 1.00 66.50 334 MET A C 1
ATOM 2718 O O . MET A 1 334 ? -2.019 6.736 -32.703 1.00 66.50 334 MET A O 1
ATOM 2722 N N . MET A 1 335 ? -1.342 8.338 -34.128 1.00 63.81 335 MET A N 1
ATOM 2723 C CA . MET A 1 335 ? -1.621 9.427 -33.191 1.00 63.81 335 MET A CA 1
ATOM 2724 C C . MET A 1 335 ? -3.114 9.502 -32.813 1.00 63.81 335 MET A C 1
ATOM 2726 O O . MET A 1 335 ? -3.391 9.593 -31.619 1.00 63.81 335 MET A O 1
ATOM 2730 N N . PRO A 1 336 ? -4.089 9.335 -33.733 1.00 79.25 336 PRO A N 1
ATOM 2731 C CA . PRO A 1 336 ? -5.506 9.280 -33.366 1.00 79.25 336 PRO A CA 1
ATOM 2732 C C . PRO A 1 336 ? -5.854 8.077 -32.484 1.00 79.25 336 PRO A C 1
ATOM 2734 O O . PRO A 1 336 ? -6.608 8.224 -31.529 1.00 79.25 336 PRO A O 1
ATOM 2737 N N . GLN A 1 337 ? -5.267 6.902 -32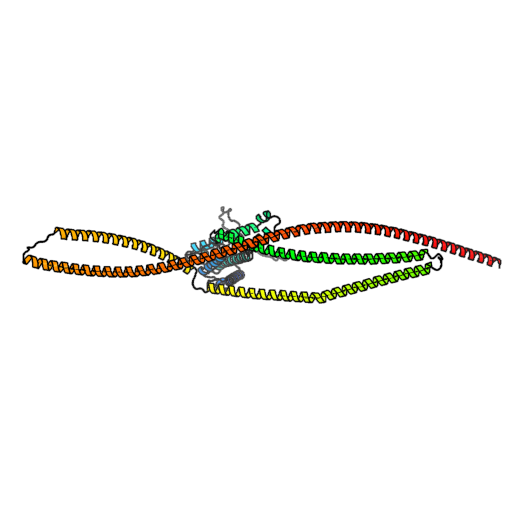.743 1.00 74.19 337 GLN A N 1
ATOM 2738 C CA . GLN A 1 337 ? -5.492 5.704 -31.920 1.00 74.19 337 GLN A CA 1
ATOM 2739 C C . GLN A 1 337 ? -4.910 5.856 -30.511 1.00 74.19 337 GLN A C 1
ATOM 2741 O O . GLN A 1 337 ? -5.491 5.385 -29.532 1.00 74.19 337 GLN A O 1
ATOM 2746 N N . LEU A 1 338 ? -3.748 6.503 -30.394 1.00 68.44 338 LEU A N 1
ATOM 2747 C CA . LEU A 1 338 ? -3.159 6.842 -29.103 1.00 68.44 338 LEU A CA 1
ATOM 2748 C C . LEU A 1 338 ? -4.012 7.884 -28.379 1.00 68.44 338 LEU A C 1
ATOM 2750 O O . LEU A 1 338 ? -4.282 7.696 -27.197 1.00 68.44 338 LEU A O 1
ATOM 2754 N N . GLN A 1 339 ? -4.505 8.904 -29.084 1.00 75.19 339 GLN A N 1
ATOM 2755 C CA . GLN A 1 339 ? -5.410 9.919 -28.542 1.00 75.19 339 GLN A CA 1
ATOM 2756 C C . GLN A 1 339 ? -6.719 9.297 -28.030 1.00 75.19 339 GLN A C 1
ATOM 2758 O O . GLN A 1 339 ? -7.184 9.634 -26.945 1.00 75.19 339 GLN A O 1
ATOM 2763 N N . GLU A 1 340 ? -7.292 8.348 -28.772 1.00 82.75 340 GLU A N 1
ATOM 2764 C CA . GLU A 1 340 ? -8.505 7.623 -28.389 1.00 82.75 340 GLU A CA 1
ATOM 2765 C C . GLU A 1 340 ? -8.279 6.761 -27.140 1.00 82.75 340 GLU A C 1
ATOM 2767 O O . GLU A 1 340 ? -9.073 6.810 -26.200 1.00 82.75 340 GLU A O 1
ATOM 2772 N N . LYS A 1 341 ? -7.148 6.046 -27.065 1.00 77.25 341 LYS A N 1
ATOM 2773 C CA . LYS A 1 341 ? -6.755 5.307 -25.854 1.00 77.25 341 LYS A CA 1
ATOM 2774 C C . LYS A 1 341 ? -6.539 6.231 -24.658 1.00 77.25 341 LYS A C 1
ATOM 2776 O O . LYS A 1 341 ? -6.945 5.887 -23.551 1.00 77.25 341 LYS A O 1
ATOM 2781 N N . LEU A 1 342 ? -5.934 7.398 -24.868 1.00 74.44 342 LEU A N 1
ATOM 2782 C CA . LEU A 1 342 ? -5.726 8.405 -23.826 1.00 74.44 342 LEU A CA 1
ATOM 2783 C C . LEU A 1 342 ? -7.068 8.939 -23.310 1.00 74.44 342 LEU A C 1
ATOM 2785 O O . LEU A 1 342 ? -7.286 9.013 -22.103 1.00 74.44 342 LEU A O 1
ATOM 2789 N N . ASN A 1 343 ? -8.005 9.222 -24.216 1.00 83.00 343 ASN A N 1
ATOM 2790 C CA . ASN A 1 343 ? -9.363 9.635 -23.871 1.00 83.00 343 ASN A CA 1
ATOM 2791 C C . ASN A 1 343 ? -10.125 8.538 -23.114 1.00 83.00 343 ASN A C 1
ATOM 2793 O O . ASN A 1 343 ? -10.810 8.839 -22.138 1.00 83.00 343 ASN A O 1
ATOM 2797 N N . PHE A 1 344 ? -9.968 7.272 -23.508 1.00 85.75 344 PHE A N 1
ATOM 2798 C CA . PHE A 1 344 ? -10.555 6.129 -22.809 1.00 85.75 344 PHE A CA 1
ATOM 2799 C C . PHE A 1 344 ? -10.015 5.986 -21.378 1.00 85.75 344 PHE A C 1
ATOM 2801 O O . PHE A 1 344 ? -10.797 5.862 -20.435 1.00 85.75 344 PHE A O 1
ATOM 2808 N N . ILE A 1 345 ? -8.691 6.067 -21.197 1.00 78.75 345 ILE A N 1
ATOM 2809 C CA . ILE A 1 345 ? -8.048 6.015 -19.873 1.00 78.75 345 ILE A CA 1
ATOM 2810 C C . ILE A 1 345 ? -8.512 7.189 -19.003 1.00 78.75 345 ILE A C 1
ATOM 2812 O O . ILE A 1 345 ? -8.888 6.988 -17.850 1.00 78.75 345 ILE A O 1
ATOM 2816 N N . ASN A 1 346 ? -8.566 8.401 -19.559 1.00 75.69 346 ASN A N 1
ATOM 2817 C CA . ASN A 1 346 ? -9.074 9.577 -18.851 1.00 75.69 346 ASN A CA 1
ATOM 2818 C C . ASN A 1 346 ? -10.553 9.423 -18.457 1.00 75.69 346 ASN A C 1
ATOM 2820 O O . ASN A 1 346 ? -10.949 9.854 -17.374 1.00 75.69 346 ASN A O 1
ATOM 2824 N N . GLY A 1 347 ? -11.365 8.782 -19.303 1.00 86.31 347 GLY A N 1
ATOM 2825 C CA . GLY A 1 347 ? -12.748 8.425 -18.987 1.00 86.31 347 GLY A CA 1
ATOM 2826 C C . GLY A 1 347 ? -12.849 7.461 -17.803 1.00 86.31 347 GLY A C 1
ATOM 2827 O O . GLY A 1 347 ? -13.627 7.710 -16.882 1.00 86.31 347 GLY A O 1
ATOM 2828 N N . GLN A 1 348 ? -12.021 6.410 -17.777 1.00 79.69 348 GLN A N 1
ATOM 2829 C CA . GLN A 1 348 ? -11.969 5.481 -16.642 1.00 79.69 348 GLN A CA 1
ATOM 2830 C C . GLN A 1 348 ? -11.478 6.150 -15.354 1.00 79.69 348 GLN A C 1
ATOM 2832 O O . GLN A 1 348 ? -12.054 5.911 -14.295 1.00 79.69 348 GLN A O 1
ATOM 2837 N N . MET A 1 349 ? -10.469 7.025 -15.426 1.00 70.88 349 MET A N 1
ATOM 2838 C CA . MET A 1 349 ? -10.011 7.771 -14.248 1.00 70.88 349 MET A CA 1
ATOM 2839 C C . MET A 1 349 ? -11.116 8.647 -13.658 1.00 70.88 349 MET A C 1
ATOM 2841 O O . MET A 1 349 ? -11.301 8.639 -12.444 1.00 70.88 349 MET A O 1
ATOM 2845 N N . ARG A 1 350 ? -11.897 9.346 -14.495 1.00 83.94 350 ARG A N 1
ATOM 2846 C CA . ARG A 1 350 ? -13.047 10.127 -14.010 1.00 83.94 350 ARG A CA 1
ATOM 2847 C C . ARG A 1 350 ? -14.107 9.245 -13.357 1.00 83.94 350 ARG A C 1
ATOM 2849 O O . ARG A 1 350 ? -14.615 9.612 -12.307 1.00 83.94 350 ARG A O 1
ATOM 2856 N N . GLN A 1 351 ? -14.428 8.088 -13.941 1.00 81.69 351 GLN A N 1
ATOM 2857 C CA . GLN A 1 351 ? -15.378 7.150 -13.330 1.00 81.69 351 GLN A CA 1
ATOM 2858 C C . GLN A 1 351 ? -14.896 6.643 -11.967 1.00 81.69 351 GLN A C 1
ATOM 2860 O O . GLN A 1 351 ? -15.692 6.554 -11.036 1.00 81.69 351 GLN A O 1
ATOM 2865 N N . ASN A 1 352 ? -13.604 6.347 -11.831 1.00 77.25 352 ASN A N 1
ATOM 2866 C CA . ASN A 1 352 ? -13.036 5.926 -10.553 1.00 77.25 352 ASN A CA 1
ATOM 2867 C C . ASN A 1 352 ? -13.036 7.060 -9.521 1.00 77.25 352 ASN A C 1
ATOM 2869 O O . ASN A 1 352 ? -13.365 6.808 -8.368 1.00 77.25 352 ASN A O 1
ATOM 2873 N N . GLN A 1 353 ? -12.747 8.301 -9.927 1.00 80.44 353 GLN A N 1
ATOM 2874 C CA . GLN A 1 353 ? -12.877 9.470 -9.049 1.00 80.44 353 GLN A CA 1
ATOM 2875 C C . GLN A 1 353 ? -14.315 9.679 -8.567 1.00 80.44 353 GLN A C 1
ATOM 2877 O O . GLN A 1 353 ? -14.515 9.940 -7.386 1.00 80.44 353 GLN A O 1
ATOM 2882 N N . ILE A 1 354 ? -15.309 9.524 -9.448 1.00 85.06 354 ILE A N 1
ATOM 2883 C CA . ILE A 1 354 ? -16.727 9.617 -9.069 1.00 85.06 354 ILE A CA 1
ATOM 2884 C C . ILE A 1 354 ? -17.073 8.528 -8.046 1.00 85.06 354 ILE A C 1
ATOM 2886 O O . ILE A 1 354 ? -17.602 8.846 -6.990 1.00 85.06 354 ILE A O 1
ATOM 2890 N N . LYS A 1 355 ? -16.688 7.268 -8.291 1.00 82.69 355 LYS A N 1
ATOM 2891 C CA . LYS A 1 355 ? -16.908 6.174 -7.327 1.00 82.69 355 LYS A CA 1
ATOM 2892 C C . LYS A 1 355 ? -16.216 6.404 -5.988 1.00 82.69 355 LYS A C 1
ATOM 2894 O O . LYS A 1 355 ? -16.745 6.024 -4.953 1.00 82.69 355 LYS A O 1
ATOM 2899 N N . GLN A 1 356 ? -15.025 6.994 -6.000 1.00 78.50 356 GLN A N 1
ATOM 2900 C CA . GLN A 1 356 ? -14.309 7.327 -4.773 1.00 78.50 356 GLN A CA 1
ATOM 2901 C C . GLN A 1 356 ? -15.041 8.418 -3.981 1.00 78.50 356 GLN A C 1
ATOM 2903 O O . GLN A 1 356 ? -15.126 8.322 -2.763 1.00 78.50 356 GLN A O 1
ATOM 2908 N N . GLN A 1 357 ? -15.608 9.418 -4.662 1.00 85.50 357 GLN A N 1
ATOM 2909 C CA . GLN A 1 357 ? -16.450 10.438 -4.031 1.00 85.50 357 GLN A CA 1
ATOM 2910 C C . GLN A 1 357 ? -17.761 9.852 -3.488 1.00 85.50 357 GLN A C 1
ATOM 2912 O O . GLN A 1 357 ? -18.166 10.221 -2.392 1.00 85.50 357 GLN A O 1
ATOM 2917 N N . GLU A 1 358 ? -18.395 8.924 -4.213 1.00 86.88 358 GLU A N 1
ATOM 2918 C CA . GLU A 1 358 ? -19.588 8.197 -3.748 1.00 86.88 358 GLU A CA 1
ATOM 2919 C C . GLU A 1 358 ? -19.284 7.374 -2.489 1.00 86.88 358 GLU A C 1
ATOM 2921 O O . GLU A 1 358 ? -19.989 7.500 -1.495 1.00 86.88 358 GLU A O 1
ATOM 2926 N N . LEU A 1 359 ? -18.188 6.605 -2.487 1.00 84.25 359 LEU A N 1
ATOM 2927 C CA . LEU A 1 359 ? -17.761 5.826 -1.320 1.00 84.25 359 LEU A CA 1
ATOM 2928 C C . LEU A 1 359 ? -17.433 6.706 -0.112 1.00 84.25 359 LEU A C 1
ATOM 2930 O O . LEU A 1 359 ? -17.757 6.335 1.013 1.00 84.25 359 LEU A O 1
ATOM 2934 N N . GLN A 1 360 ? -16.809 7.865 -0.335 1.00 83.62 360 GLN A N 1
ATOM 2935 C CA . GLN A 1 360 ? -16.542 8.820 0.737 1.00 83.62 360 GLN A CA 1
ATOM 2936 C C . GLN A 1 360 ? -17.850 9.371 1.317 1.00 83.62 360 GLN A C 1
ATOM 2938 O O . GLN A 1 360 ? -18.007 9.411 2.532 1.00 83.62 360 GLN A O 1
ATOM 2943 N N . ALA A 1 361 ? -18.812 9.733 0.463 1.00 85.88 361 ALA A N 1
ATOM 2944 C CA . ALA A 1 361 ? -20.121 10.200 0.908 1.00 85.88 361 ALA A CA 1
ATOM 2945 C C . ALA A 1 361 ? -20.893 9.114 1.681 1.00 85.88 361 ALA A C 1
ATOM 2947 O O . ALA A 1 361 ? -21.519 9.420 2.695 1.00 85.88 361 ALA A O 1
ATOM 2948 N N . ASP A 1 362 ? -20.815 7.853 1.246 1.00 84.88 362 ASP A N 1
ATOM 2949 C CA . ASP A 1 362 ? -21.404 6.714 1.957 1.00 84.88 362 ASP A CA 1
ATOM 2950 C C . ASP A 1 362 ? -20.737 6.496 3.321 1.00 84.88 362 ASP A C 1
ATOM 2952 O O . ASP A 1 362 ? -21.427 6.245 4.309 1.00 84.88 362 ASP A O 1
ATOM 2956 N N . GLN A 1 363 ? -19.409 6.623 3.399 1.00 80.94 363 GLN A N 1
ATOM 2957 C CA . GLN A 1 363 ? -18.660 6.522 4.650 1.00 80.94 363 GLN A CA 1
ATOM 2958 C C . GLN A 1 363 ? -19.043 7.640 5.626 1.00 80.94 363 GLN A C 1
ATOM 2960 O O . GLN A 1 363 ? -19.316 7.358 6.792 1.00 80.94 363 GLN A O 1
ATOM 2965 N N . ASP A 1 364 ? -19.121 8.882 5.149 1.00 83.00 364 ASP A N 1
ATOM 2966 C CA . ASP A 1 364 ? -19.523 10.036 5.954 1.00 83.00 364 ASP A CA 1
ATOM 2967 C C . ASP A 1 364 ? -20.979 9.889 6.437 1.00 83.00 364 ASP A C 1
ATOM 2969 O O . ASP A 1 364 ? -21.293 10.180 7.592 1.00 83.00 364 ASP A O 1
ATOM 2973 N N . ALA A 1 365 ? -21.876 9.363 5.593 1.00 84.12 365 ALA A N 1
ATOM 2974 C CA . ALA A 1 365 ? -23.257 9.064 5.969 1.00 84.12 365 ALA A CA 1
ATOM 2975 C C . ALA A 1 365 ? -23.352 7.937 7.012 1.00 84.12 365 ALA A C 1
ATOM 2977 O O . ALA A 1 365 ? -24.163 8.016 7.941 1.00 84.12 365 ALA A O 1
ATOM 2978 N N . LEU A 1 366 ? -22.522 6.896 6.894 1.00 76.06 366 LEU A N 1
ATOM 2979 C CA . LEU A 1 366 ? -22.451 5.813 7.874 1.00 76.06 366 LEU A CA 1
ATOM 2980 C C . LEU A 1 366 ? -21.923 6.325 9.215 1.00 76.06 366 LEU A C 1
ATOM 2982 O O . LEU A 1 366 ? -22.495 6.009 10.255 1.00 76.06 366 LEU A O 1
ATOM 2986 N N . GLN A 1 367 ? -20.878 7.151 9.183 1.00 75.75 367 GLN A N 1
ATOM 2987 C CA . GLN A 1 367 ? -20.289 7.778 10.361 1.00 75.75 367 GLN A CA 1
ATOM 2988 C C . GLN A 1 367 ? -21.306 8.684 11.065 1.00 75.75 367 GLN A C 1
ATOM 2990 O O . GLN A 1 367 ? -21.526 8.538 12.264 1.00 75.75 367 GLN A O 1
ATOM 2995 N N . ALA A 1 368 ? -22.026 9.521 10.313 1.00 78.94 368 ALA A N 1
ATOM 2996 C CA . ALA A 1 368 ? -23.117 10.331 10.849 1.00 78.94 368 ALA A CA 1
ATOM 2997 C C . ALA A 1 368 ? -24.254 9.471 11.433 1.00 78.94 368 ALA A C 1
ATOM 2999 O O . ALA A 1 368 ? -24.861 9.846 12.432 1.00 78.94 368 ALA A O 1
ATOM 3000 N N . THR A 1 369 ? -24.536 8.300 10.851 1.00 77.94 369 THR A N 1
ATOM 3001 C CA . THR A 1 369 ? -25.529 7.350 11.386 1.00 77.94 369 THR A CA 1
ATOM 3002 C C . THR A 1 369 ? -25.049 6.701 12.687 1.00 77.94 369 THR A C 1
ATOM 3004 O O . THR A 1 369 ? -25.842 6.532 13.610 1.00 77.94 369 THR A O 1
ATOM 3007 N N . ILE A 1 370 ? -23.759 6.369 12.785 1.00 66.62 370 ILE A N 1
ATOM 3008 C CA . ILE A 1 370 ? -23.124 5.850 14.004 1.00 66.62 370 ILE A CA 1
ATOM 3009 C C . ILE A 1 370 ? -23.148 6.907 15.114 1.00 66.62 370 ILE A C 1
ATOM 3011 O O . ILE A 1 370 ? -23.468 6.587 16.253 1.00 66.62 370 ILE A O 1
ATOM 3015 N N . GLU A 1 371 ? -22.870 8.166 14.781 1.00 69.31 371 GLU A N 1
ATOM 3016 C CA . GLU A 1 371 ? -22.901 9.291 15.723 1.00 69.31 371 GLU A CA 1
ATOM 3017 C C . GLU A 1 371 ? -24.329 9.686 16.136 1.00 69.31 371 GLU A C 1
ATOM 3019 O O . GLU A 1 371 ? -24.541 10.159 17.253 1.00 69.31 371 GLU A O 1
ATOM 3024 N N . ALA A 1 372 ? -25.320 9.469 15.264 1.00 67.50 372 ALA A N 1
ATOM 3025 C CA . ALA A 1 372 ? -26.735 9.731 15.534 1.00 67.50 372 ALA A CA 1
ATOM 3026 C C . ALA A 1 372 ? -27.459 8.582 16.261 1.00 67.50 372 ALA A C 1
ATOM 3028 O O . ALA A 1 372 ? -28.592 8.772 16.718 1.00 67.50 372 ALA A O 1
ATOM 3029 N N . LEU A 1 373 ? -26.849 7.395 16.375 1.00 59.38 373 LEU A N 1
ATOM 3030 C CA . LEU A 1 373 ? -27.399 6.300 17.172 1.00 59.38 373 LEU A CA 1
ATOM 3031 C C . LEU A 1 373 ? -27.353 6.688 18.668 1.00 59.38 373 LEU A C 1
ATOM 3033 O O . LEU A 1 373 ? -26.273 6.945 19.195 1.00 59.38 373 LEU A O 1
ATOM 3037 N N . PRO A 1 374 ? -28.497 6.723 19.385 1.00 50.56 374 PRO A N 1
ATOM 3038 C CA . PRO A 1 374 ? -28.556 7.210 20.770 1.00 50.56 374 PRO A CA 1
ATOM 3039 C C . PRO A 1 374 ? -27.852 6.309 21.793 1.00 50.56 374 PRO A C 1
ATOM 3041 O O . PRO A 1 374 ? -27.662 6.712 22.939 1.00 50.56 374 PRO A O 1
ATOM 3044 N N . GLU A 1 375 ? -27.491 5.085 21.409 1.00 50.81 375 GLU A N 1
ATOM 3045 C CA . GLU A 1 375 ? -26.981 4.067 22.323 1.00 50.81 375 GLU A CA 1
ATOM 3046 C C . GLU A 1 375 ? -25.461 4.175 22.435 1.00 50.81 375 GLU A C 1
ATOM 3048 O O . GLU A 1 375 ? -24.678 3.502 21.765 1.00 50.81 375 GLU A O 1
ATOM 3053 N N . SER A 1 376 ? -25.046 5.076 23.320 1.00 58.28 376 SER A N 1
ATOM 3054 C CA . SER A 1 376 ? -23.666 5.223 23.761 1.00 58.28 376 SER A CA 1
ATOM 3055 C C . SER A 1 376 ? -23.089 3.870 24.204 1.00 58.28 376 SER A C 1
ATOM 3057 O O . SER A 1 376 ? -23.734 3.084 24.897 1.00 58.28 376 SER A O 1
ATOM 3059 N N . PHE A 1 377 ? -21.815 3.616 23.895 1.00 56.88 377 PHE A N 1
ATOM 3060 C CA . PHE A 1 377 ? -21.044 2.473 24.409 1.00 56.88 377 PHE A CA 1
ATOM 3061 C C . PHE A 1 377 ? -21.138 2.322 25.949 1.00 56.88 377 PHE A C 1
ATOM 3063 O O . PHE A 1 377 ? -20.966 1.229 26.498 1.00 56.88 377 PHE A O 1
ATOM 3070 N N . ALA A 1 378 ? -21.466 3.406 26.665 1.00 55.12 378 ALA A N 1
ATOM 3071 C CA . ALA A 1 378 ? -21.753 3.387 28.095 1.00 55.12 378 ALA A CA 1
ATOM 3072 C C . ALA A 1 378 ? -23.083 2.689 28.448 1.00 55.12 378 ALA A C 1
ATOM 3074 O O . ALA A 1 378 ? -23.155 2.034 29.488 1.00 55.12 378 ALA A O 1
ATOM 3075 N N . GLU A 1 379 ? -24.114 2.767 27.605 1.00 54.28 379 GLU A N 1
ATOM 3076 C CA . GLU A 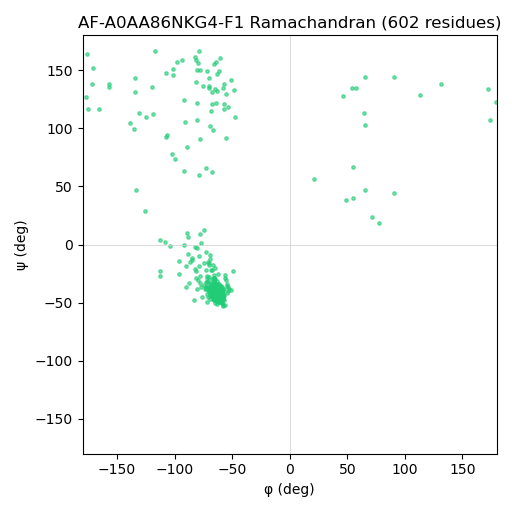1 379 ? -25.373 2.032 27.780 1.00 54.28 379 GLU A CA 1
ATOM 3077 C C . GLU A 1 379 ? -25.213 0.540 27.498 1.00 54.28 379 GLU A C 1
ATOM 3079 O O . GLU A 1 379 ? -25.745 -0.268 28.259 1.00 54.28 379 GLU A O 1
ATOM 3084 N N . TYR A 1 380 ? -24.394 0.149 26.516 1.00 64.81 380 TYR A N 1
ATOM 3085 C CA . TYR A 1 380 ? -24.042 -1.262 26.318 1.00 64.81 380 TYR A CA 1
ATOM 3086 C C . TYR A 1 380 ? -23.321 -1.835 27.550 1.00 64.81 380 TYR A C 1
ATOM 3088 O O . TYR A 1 380 ? -23.740 -2.857 28.092 1.00 64.81 380 TYR A O 1
ATOM 3096 N N . LYS A 1 381 ? -22.311 -1.128 28.085 1.00 64.06 381 LYS A N 1
ATOM 3097 C CA . LYS A 1 381 ? -21.632 -1.531 29.334 1.00 64.06 381 LYS A CA 1
ATOM 3098 C C . LYS A 1 381 ? -22.571 -1.571 30.542 1.00 64.06 381 LYS A C 1
ATOM 3100 O O . LYS A 1 381 ? -22.445 -2.454 31.389 1.00 64.06 381 LYS A O 1
ATOM 3105 N N . LYS A 1 382 ? -23.521 -0.637 30.632 1.00 73.00 382 LYS A N 1
ATOM 3106 C CA . LYS A 1 382 ? -24.548 -0.623 31.684 1.00 73.00 382 LYS A CA 1
ATOM 3107 C C . LYS A 1 382 ? -25.496 -1.818 31.556 1.00 73.00 382 LYS A C 1
ATOM 3109 O O . LYS A 1 382 ? -25.865 -2.406 32.570 1.00 73.00 382 LYS A O 1
ATOM 3114 N N . THR A 1 383 ? -25.856 -2.192 30.332 1.00 68.62 383 THR A N 1
ATOM 3115 C CA . THR A 1 383 ? -26.731 -3.334 30.037 1.00 68.62 383 THR A CA 1
ATOM 3116 C C . THR A 1 383 ? -26.031 -4.661 30.327 1.00 68.62 383 THR A C 1
ATOM 3118 O O . THR A 1 383 ? -26.632 -5.535 30.946 1.00 68.62 383 THR A O 1
ATOM 3121 N N . ASP A 1 384 ? -24.745 -4.786 29.993 1.00 67.31 384 ASP A N 1
ATOM 3122 C CA . ASP A 1 384 ? -23.932 -5.968 30.302 1.00 67.31 384 ASP A CA 1
ATOM 3123 C C . ASP A 1 384 ? -23.740 -6.144 31.823 1.00 67.31 384 ASP A C 1
ATOM 3125 O O . ASP A 1 384 ? -23.931 -7.231 32.374 1.00 67.31 384 ASP A O 1
ATOM 3129 N N . PHE A 1 385 ? -23.504 -5.043 32.546 1.00 77.75 385 PHE A N 1
ATOM 3130 C CA . PHE A 1 385 ? -23.466 -5.045 34.012 1.00 77.75 385 PHE A CA 1
ATOM 3131 C C . PHE A 1 385 ? -24.812 -5.458 34.637 1.00 77.75 385 PHE A C 1
ATOM 3133 O O . PHE A 1 385 ? -24.852 -6.289 35.546 1.00 77.75 385 PHE A O 1
ATOM 3140 N N . LEU A 1 386 ? -25.929 -4.924 34.128 1.00 76.12 386 LEU A N 1
ATOM 3141 C CA . LEU A 1 386 ? -27.282 -5.314 34.545 1.00 76.12 386 LEU A CA 1
ATOM 3142 C C . LEU A 1 386 ? -27.566 -6.793 34.258 1.00 76.12 386 LEU A C 1
ATOM 3144 O O . LEU A 1 386 ? -28.193 -7.463 35.079 1.00 76.12 386 LEU A O 1
ATOM 3148 N N . HIS A 1 387 ? -27.089 -7.318 33.129 1.00 76.56 387 HIS A N 1
ATOM 3149 C CA . HIS A 1 387 ? -27.240 -8.725 32.783 1.00 76.56 387 HIS A CA 1
ATOM 3150 C C . HIS A 1 387 ? -26.478 -9.629 33.761 1.00 76.56 387 HIS A C 1
ATOM 3152 O O . HIS A 1 387 ? -27.065 -10.567 34.302 1.00 76.56 387 HIS A O 1
ATOM 3158 N N . GLN A 1 388 ? -25.223 -9.298 34.083 1.00 76.62 388 GLN A N 1
ATOM 3159 C CA . GLN A 1 388 ? -24.435 -10.023 35.088 1.00 76.62 388 GLN A CA 1
ATOM 3160 C C . GLN A 1 388 ? -25.071 -9.962 36.485 1.00 76.62 388 GLN A C 1
ATOM 3162 O O . GLN A 1 388 ? -25.141 -10.980 37.178 1.00 76.62 388 GLN A O 1
ATOM 3167 N N . GLN A 1 389 ? -25.601 -8.800 36.887 1.00 82.75 389 GLN A N 1
ATOM 3168 C CA . GLN A 1 389 ? -26.322 -8.648 38.153 1.00 82.75 389 GLN A CA 1
ATOM 3169 C C . GLN A 1 389 ? -27.565 -9.549 38.201 1.00 82.75 389 GLN A C 1
ATOM 3171 O O . GLN A 1 389 ? -27.766 -10.281 39.173 1.00 82.75 389 GLN A O 1
ATOM 3176 N N . LYS A 1 390 ? -28.368 -9.556 37.129 1.00 79.62 390 LYS A N 1
ATOM 3177 C CA . LYS A 1 390 ? -29.563 -10.406 37.017 1.00 79.62 390 LYS A CA 1
ATOM 3178 C C . LYS A 1 390 ? -29.220 -11.893 37.010 1.00 79.62 390 LYS A C 1
ATOM 3180 O O . LYS A 1 390 ? -29.951 -12.683 37.598 1.00 79.62 390 LYS A O 1
ATOM 3185 N N . GLN A 1 391 ? -28.092 -12.280 36.420 1.00 78.44 391 GLN A N 1
ATOM 3186 C CA . GLN A 1 391 ? -27.613 -13.661 36.435 1.00 78.44 391 GLN A CA 1
ATOM 3187 C C . GLN A 1 391 ? -27.198 -14.118 37.847 1.00 78.44 391 GLN A C 1
ATOM 3189 O O . GLN A 1 391 ? -27.434 -15.267 38.222 1.00 78.44 391 GLN A O 1
ATOM 3194 N N . GLY A 1 392 ? -26.631 -13.213 38.655 1.00 81.75 392 GLY A N 1
ATOM 3195 C CA . GLY A 1 392 ? -26.355 -13.450 40.076 1.00 81.75 392 GLY A CA 1
ATOM 3196 C C . GLY A 1 392 ? -27.626 -13.608 40.918 1.00 81.75 392 GLY A C 1
ATOM 3197 O O . GLY A 1 392 ? -27.722 -14.534 41.723 1.00 81.75 392 GLY A O 1
ATOM 3198 N N . GLU A 1 393 ? -28.633 -12.756 40.695 1.00 80.75 393 GLU A N 1
ATOM 3199 C CA . GLU A 1 393 ? -29.951 -12.876 41.343 1.00 80.75 393 GLU A CA 1
ATOM 3200 C C . GLU A 1 393 ? -30.639 -14.206 41.001 1.00 80.75 393 GLU A C 1
ATOM 3202 O O . GLU A 1 393 ? -31.227 -14.843 41.876 1.00 80.75 393 GLU A O 1
ATOM 3207 N N . LEU A 1 394 ? -30.520 -14.657 39.750 1.00 77.69 394 LEU A N 1
ATOM 3208 C CA . LEU A 1 394 ? -31.116 -15.906 39.278 1.00 77.69 394 LEU A CA 1
ATOM 3209 C C . LEU A 1 394 ? -30.487 -17.128 39.966 1.00 77.69 394 LEU A C 1
ATOM 3211 O O . LEU A 1 394 ? -31.219 -17.979 40.464 1.00 77.69 394 LEU A O 1
ATOM 3215 N N . LYS A 1 395 ? -29.156 -17.155 40.124 1.00 80.19 395 LYS A N 1
ATOM 3216 C CA . LYS A 1 395 ? -28.463 -18.198 40.908 1.00 80.19 395 LYS A CA 1
ATOM 3217 C C . LYS A 1 395 ? -28.888 -18.219 42.377 1.00 80.19 395 LYS A C 1
ATOM 3219 O O . LYS A 1 395 ? -29.072 -19.293 42.945 1.00 80.19 395 LYS A O 1
ATOM 3224 N N . ASN A 1 396 ? -29.074 -17.051 42.994 1.00 80.06 396 ASN A N 1
ATOM 3225 C CA . ASN A 1 396 ? -29.558 -16.973 44.375 1.00 80.06 396 ASN A CA 1
ATOM 3226 C C . ASN A 1 396 ? -30.998 -17.497 44.503 1.00 80.06 396 ASN A C 1
ATOM 3228 O O . ASN A 1 396 ? -31.306 -18.207 45.459 1.00 80.06 396 ASN A O 1
ATOM 3232 N N . MET A 1 397 ? -31.874 -17.199 43.535 1.00 77.25 397 MET A N 1
ATOM 3233 C CA . MET A 1 397 ? -33.234 -17.753 43.507 1.00 77.25 397 MET A CA 1
ATOM 3234 C C . MET A 1 397 ? -33.243 -19.270 43.290 1.00 77.25 397 MET A C 1
ATOM 3236 O O . MET A 1 397 ? -34.001 -19.966 43.962 1.00 77.25 397 MET A O 1
ATOM 3240 N N . GLU A 1 398 ? -32.388 -19.800 42.412 1.00 79.75 398 GLU A N 1
ATOM 3241 C CA . GLU A 1 398 ? -32.220 -21.249 42.227 1.00 79.75 398 GLU A CA 1
ATOM 3242 C C . GLU A 1 398 ? -31.785 -21.933 43.529 1.00 79.75 398 GLU A C 1
ATOM 3244 O O . GLU A 1 398 ? -32.319 -22.981 43.898 1.00 79.75 398 GLU A O 1
ATOM 3249 N N . GLN A 1 399 ? -30.861 -21.314 44.267 1.00 80.19 399 GLN A N 1
ATOM 3250 C CA . GLN A 1 399 ? -30.395 -21.822 45.554 1.00 80.19 399 GLN A CA 1
ATOM 3251 C C . GLN A 1 399 ? -31.512 -21.801 46.609 1.00 80.19 399 GLN A C 1
ATOM 3253 O O . GLN A 1 399 ? -31.690 -22.776 47.341 1.00 80.19 399 GLN A O 1
ATOM 3258 N N . HIS A 1 400 ? -32.321 -20.739 46.635 1.00 81.44 400 HIS A N 1
ATOM 3259 C CA . HIS A 1 400 ? -33.441 -20.626 47.564 1.00 81.44 400 HIS A CA 1
ATOM 3260 C C . HIS A 1 400 ? -34.579 -21.612 47.245 1.00 81.44 400 HIS A C 1
ATOM 3262 O O . HIS A 1 400 ? -35.155 -22.209 48.155 1.00 81.44 400 HIS A O 1
ATOM 3268 N N . LEU A 1 401 ? -34.855 -21.868 45.960 1.00 76.12 401 LEU A N 1
ATOM 3269 C CA . LEU A 1 401 ? -35.781 -22.921 45.523 1.00 76.12 401 LEU A CA 1
ATOM 3270 C C . LEU A 1 401 ? -35.313 -24.314 45.961 1.00 76.12 401 LEU A C 1
ATOM 3272 O O . LEU A 1 401 ? -36.130 -25.147 46.361 1.00 76.12 401 LEU A O 1
ATOM 3276 N N . LEU A 1 402 ? -34.003 -24.565 45.933 1.00 79.88 402 LEU A N 1
ATOM 3277 C CA . LEU A 1 402 ? -33.427 -25.826 46.397 1.00 79.88 402 LEU A CA 1
ATOM 3278 C C . LEU A 1 402 ? -33.643 -26.028 47.909 1.00 79.88 402 LEU A C 1
ATOM 3280 O O . LEU A 1 402 ? -34.009 -27.120 48.350 1.00 79.88 402 LEU A O 1
ATOM 3284 N N . GLU A 1 403 ? -33.468 -24.971 48.706 1.00 81.31 403 GLU A N 1
ATOM 3285 C CA . GLU A 1 403 ? -33.723 -24.982 50.154 1.00 81.31 403 GLU A CA 1
ATOM 3286 C C . GLU A 1 403 ? -35.210 -25.168 50.490 1.00 81.31 403 GLU A C 1
ATOM 3288 O O . GLU A 1 403 ? -35.555 -25.941 51.389 1.00 81.31 403 GLU A O 1
ATOM 3293 N N . LEU A 1 404 ? -36.099 -24.508 49.744 1.00 78.19 404 LEU A N 1
ATOM 3294 C CA . LEU A 1 404 ? -37.550 -24.652 49.881 1.00 78.19 404 LEU A CA 1
ATOM 3295 C C . LEU A 1 404 ? -38.014 -26.079 49.575 1.00 78.19 404 LEU A C 1
ATOM 3297 O O . LEU A 1 404 ? -38.784 -26.648 50.354 1.00 78.19 404 LEU A O 1
ATOM 3301 N N . ASN A 1 405 ? -37.497 -26.691 48.506 1.00 77.62 405 ASN A N 1
ATOM 3302 C CA . ASN A 1 405 ? -37.778 -28.093 48.187 1.00 77.62 405 ASN A CA 1
ATOM 3303 C C . ASN A 1 405 ? -37.316 -29.035 49.302 1.00 77.62 405 ASN A C 1
ATOM 3305 O O . ASN A 1 405 ? -38.069 -29.919 49.713 1.00 77.62 405 ASN A O 1
ATOM 3309 N N . LYS A 1 406 ? -36.128 -28.802 49.868 1.00 82.50 406 LYS A N 1
ATOM 3310 C CA . LYS A 1 406 ? -35.634 -29.582 51.008 1.00 82.50 406 LYS A CA 1
ATOM 3311 C C . LYS A 1 406 ? -36.540 -29.440 52.239 1.00 82.50 406 LYS A C 1
ATOM 3313 O O . LYS A 1 406 ? -36.878 -30.433 52.882 1.00 82.50 406 LYS A O 1
ATOM 3318 N N . SER A 1 407 ? -37.000 -28.224 52.544 1.00 79.81 407 SER A N 1
ATOM 3319 C CA . SER A 1 407 ? -37.945 -27.982 53.645 1.00 79.81 407 SER A CA 1
ATOM 3320 C C . SER A 1 407 ? -39.300 -28.670 53.421 1.00 79.81 407 SER A C 1
ATOM 3322 O O . SER A 1 407 ? -39.913 -29.188 54.361 1.00 79.81 407 SER A O 1
ATOM 3324 N N . LEU A 1 408 ? -39.771 -28.718 52.172 1.00 78.69 408 LEU A N 1
ATOM 3325 C CA . LEU A 1 408 ? -41.004 -29.409 51.801 1.00 78.69 408 LEU A CA 1
ATOM 3326 C C . LEU A 1 408 ? -40.885 -30.929 52.003 1.00 78.69 408 LEU A C 1
ATOM 3328 O O . LEU A 1 408 ? -41.788 -31.535 52.588 1.00 78.69 408 LEU A O 1
ATOM 3332 N N . GLU A 1 409 ? -39.767 -31.537 51.598 1.00 77.38 409 GLU A N 1
ATOM 3333 C CA . GLU A 1 409 ? -39.483 -32.963 51.820 1.00 77.38 409 GLU A CA 1
ATOM 3334 C C . GLU A 1 409 ? -39.432 -33.317 53.318 1.00 77.38 409 GLU A C 1
ATOM 3336 O O . GLU A 1 409 ? -40.009 -34.323 53.756 1.00 77.38 409 GLU A O 1
ATOM 3341 N N . GLU A 1 410 ? -38.819 -32.458 54.139 1.00 79.88 410 GLU A N 1
ATOM 3342 C CA . GLU A 1 410 ? -38.787 -32.601 55.601 1.00 79.88 410 GLU A CA 1
ATOM 3343 C C . GLU A 1 410 ? -40.194 -32.519 56.223 1.00 79.88 410 GLU A C 1
ATOM 3345 O O . GLU A 1 410 ? -40.559 -33.310 57.104 1.00 79.88 410 GLU A O 1
ATOM 3350 N N . LYS A 1 411 ? -41.042 -31.599 55.743 1.00 79.06 411 LYS A N 1
ATOM 3351 C CA . LYS A 1 411 ? -42.440 -31.493 56.195 1.00 79.06 411 LYS A CA 1
ATOM 3352 C C . LYS A 1 411 ? -43.272 -32.708 55.774 1.00 79.06 411 LYS A C 1
ATOM 3354 O O . LYS A 1 411 ? -44.063 -33.204 56.581 1.00 79.06 411 LYS A O 1
ATOM 3359 N N . GLN A 1 412 ? -43.080 -33.235 54.564 1.00 73.81 412 GLN A N 1
ATOM 3360 C CA . GLN A 1 412 ? -43.779 -34.436 54.088 1.00 73.81 412 GLN A CA 1
ATOM 3361 C C . GLN A 1 412 ? -43.390 -35.691 54.882 1.00 73.81 412 GLN A C 1
ATOM 3363 O O . GLN A 1 412 ? -44.259 -36.475 55.280 1.00 73.81 412 GLN A O 1
ATOM 3368 N N . THR A 1 413 ? -42.106 -35.857 55.207 1.00 74.94 413 THR A N 1
ATOM 3369 C CA . THR A 1 413 ? -41.653 -36.955 56.078 1.00 74.94 413 THR A CA 1
ATOM 3370 C C . THR A 1 413 ? -42.205 -36.825 57.498 1.00 74.94 413 THR A C 1
ATOM 3372 O O . THR A 1 413 ? -42.602 -37.829 58.100 1.00 74.94 413 THR A O 1
ATOM 3375 N N . ARG A 1 414 ? -42.317 -35.604 58.035 1.00 75.06 414 ARG A N 1
ATOM 3376 C CA . ARG A 1 414 ? -42.941 -35.356 59.346 1.00 75.06 414 ARG A CA 1
ATOM 3377 C C . ARG A 1 414 ? -44.444 -35.655 59.342 1.00 75.06 414 ARG A C 1
ATOM 3379 O O . ARG A 1 414 ? -44.926 -36.307 60.267 1.00 75.06 414 ARG A O 1
ATOM 3386 N N . LYS A 1 415 ? -45.162 -35.278 58.277 1.00 74.06 415 LYS A N 1
ATOM 3387 C CA . LYS A 1 415 ? -46.578 -35.629 58.063 1.00 74.06 415 LYS A CA 1
ATOM 3388 C C . LYS A 1 415 ? -46.782 -37.147 58.045 1.00 74.06 415 LYS A C 1
ATOM 3390 O O . LYS A 1 415 ? -47.649 -37.644 58.757 1.00 74.06 415 LYS A O 1
ATOM 3395 N N . SER A 1 416 ? -45.937 -37.889 57.323 1.00 69.62 416 SER A N 1
ATOM 3396 C CA . SER A 1 416 ? -45.969 -39.362 57.287 1.00 69.62 416 SER A CA 1
ATOM 3397 C C . SER A 1 416 ? -45.773 -39.991 58.675 1.00 69.62 416 SER A C 1
ATOM 3399 O O . SER A 1 416 ? -46.491 -40.921 59.047 1.00 69.62 416 SER A O 1
ATOM 3401 N N . LYS A 1 417 ? -44.859 -39.449 59.494 1.00 73.94 417 LYS A N 1
ATOM 3402 C CA . LYS A 1 417 ? -44.653 -39.905 60.881 1.00 73.94 417 LYS A CA 1
ATOM 3403 C C . LYS A 1 417 ? -45.871 -39.645 61.772 1.00 73.94 417 LYS A C 1
ATOM 3405 O O . LYS A 1 417 ? -46.285 -40.549 62.492 1.00 73.94 417 LYS A O 1
ATOM 3410 N N . ILE A 1 418 ? -46.461 -38.451 61.697 1.00 70.56 418 ILE A N 1
ATOM 3411 C CA . ILE A 1 418 ? -47.659 -38.094 62.475 1.00 70.56 418 ILE A CA 1
ATOM 3412 C C . ILE A 1 418 ? -48.847 -38.972 62.061 1.00 70.56 418 ILE A C 1
ATOM 3414 O O . ILE A 1 418 ? -49.562 -39.488 62.912 1.00 70.56 418 ILE A O 1
ATOM 3418 N N . GLN A 1 419 ? -49.026 -39.216 60.763 1.00 66.12 419 GLN A N 1
ATOM 3419 C CA . GLN A 1 419 ? -50.114 -40.048 60.249 1.00 66.12 419 GLN A CA 1
ATOM 3420 C C . GLN A 1 419 ? -49.992 -41.511 60.708 1.00 66.12 419 GLN A C 1
ATOM 3422 O O . GLN A 1 419 ? -50.992 -42.121 61.086 1.00 66.12 419 GLN A O 1
ATOM 3427 N N . LYS A 1 420 ? -48.762 -42.043 60.780 1.00 70.75 420 LYS A N 1
ATOM 3428 C CA . LYS A 1 420 ? -48.485 -43.359 61.380 1.00 70.75 420 LYS A CA 1
ATOM 3429 C C . LYS A 1 420 ? -48.775 -43.384 62.883 1.00 70.75 420 LYS A C 1
ATOM 3431 O O . LYS A 1 420 ? -49.379 -44.340 63.352 1.00 70.75 420 LYS A O 1
ATOM 3436 N N . GLN A 1 421 ? -48.415 -42.334 63.625 1.00 70.00 421 GLN A N 1
ATOM 3437 C CA . GLN A 1 421 ? -48.714 -42.222 65.061 1.00 70.00 421 GLN A CA 1
ATOM 3438 C C . GLN A 1 421 ? -50.219 -42.131 65.344 1.00 70.00 421 GLN A C 1
ATOM 3440 O O . GLN A 1 421 ? -50.694 -42.750 66.292 1.00 70.00 421 GLN A O 1
ATOM 3445 N N . ILE A 1 422 ? -50.980 -41.418 64.508 1.00 62.31 422 ILE A N 1
ATOM 3446 C CA . ILE A 1 422 ? -52.444 -41.340 64.609 1.00 62.31 422 ILE A CA 1
ATOM 3447 C C . ILE A 1 422 ? -53.075 -42.712 64.338 1.00 62.31 422 ILE A C 1
ATOM 3449 O O . ILE A 1 422 ? -53.909 -43.154 65.120 1.00 62.31 422 ILE A O 1
ATOM 3453 N N . GLN A 1 423 ? -52.638 -43.432 63.296 1.00 59.78 423 GLN A N 1
ATOM 3454 C CA . GLN A 1 423 ? -53.110 -44.800 63.033 1.00 59.78 423 GLN A CA 1
ATOM 3455 C C . GLN A 1 423 ? -52.799 -45.763 64.190 1.00 59.78 423 GLN A C 1
ATOM 3457 O O . GLN A 1 423 ? -53.641 -46.588 64.540 1.00 59.78 423 GLN A O 1
ATOM 3462 N N . GLN A 1 424 ? -51.632 -45.617 64.823 1.00 61.19 424 GLN A N 1
ATOM 3463 C CA . GLN A 1 424 ? -51.234 -46.409 65.990 1.00 61.19 424 GLN A CA 1
ATOM 3464 C C . GLN A 1 424 ? -52.060 -46.070 67.239 1.00 61.19 424 GLN A C 1
ATOM 3466 O O . GLN A 1 424 ? -52.487 -46.969 67.957 1.00 61.19 424 GLN A O 1
ATOM 3471 N N . LEU A 1 425 ? -52.344 -44.786 67.483 1.00 59.28 425 LEU A N 1
ATOM 3472 C CA . LEU A 1 425 ? -53.216 -44.339 68.575 1.00 59.28 425 LEU A CA 1
ATOM 3473 C C . LEU A 1 425 ? -54.656 -44.830 68.388 1.00 59.28 425 LEU A C 1
ATOM 3475 O O . LEU A 1 425 ? -55.261 -45.310 69.342 1.00 59.28 425 LEU A O 1
ATOM 3479 N N . CYS A 1 426 ? -55.188 -44.790 67.165 1.00 53.53 426 CYS A N 1
ATOM 3480 C CA . CYS A 1 426 ? -56.516 -45.322 66.861 1.00 53.53 426 CYS A CA 1
ATOM 3481 C C . CYS A 1 426 ? -56.604 -46.847 67.047 1.00 53.53 426 CYS A C 1
ATOM 3483 O O . CYS A 1 426 ? -57.645 -47.336 67.478 1.00 53.53 426 CYS A O 1
ATOM 3485 N N . GLN A 1 427 ? -55.527 -47.597 66.777 1.00 55.22 427 GLN A N 1
ATOM 3486 C CA . GLN A 1 427 ? -55.462 -49.039 67.059 1.00 55.22 427 GLN A CA 1
ATOM 3487 C C . GLN A 1 427 ? -55.328 -49.350 68.556 1.00 55.22 427 GLN A C 1
ATOM 3489 O O . GLN A 1 427 ? -55.954 -50.290 69.040 1.00 55.22 427 GLN A O 1
ATOM 3494 N N . ASN A 1 428 ? -54.554 -48.551 69.294 1.00 58.22 428 ASN A N 1
ATOM 3495 C CA . ASN A 1 428 ? -54.310 -48.765 70.721 1.00 58.22 428 ASN A CA 1
ATOM 3496 C C . ASN A 1 428 ? -55.516 -48.424 71.606 1.00 58.22 428 ASN A C 1
ATOM 3498 O O . ASN A 1 428 ? -55.586 -48.901 72.735 1.00 58.22 428 ASN A O 1
ATOM 3502 N N . LEU A 1 429 ? -56.444 -47.587 71.134 1.00 55.00 429 LEU A N 1
ATOM 3503 C CA . LEU A 1 429 ? -57.473 -47.020 72.002 1.00 55.00 429 LEU A CA 1
ATOM 3504 C C . LEU A 1 429 ? -58.723 -47.888 72.219 1.00 55.00 429 LEU A C 1
ATOM 3506 O O . LEU A 1 429 ? -59.448 -47.540 73.137 1.00 55.00 429 LEU A O 1
ATOM 3510 N N . GLN A 1 430 ? -58.984 -48.969 71.458 1.00 51.53 430 GLN A N 1
ATOM 3511 C CA . GLN A 1 430 ? -60.109 -49.929 71.650 1.00 51.53 430 GLN A CA 1
ATOM 3512 C C . GLN A 1 430 ? -61.311 -49.386 72.471 1.00 51.53 430 GLN A C 1
ATOM 3514 O O . GLN A 1 430 ? -61.664 -49.926 73.521 1.00 51.53 430 GLN A O 1
ATOM 3519 N N . ILE A 1 431 ? -61.914 -48.270 72.036 1.00 49.47 431 ILE A N 1
ATOM 3520 C CA . ILE A 1 431 ? -62.804 -47.499 72.917 1.00 49.47 431 ILE A CA 1
ATOM 3521 C C . ILE A 1 431 ? -64.184 -48.158 72.961 1.00 49.47 431 ILE A C 1
ATOM 3523 O O . ILE A 1 431 ? -64.963 -48.057 72.013 1.00 49.47 431 ILE A O 1
ATOM 3527 N N . ASN A 1 432 ? -64.474 -48.797 74.095 1.00 36.97 432 ASN A N 1
ATOM 3528 C CA . ASN A 1 432 ? -65.793 -49.257 74.517 1.00 36.97 432 ASN A CA 1
ATOM 3529 C C . ASN A 1 432 ? -66.314 -48.371 75.672 1.00 36.97 432 ASN A C 1
ATOM 3531 O O . ASN A 1 432 ? -65.535 -47.809 76.441 1.00 36.97 432 ASN A O 1
ATOM 3535 N N . GLN A 1 433 ? -67.634 -48.197 75.723 1.00 45.09 433 GLN A N 1
ATOM 3536 C CA . GLN A 1 433 ? -68.364 -47.073 76.329 1.00 45.09 433 GLN A CA 1
ATOM 3537 C C . GLN A 1 433 ? -68.558 -47.165 77.856 1.00 45.09 433 GLN A C 1
ATOM 3539 O O . GLN A 1 433 ? -68.910 -48.229 78.356 1.00 45.09 433 GLN A O 1
ATOM 3544 N N . ASN A 1 434 ? -68.411 -46.029 78.566 1.00 44.91 434 ASN A N 1
ATOM 3545 C CA . ASN A 1 434 ? -69.359 -45.493 79.573 1.00 44.91 434 ASN A CA 1
ATOM 3546 C C . ASN A 1 434 ? -68.785 -44.246 80.288 1.00 44.91 434 ASN A C 1
ATOM 3548 O O . ASN A 1 434 ? -67.905 -44.365 81.136 1.00 44.91 434 ASN A O 1
ATOM 3552 N N . ILE A 1 435 ? -69.306 -43.052 79.968 1.00 44.09 435 ILE A N 1
ATOM 3553 C CA . ILE A 1 435 ? -69.010 -41.768 80.645 1.00 44.09 435 ILE A CA 1
ATOM 3554 C C . ILE A 1 435 ? -70.339 -41.028 80.884 1.00 44.09 435 ILE A C 1
ATOM 3556 O O . ILE A 1 435 ? -71.256 -41.132 80.069 1.00 44.09 435 ILE A O 1
ATOM 3560 N N . SER A 1 436 ? -70.466 -40.330 82.019 1.00 48.97 436 SER A N 1
ATOM 3561 C CA . SER A 1 436 ? -71.715 -39.711 82.495 1.00 48.97 436 SER A CA 1
ATOM 3562 C C . SER A 1 436 ? -72.061 -38.369 81.812 1.00 48.97 436 SER A C 1
ATOM 3564 O O . SER A 1 436 ? -71.196 -37.661 81.297 1.00 48.97 436 SER A O 1
ATOM 3566 N N . ILE A 1 437 ? -73.353 -38.019 81.813 1.00 47.47 437 ILE A N 1
ATOM 3567 C CA . ILE A 1 437 ? -73.996 -36.995 80.961 1.00 47.47 437 ILE A CA 1
ATOM 3568 C C . ILE A 1 437 ? -73.535 -35.542 81.234 1.00 47.47 437 ILE A C 1
ATOM 3570 O O . ILE A 1 437 ? -73.517 -34.733 80.303 1.00 47.47 437 ILE A O 1
ATOM 3574 N N . ASP A 1 438 ? -73.071 -35.215 82.444 1.00 46.25 438 ASP A N 1
ATOM 3575 C CA . ASP A 1 438 ? -72.579 -33.862 82.777 1.00 46.25 438 ASP A CA 1
ATOM 3576 C C . ASP A 1 438 ? -71.125 -33.608 82.331 1.00 46.25 438 ASP A C 1
ATOM 3578 O O . ASP A 1 438 ? -70.729 -32.469 82.070 1.00 46.25 438 ASP A O 1
ATOM 3582 N N . GLU A 1 439 ? -70.328 -34.662 82.140 1.00 50.69 439 GLU A N 1
ATOM 3583 C CA . GLU A 1 439 ? -69.013 -34.555 81.496 1.00 50.69 439 GLU A CA 1
ATOM 3584 C C . GLU A 1 439 ? -69.150 -34.494 79.969 1.00 50.69 439 GLU A C 1
ATOM 3586 O O . GLU A 1 439 ? -68.376 -33.795 79.313 1.00 50.69 439 GLU A O 1
ATOM 3591 N N . ILE A 1 440 ? -70.184 -35.129 79.399 1.00 48.75 440 ILE A N 1
ATOM 3592 C CA . ILE A 1 440 ? -70.471 -35.142 77.955 1.00 48.75 440 ILE A CA 1
ATOM 3593 C C . ILE A 1 440 ? -70.814 -33.750 77.421 1.00 48.75 440 ILE A C 1
ATOM 3595 O O . ILE A 1 440 ? -70.356 -33.403 76.337 1.00 48.75 440 ILE A O 1
ATOM 3599 N N . THR A 1 441 ? -71.571 -32.923 78.144 1.00 54.75 441 THR A N 1
ATOM 3600 C CA . THR A 1 441 ? -71.921 -31.566 77.674 1.00 54.75 441 THR A CA 1
ATOM 3601 C C . THR A 1 441 ? -70.723 -30.615 77.704 1.00 54.75 441 THR A C 1
ATOM 3603 O O . THR A 1 441 ? -70.528 -29.831 76.767 1.00 54.75 441 THR A O 1
ATOM 3606 N N . LYS A 1 442 ? -69.851 -30.729 78.713 1.00 59.41 442 LYS A N 1
ATOM 3607 C CA . LYS A 1 442 ? -68.605 -29.951 78.791 1.00 59.41 442 LYS A CA 1
ATOM 3608 C C . LYS A 1 442 ? -67.605 -30.399 77.720 1.00 59.41 442 LYS A C 1
ATOM 3610 O O . LYS A 1 442 ? -67.138 -29.554 76.954 1.00 59.41 442 LYS A O 1
ATOM 3615 N N . LEU A 1 443 ? -67.396 -31.711 77.562 1.00 56.12 443 LEU A N 1
ATOM 3616 C CA . LEU A 1 443 ? -66.602 -32.301 76.474 1.00 56.12 443 LEU A CA 1
ATOM 3617 C C . LEU A 1 443 ? -67.188 -32.015 75.089 1.00 56.12 443 LEU A C 1
ATOM 3619 O O . LEU A 1 443 ? -66.418 -31.805 74.162 1.00 56.12 443 LEU A O 1
ATOM 3623 N N . GLN A 1 444 ? -68.511 -31.949 74.915 1.00 57.94 444 GLN A N 1
ATOM 3624 C CA . GLN A 1 444 ? -69.134 -31.552 73.647 1.00 57.94 444 GLN A CA 1
ATOM 3625 C C . GLN A 1 444 ? -68.848 -30.093 73.315 1.00 57.94 444 GLN A C 1
ATOM 3627 O O . GLN A 1 444 ? -68.576 -29.787 72.158 1.00 57.94 444 GLN A O 1
ATOM 3632 N N . SER A 1 445 ? -68.902 -29.189 74.296 1.00 67.31 445 SER A N 1
ATOM 3633 C CA . SER A 1 445 ? -68.585 -27.776 74.069 1.00 67.31 445 SER A CA 1
ATOM 3634 C C . SER A 1 445 ? -67.101 -27.571 73.740 1.00 67.31 445 SER A C 1
ATOM 3636 O O . SER A 1 445 ? -66.772 -26.841 72.805 1.00 67.31 445 SER A O 1
ATOM 3638 N N . GLU A 1 446 ? -66.206 -28.289 74.427 1.00 70.38 446 GLU A N 1
ATOM 3639 C CA . GLU A 1 446 ? -64.767 -28.274 74.161 1.00 70.38 446 GLU A CA 1
ATOM 3640 C C . GLU A 1 446 ? -64.416 -28.953 72.835 1.00 70.38 446 GLU A C 1
ATOM 3642 O O . GLU A 1 446 ? -63.602 -28.422 72.080 1.00 70.38 446 GLU A O 1
ATOM 3647 N N . MET A 1 447 ? -65.061 -30.078 72.508 1.00 68.31 447 MET A N 1
ATOM 3648 C CA . MET A 1 447 ? -64.930 -30.727 71.206 1.00 68.31 447 MET A CA 1
ATOM 3649 C C . MET A 1 447 ? -65.425 -29.809 70.108 1.00 68.31 447 MET A C 1
ATOM 3651 O O . MET A 1 447 ? -64.680 -29.612 69.170 1.00 68.31 447 MET A O 1
ATOM 3655 N N . ARG A 1 448 ? -66.606 -29.187 70.215 1.00 71.25 448 ARG A N 1
ATOM 3656 C CA . ARG A 1 448 ? -67.104 -28.257 69.185 1.00 71.25 448 ARG A CA 1
ATOM 3657 C C . ARG A 1 448 ? -66.154 -27.081 68.974 1.00 71.25 448 ARG A C 1
ATOM 3659 O O . ARG A 1 448 ? -65.926 -26.694 67.836 1.00 71.25 448 ARG A O 1
ATOM 3666 N N . ARG A 1 449 ? -65.545 -26.549 70.040 1.00 73.75 449 ARG A N 1
ATOM 3667 C CA . ARG A 1 449 ? -64.543 -25.475 69.933 1.00 73.75 449 ARG A CA 1
ATOM 3668 C C . ARG A 1 449 ? -63.256 -25.947 69.258 1.00 73.75 449 ARG A C 1
ATOM 3670 O O . ARG A 1 449 ? -62.741 -25.252 68.388 1.00 73.75 449 ARG A O 1
ATOM 3677 N N . LYS A 1 450 ? -62.752 -27.126 69.637 1.00 73.75 450 LYS A N 1
ATOM 3678 C CA . LYS A 1 450 ? -61.575 -27.748 69.009 1.00 73.75 450 LYS A CA 1
ATOM 3679 C C . LYS A 1 450 ? -61.851 -28.149 67.559 1.00 73.75 450 LYS A C 1
ATOM 3681 O O . LYS A 1 450 ? -60.962 -28.011 66.732 1.00 73.75 450 LYS A O 1
ATOM 3686 N N . LEU A 1 451 ? -63.071 -28.584 67.251 1.00 69.69 451 LEU A N 1
ATOM 3687 C CA . LEU A 1 451 ? -63.522 -28.958 65.914 1.00 69.69 451 LEU A CA 1
ATOM 3688 C C . LEU A 1 451 ? -63.618 -27.718 65.024 1.00 69.69 451 LEU A C 1
ATOM 3690 O O . LEU A 1 451 ? -63.050 -27.727 63.947 1.00 69.69 451 LEU A O 1
ATOM 3694 N N . TYR A 1 452 ? -64.183 -26.614 65.521 1.00 75.50 452 TYR A N 1
ATOM 3695 C CA . TYR A 1 452 ? -64.234 -25.344 64.788 1.00 75.50 452 TYR A CA 1
ATOM 3696 C C . 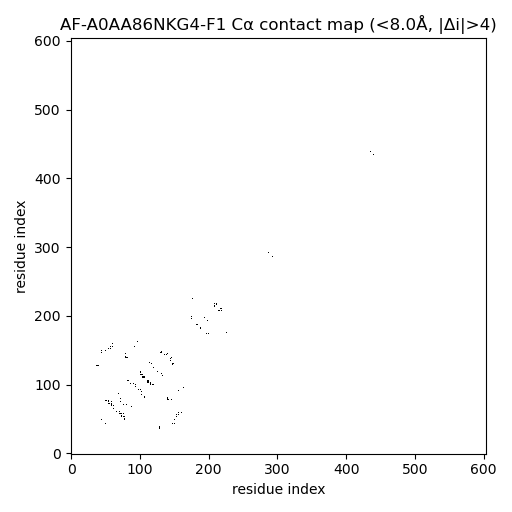TYR A 1 452 ? -62.840 -24.738 64.553 1.00 75.50 452 TYR A C 1
ATOM 3698 O O . TYR A 1 452 ? -62.539 -24.242 63.470 1.00 75.50 452 TYR A O 1
ATOM 3706 N N . ALA A 1 453 ? -61.953 -24.806 65.552 1.00 74.44 453 ALA A N 1
ATOM 3707 C CA . ALA A 1 453 ? -60.561 -24.381 65.395 1.00 74.44 453 ALA A CA 1
ATOM 3708 C C . ALA A 1 453 ? -59.796 -25.274 64.401 1.00 74.44 453 ALA A C 1
ATOM 3710 O O . ALA A 1 453 ? -58.997 -24.773 63.611 1.00 74.44 453 ALA A O 1
ATOM 3711 N N . ALA A 1 454 ? -60.059 -26.585 64.409 1.00 69.12 454 ALA A N 1
ATOM 3712 C CA . ALA A 1 454 ? -59.502 -27.519 63.438 1.00 69.12 454 ALA A CA 1
ATOM 3713 C C . ALA A 1 454 ? -60.060 -27.276 62.027 1.00 69.12 454 ALA A C 1
ATOM 3715 O O . ALA A 1 454 ? -59.287 -27.284 61.079 1.00 69.12 454 ALA A O 1
ATOM 3716 N N . GLU A 1 455 ? -61.354 -26.989 61.875 1.00 74.06 455 GLU A N 1
ATOM 3717 C CA . GLU A 1 455 ? -61.987 -26.632 60.598 1.00 74.06 455 GLU A CA 1
ATOM 3718 C C . GLU A 1 455 ? -61.418 -25.327 60.025 1.00 74.06 455 GLU A C 1
ATOM 3720 O O . GLU A 1 455 ? -61.109 -25.267 58.836 1.00 74.06 455 GLU A O 1
ATOM 3725 N N . GLN A 1 456 ? -61.185 -24.306 60.860 1.00 79.25 456 GLN A N 1
ATOM 3726 C CA . GLN A 1 456 ? -60.480 -23.092 60.434 1.00 79.25 456 GLN A CA 1
ATOM 3727 C C . GLN A 1 456 ? -59.039 -23.380 60.007 1.00 79.25 456 GLN A C 1
ATOM 3729 O O . GLN A 1 456 ? -58.598 -22.885 58.971 1.00 79.25 456 GLN A O 1
ATOM 3734 N N . ALA A 1 457 ? -58.304 -24.190 60.773 1.00 75.94 457 ALA A N 1
ATOM 3735 C CA . ALA A 1 457 ? -56.943 -24.574 60.411 1.00 75.94 457 ALA A CA 1
ATOM 3736 C C . ALA A 1 457 ? -56.911 -25.361 59.090 1.00 75.94 457 ALA A C 1
ATOM 3738 O O . ALA A 1 457 ? -56.038 -25.124 58.256 1.00 75.94 457 ALA A O 1
ATOM 3739 N N . VAL A 1 458 ? -57.888 -26.245 58.861 1.00 74.38 458 VAL A N 1
ATOM 3740 C CA . VAL A 1 458 ? -58.057 -26.972 57.597 1.00 74.38 458 VAL A CA 1
ATOM 3741 C C . VAL A 1 458 ? -58.345 -26.002 56.454 1.00 74.38 458 VAL A C 1
ATOM 3743 O O . VAL A 1 458 ? -57.645 -26.071 55.452 1.00 74.38 458 VAL A O 1
ATOM 3746 N N . GLN A 1 459 ? -59.261 -25.040 56.609 1.00 80.00 459 GLN A N 1
ATOM 3747 C CA . GLN A 1 459 ? -59.534 -24.037 55.569 1.00 80.00 459 GLN A CA 1
ATOM 3748 C C . GLN A 1 459 ? -58.311 -23.182 55.216 1.00 80.00 459 GLN A C 1
ATOM 3750 O O . GLN A 1 459 ? -58.076 -22.903 54.039 1.00 80.00 459 GLN A O 1
ATOM 3755 N N . VAL A 1 460 ? -57.522 -22.765 56.212 1.00 83.12 460 VAL A N 1
ATOM 3756 C CA . VAL A 1 460 ? -56.272 -22.026 55.974 1.00 83.12 460 VAL A CA 1
ATOM 3757 C C . VAL A 1 460 ? -55.280 -22.903 55.214 1.00 83.12 460 VAL A C 1
ATOM 3759 O O . VAL A 1 460 ? -54.737 -22.469 54.202 1.00 83.12 460 VAL A O 1
ATOM 3762 N N . THR A 1 461 ? -55.124 -24.161 55.628 1.00 77.81 461 THR A N 1
ATOM 3763 C CA . THR A 1 461 ? -54.223 -25.110 54.959 1.00 77.81 461 THR A CA 1
ATOM 3764 C C . THR A 1 461 ? -54.682 -25.410 53.525 1.00 77.81 461 THR A C 1
ATOM 3766 O O . THR A 1 461 ? -53.860 -25.494 52.623 1.00 77.81 461 THR A O 1
ATOM 3769 N N . GLU A 1 462 ? -55.987 -25.533 53.273 1.00 80.56 462 GLU A N 1
ATOM 3770 C CA . GLU A 1 462 ? -56.562 -25.724 51.932 1.00 80.56 462 GLU A CA 1
ATOM 3771 C C . GLU A 1 462 ? -56.395 -24.497 51.032 1.00 80.56 462 GLU A C 1
ATOM 3773 O O . GLU A 1 462 ? -56.332 -24.623 49.807 1.00 80.56 462 GLU A O 1
ATOM 3778 N N . LYS A 1 463 ? -56.364 -23.296 51.616 1.00 87.12 463 LYS A N 1
ATOM 3779 C CA . LYS A 1 463 ? -56.058 -22.070 50.881 1.00 87.12 463 LYS A CA 1
ATOM 3780 C C . LYS A 1 463 ? -54.577 -22.027 50.504 1.00 87.12 463 LYS A C 1
ATOM 3782 O O . LYS A 1 463 ? -54.273 -21.863 49.330 1.00 87.12 463 LYS A O 1
ATOM 3787 N N . GLU A 1 464 ? -53.681 -22.265 51.461 1.00 83.56 464 GLU A N 1
ATOM 3788 C CA . GLU A 1 464 ? -52.233 -22.341 51.211 1.00 83.56 464 GLU A CA 1
ATOM 3789 C C . GLU A 1 464 ? -51.889 -23.414 50.169 1.00 83.56 464 GLU A C 1
ATOM 3791 O O . GLU A 1 464 ? -51.039 -23.203 49.308 1.00 83.56 464 GLU A O 1
ATOM 3796 N N . LEU A 1 465 ? -52.581 -24.557 50.205 1.00 78.94 465 LEU A N 1
ATOM 3797 C CA . LEU A 1 465 ? -52.376 -25.639 49.245 1.00 78.94 465 LEU A CA 1
ATOM 3798 C C . LEU A 1 465 ? -52.821 -25.246 47.828 1.00 78.94 465 LEU A C 1
ATOM 3800 O O . LEU A 1 465 ? -52.111 -25.550 46.874 1.00 78.94 465 LEU A O 1
ATOM 3804 N N . ARG A 1 466 ? -53.933 -24.509 47.693 1.00 83.31 466 ARG A N 1
ATOM 3805 C CA . ARG A 1 466 ? -54.377 -23.944 46.407 1.00 83.31 466 ARG A CA 1
ATOM 3806 C C . ARG A 1 466 ? -53.416 -22.889 45.866 1.00 83.31 466 ARG A C 1
ATOM 3808 O O . ARG A 1 466 ? -53.145 -22.875 44.669 1.00 83.31 466 ARG A O 1
ATOM 3815 N N . ASP A 1 467 ? -52.895 -22.024 46.731 1.00 84.19 467 ASP A N 1
ATOM 3816 C CA . ASP A 1 467 ? -51.933 -20.994 46.332 1.00 84.19 467 ASP A CA 1
ATOM 3817 C C . ASP A 1 467 ? -50.622 -21.636 45.833 1.00 84.19 467 ASP A C 1
ATOM 3819 O O . ASP A 1 467 ? -50.126 -21.273 44.766 1.00 84.19 467 ASP A O 1
ATOM 3823 N N . LEU A 1 468 ? -50.134 -22.679 46.518 1.00 82.31 468 LEU A N 1
ATOM 3824 C CA . LEU A 1 468 ? -48.979 -23.476 46.079 1.00 82.31 468 LEU A CA 1
ATOM 3825 C C . LEU A 1 468 ? -49.240 -24.255 44.779 1.00 82.31 468 LEU A C 1
ATOM 3827 O O . LEU A 1 468 ? -48.343 -24.391 43.946 1.00 82.31 468 LEU A O 1
ATOM 3831 N N . GLU A 1 469 ? -50.452 -24.775 44.572 1.00 81.56 469 GLU A N 1
ATOM 3832 C CA . GLU A 1 469 ? -50.830 -25.424 43.310 1.00 81.56 469 GLU A CA 1
ATOM 3833 C C . GLU A 1 469 ? -50.834 -24.436 42.139 1.00 81.56 469 GLU A C 1
ATOM 3835 O O . GLU A 1 469 ? -50.332 -24.766 41.062 1.00 81.56 469 GLU A O 1
ATOM 3840 N N . ASN A 1 470 ? -51.320 -23.212 42.354 1.00 85.12 470 ASN A N 1
ATOM 3841 C CA . ASN A 1 470 ? -51.269 -22.151 41.349 1.00 85.12 470 ASN A CA 1
ATOM 3842 C C . ASN A 1 470 ? -49.823 -21.749 41.025 1.00 85.12 470 ASN A C 1
ATOM 3844 O O . ASN A 1 470 ? -49.462 -21.626 39.854 1.00 85.12 470 ASN A O 1
ATOM 3848 N N . GLU A 1 471 ? -48.971 -21.603 42.041 1.00 83.06 471 GLU A N 1
ATOM 3849 C CA . GLU A 1 471 ? -47.552 -21.284 41.859 1.00 83.06 471 GLU A CA 1
ATOM 3850 C C . GLU A 1 471 ? -46.816 -22.390 41.085 1.00 83.06 471 GLU A C 1
ATOM 3852 O O . GLU A 1 471 ? -46.062 -22.112 40.149 1.00 83.06 471 GLU A O 1
ATOM 3857 N N . LYS A 1 472 ? -47.115 -23.661 41.385 1.00 85.94 472 LYS A N 1
ATOM 3858 C CA . LYS A 1 472 ? -46.609 -24.813 40.628 1.00 85.94 472 LYS A CA 1
ATOM 3859 C C . LYS A 1 472 ? -47.005 -24.746 39.151 1.00 85.94 472 LYS A C 1
ATOM 3861 O O . LYS A 1 472 ? -46.172 -25.032 38.293 1.00 85.94 472 LYS A O 1
ATOM 3866 N N . VAL A 1 473 ? -48.252 -24.386 38.834 1.00 86.00 473 VAL A N 1
ATOM 3867 C CA . VAL A 1 473 ? -48.714 -24.257 37.439 1.00 86.00 473 VAL A CA 1
ATOM 3868 C C . VAL A 1 473 ? -47.926 -23.173 36.698 1.00 86.00 473 VAL A C 1
ATOM 3870 O O . VAL A 1 473 ? -47.483 -23.410 35.573 1.00 86.00 473 VAL A O 1
ATOM 3873 N N . ILE A 1 474 ? -47.683 -22.029 37.343 1.00 84.88 474 ILE A N 1
ATOM 3874 C CA . ILE A 1 474 ? -46.890 -20.930 36.773 1.00 84.88 474 ILE A CA 1
ATOM 3875 C C . ILE A 1 474 ? -45.437 -21.370 36.542 1.00 84.88 474 ILE A C 1
ATOM 3877 O O . ILE A 1 474 ? -44.893 -21.157 35.458 1.00 84.88 474 ILE A O 1
ATOM 3881 N N . MET A 1 475 ? -44.812 -22.048 37.513 1.00 77.00 475 MET A N 1
ATOM 3882 C CA . MET A 1 475 ? -43.447 -22.563 37.346 1.00 77.00 475 MET A CA 1
ATOM 3883 C C . MET A 1 475 ? -43.340 -23.562 36.191 1.00 77.00 475 MET A C 1
ATOM 3885 O O . MET A 1 475 ? -42.386 -23.496 35.419 1.00 77.00 475 MET A O 1
ATOM 3889 N N . VAL A 1 476 ? -44.318 -24.461 36.033 1.00 83.62 476 VAL A N 1
ATOM 3890 C CA . VAL A 1 476 ? -44.346 -25.428 34.922 1.00 83.62 476 VAL A CA 1
ATOM 3891 C C . VAL A 1 476 ? -44.476 -24.719 33.570 1.00 83.62 476 VAL A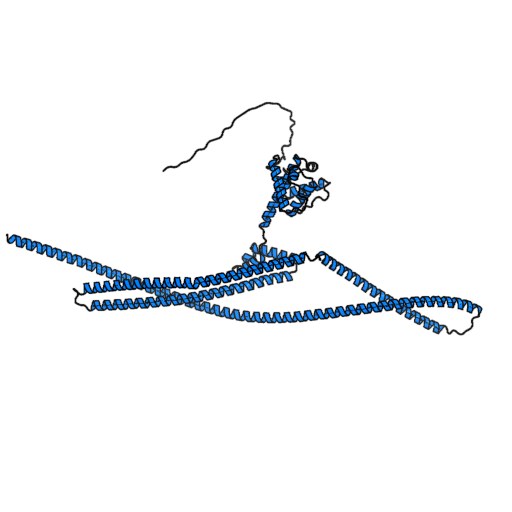 C 1
ATOM 3893 O O . VAL A 1 476 ? -43.804 -25.106 32.615 1.00 83.62 476 VAL A O 1
ATOM 3896 N N . GLN A 1 477 ? -45.291 -23.664 33.474 1.00 84.38 477 GLN A N 1
ATOM 3897 C CA . GLN A 1 477 ? -45.385 -22.858 32.252 1.00 84.38 477 GLN A CA 1
ATOM 3898 C C . GLN A 1 477 ? -44.056 -22.176 31.908 1.00 84.38 477 GLN A C 1
ATOM 3900 O O . GLN A 1 477 ? -43.613 -22.264 30.762 1.00 84.38 477 GLN A O 1
ATOM 3905 N N . ASN A 1 478 ? -43.389 -21.572 32.894 1.00 82.94 478 ASN A N 1
ATOM 3906 C CA . ASN A 1 478 ? -42.086 -20.933 32.693 1.00 82.94 478 ASN A CA 1
ATOM 3907 C C . ASN A 1 478 ? -41.013 -21.948 32.267 1.00 82.94 478 ASN A C 1
ATOM 3909 O O . ASN A 1 478 ? -40.239 -21.679 31.350 1.00 82.94 478 ASN A O 1
ATOM 3913 N N . LEU A 1 479 ? -41.000 -23.139 32.875 1.00 81.00 479 LEU A N 1
ATOM 3914 C CA . LEU A 1 479 ? -40.095 -24.234 32.504 1.00 81.00 479 LEU A CA 1
ATOM 3915 C C . LEU A 1 479 ? -40.301 -24.690 31.056 1.00 81.00 479 LEU A C 1
ATOM 3917 O O . LEU A 1 479 ? -39.328 -24.912 30.337 1.00 81.00 479 LEU A O 1
ATOM 3921 N N . ASN A 1 480 ? -41.554 -24.794 30.611 1.00 82.25 480 ASN A N 1
ATOM 3922 C CA . ASN A 1 480 ? -41.867 -25.167 29.233 1.00 82.25 480 ASN A CA 1
ATOM 3923 C C . ASN A 1 480 ? -41.394 -24.103 28.231 1.00 82.25 480 ASN A C 1
ATOM 3925 O O . ASN A 1 480 ? -40.792 -24.460 27.219 1.00 82.25 480 ASN A O 1
ATOM 3929 N N . GLN A 1 481 ? -41.591 -22.814 28.530 1.00 81.25 481 GLN A N 1
ATOM 3930 C CA . GLN A 1 481 ? -41.092 -21.718 27.688 1.00 81.25 481 GLN A CA 1
ATOM 3931 C C . GLN A 1 481 ? -39.561 -21.710 27.606 1.00 81.25 481 GLN A C 1
ATOM 3933 O O . GLN A 1 481 ? -38.997 -21.538 26.525 1.00 81.25 481 GLN A O 1
ATOM 3938 N N . LEU A 1 482 ? -38.878 -21.945 28.731 1.00 80.06 482 LEU A N 1
ATOM 3939 C CA . LEU A 1 482 ? -37.418 -22.006 28.771 1.00 80.06 482 LEU A CA 1
ATOM 3940 C C . LEU A 1 482 ? -36.879 -23.194 27.954 1.00 80.06 482 LEU A C 1
ATOM 3942 O O . LEU A 1 482 ? -35.905 -23.052 27.217 1.00 80.06 482 LEU A O 1
ATOM 3946 N N . ASN A 1 483 ? -37.542 -24.353 28.032 1.00 80.25 483 ASN A N 1
ATOM 3947 C CA . ASN A 1 483 ? -37.200 -25.525 27.222 1.00 80.25 483 ASN A CA 1
ATOM 3948 C C . ASN A 1 483 ? -37.377 -25.268 25.720 1.00 80.25 483 ASN A C 1
ATOM 3950 O O . ASN A 1 483 ? -36.542 -25.689 24.921 1.00 80.25 483 ASN A O 1
ATOM 3954 N N . GLU A 1 484 ? -38.434 -24.559 25.326 1.00 86.69 484 GLU A N 1
ATOM 3955 C CA . GLU A 1 484 ? -38.666 -24.200 23.925 1.00 86.69 484 GLU A CA 1
ATOM 3956 C C . GLU A 1 484 ? -37.594 -23.230 23.401 1.00 86.69 484 GLU A C 1
ATOM 3958 O O . GLU A 1 484 ? -37.068 -23.408 22.299 1.00 86.69 484 GLU A O 1
ATOM 3963 N N . GLN A 1 485 ? -37.192 -22.246 24.212 1.00 82.00 485 GLN A N 1
ATOM 3964 C CA . GLN A 1 485 ? -36.077 -21.349 23.889 1.00 82.00 485 GLN A CA 1
ATOM 3965 C C . GLN A 1 485 ? -34.750 -22.105 23.746 1.00 82.00 485 GLN A C 1
ATOM 3967 O O . GLN A 1 485 ? -33.998 -21.851 22.800 1.00 82.00 485 GLN A O 1
ATOM 3972 N N . LEU A 1 486 ? -34.480 -23.060 24.640 1.00 83.25 486 LEU A N 1
ATOM 3973 C CA . LEU A 1 486 ? -33.276 -23.887 24.595 1.00 83.25 486 LEU A CA 1
ATOM 3974 C C . LEU A 1 486 ? -33.223 -24.746 23.323 1.00 83.25 486 LEU A C 1
ATOM 3976 O O . LEU A 1 486 ? -32.187 -24.801 22.660 1.00 83.25 486 LEU A O 1
ATOM 3980 N N . GLU A 1 487 ? -34.330 -25.387 22.942 1.00 84.19 487 GLU A N 1
ATOM 3981 C CA . GLU A 1 487 ? -34.393 -26.175 21.704 1.00 84.19 487 GLU A CA 1
ATOM 3982 C C . GLU A 1 487 ? -34.237 -25.308 20.448 1.00 84.19 487 GLU A C 1
ATOM 3984 O O . GLU A 1 487 ? -33.550 -25.695 19.499 1.00 84.19 487 GLU A O 1
ATOM 3989 N N . ASN A 1 488 ? -34.788 -24.093 20.449 1.00 84.62 488 ASN A N 1
ATOM 3990 C CA . ASN A 1 488 ? -34.582 -23.148 19.352 1.00 84.62 488 ASN A CA 1
ATOM 3991 C C . ASN A 1 488 ? -33.121 -22.682 19.246 1.00 84.62 488 ASN A C 1
ATOM 3993 O O . ASN A 1 488 ? -32.594 -22.563 18.135 1.00 84.62 488 ASN A O 1
ATOM 3997 N N . GLN A 1 489 ? -32.432 -22.471 20.372 1.00 79.38 489 GLN A N 1
ATOM 3998 C CA . GLN A 1 489 ? -30.997 -22.178 20.365 1.00 79.38 489 GLN A CA 1
ATOM 3999 C C . GLN A 1 489 ? -30.167 -23.356 19.848 1.00 79.38 489 GLN A C 1
ATOM 4001 O O . GLN A 1 489 ? -29.301 -23.147 18.999 1.00 79.38 489 GLN A O 1
ATOM 4006 N N . LYS A 1 490 ? -30.453 -24.592 20.281 1.00 83.38 490 LYS A N 1
ATOM 4007 C CA . LYS A 1 490 ? -29.756 -25.786 19.771 1.00 83.38 490 LYS A CA 1
ATOM 4008 C C . LYS A 1 490 ? -29.891 -25.917 18.256 1.00 83.38 490 LYS A C 1
ATOM 4010 O O . LYS A 1 490 ? -28.891 -26.125 17.578 1.00 83.38 490 LYS A O 1
ATOM 4015 N N . LYS A 1 491 ? -31.097 -25.715 17.712 1.00 84.25 491 LYS A N 1
ATOM 4016 C CA . LYS A 1 491 ? -31.322 -25.721 16.256 1.00 84.25 491 LYS A CA 1
ATOM 4017 C C . LYS A 1 491 ? -30.500 -24.653 15.534 1.00 84.25 491 LYS A C 1
ATOM 4019 O O . LYS A 1 491 ? -29.924 -24.948 14.492 1.00 84.25 491 LYS A O 1
ATOM 4024 N N . ARG A 1 492 ? -30.403 -23.433 16.079 1.00 78.88 492 ARG A N 1
ATOM 4025 C CA . ARG A 1 492 ? -29.545 -22.378 15.505 1.00 78.88 492 ARG A CA 1
ATOM 4026 C C . ARG A 1 492 ? -28.068 -22.769 15.498 1.00 78.88 492 ARG A C 1
ATOM 4028 O O . ARG A 1 492 ? -27.397 -22.538 14.499 1.00 78.88 492 ARG A O 1
ATOM 4035 N N . VAL A 1 493 ? -27.572 -23.355 16.586 1.00 77.56 493 VAL A N 1
ATOM 4036 C CA . VAL A 1 493 ? -26.176 -23.814 16.678 1.00 77.56 493 VAL A CA 1
ATOM 4037 C C . VAL A 1 493 ? -25.892 -24.927 15.669 1.00 77.56 493 VAL A C 1
ATOM 4039 O O . VAL A 1 493 ? -24.860 -24.889 15.006 1.00 77.56 493 VAL A O 1
ATOM 4042 N N . GLU A 1 494 ? -26.818 -25.871 15.494 1.00 83.25 494 GLU A N 1
ATOM 4043 C CA . GLU A 1 494 ? -26.679 -26.956 14.515 1.00 83.25 494 GLU A CA 1
ATOM 4044 C C . GLU A 1 494 ? -26.614 -26.425 13.071 1.00 83.25 494 GLU A C 1
ATOM 4046 O O . GLU A 1 494 ? -25.768 -26.860 12.294 1.00 83.25 494 GLU A O 1
ATOM 4051 N N . ILE A 1 495 ? -27.448 -25.433 12.728 1.00 80.75 495 ILE A N 1
ATOM 4052 C CA . ILE A 1 495 ? -27.419 -24.770 11.411 1.00 80.75 495 ILE A CA 1
ATOM 4053 C C . ILE A 1 495 ? -26.072 -24.070 11.190 1.00 80.75 495 ILE A C 1
ATOM 4055 O O . ILE A 1 495 ? -25.426 -24.299 10.172 1.00 80.75 495 ILE A O 1
ATOM 4059 N N . MET A 1 496 ? -25.601 -23.288 12.170 1.00 71.56 496 MET A N 1
ATOM 4060 C CA . MET A 1 496 ? -24.300 -22.612 12.070 1.00 71.56 496 MET A CA 1
ATOM 4061 C C . MET A 1 496 ? -23.143 -23.604 11.902 1.00 71.56 496 MET A C 1
ATOM 4063 O O . MET A 1 496 ? -22.195 -23.330 11.170 1.00 71.56 496 MET A O 1
ATOM 4067 N N . LYS A 1 497 ? -23.217 -24.775 12.545 1.00 78.38 497 LYS A N 1
ATOM 4068 C CA . LYS A 1 497 ? -22.212 -25.830 12.398 1.00 78.38 497 LYS A CA 1
ATOM 4069 C C . LYS A 1 497 ? -22.203 -26.421 10.982 1.00 78.38 497 LYS A C 1
ATOM 4071 O O . LYS A 1 497 ? -21.126 -26.600 10.418 1.00 78.38 497 LYS A O 1
ATOM 4076 N N . GLN A 1 498 ? -23.375 -26.678 10.398 1.00 82.56 498 GLN A N 1
ATOM 4077 C CA . GLN A 1 498 ? -23.490 -27.179 9.023 1.00 82.56 498 GLN A CA 1
ATOM 4078 C C . GLN A 1 498 ? -22.961 -26.175 7.990 1.00 82.56 498 GLN A C 1
ATOM 4080 O O . GLN A 1 498 ? -22.258 -26.574 7.059 1.00 82.56 498 GLN A O 1
ATOM 4085 N N . ASP A 1 499 ? -23.244 -24.883 8.172 1.00 78.88 499 ASP A N 1
ATOM 4086 C CA . ASP A 1 499 ? -22.717 -23.828 7.300 1.00 78.88 499 ASP A CA 1
ATOM 4087 C C . ASP A 1 499 ? -21.184 -23.751 7.392 1.00 78.88 499 ASP A C 1
ATOM 4089 O O . ASP A 1 499 ? -20.499 -23.733 6.367 1.00 78.88 499 ASP A O 1
ATOM 4093 N N . HIS A 1 500 ? -20.623 -23.846 8.602 1.00 75.94 500 HIS A N 1
ATOM 4094 C CA . HIS A 1 500 ? -19.171 -23.858 8.785 1.00 75.94 500 HIS A CA 1
ATOM 4095 C C . HIS A 1 500 ? -18.481 -25.069 8.142 1.00 75.94 500 HIS A C 1
ATOM 4097 O O . HIS A 1 500 ? -17.414 -24.926 7.541 1.00 75.94 500 HIS A O 1
ATOM 4103 N N . GLU A 1 501 ? -19.070 -26.262 8.243 1.00 80.56 501 GLU A N 1
ATOM 4104 C CA . GLU A 1 501 ? -18.538 -27.470 7.600 1.00 80.56 501 GLU A CA 1
ATOM 4105 C C . GLU A 1 501 ? -18.563 -27.354 6.067 1.00 80.56 501 GLU A C 1
ATOM 4107 O O . GLU A 1 501 ? -17.619 -27.776 5.388 1.00 80.56 501 GLU A O 1
ATOM 4112 N N . LYS A 1 502 ? -19.605 -26.723 5.514 1.00 81.81 502 LYS A N 1
ATOM 4113 C CA . LYS A 1 502 ? -19.730 -26.460 4.077 1.00 81.81 502 LYS A CA 1
ATOM 4114 C C . LYS A 1 502 ? -18.691 -25.448 3.586 1.00 81.81 502 LYS A C 1
ATOM 4116 O O . LYS A 1 502 ? -18.056 -25.682 2.552 1.00 81.81 502 LYS A O 1
ATOM 4121 N N . ASP A 1 503 ? -18.460 -24.381 4.344 1.00 77.69 503 ASP A N 1
ATOM 4122 C CA . ASP A 1 503 ? -17.438 -23.377 4.032 1.00 77.69 503 ASP A CA 1
ATOM 4123 C C . ASP A 1 503 ? -16.024 -23.965 4.112 1.00 77.69 503 ASP A C 1
ATOM 4125 O O . ASP A 1 503 ? -15.202 -23.742 3.219 1.00 77.69 503 ASP A O 1
ATOM 4129 N N . ALA A 1 504 ? -15.751 -24.801 5.119 1.00 77.81 504 ALA A N 1
ATOM 4130 C CA . ALA A 1 504 ? -14.476 -25.500 5.255 1.00 77.81 504 ALA A CA 1
ATOM 4131 C C . ALA A 1 504 ? -14.202 -26.453 4.075 1.00 77.81 504 ALA A C 1
ATOM 4133 O O . ALA A 1 504 ? -13.076 -26.514 3.568 1.00 77.81 504 ALA A O 1
ATOM 4134 N N . ALA A 1 505 ? -15.222 -27.174 3.595 1.00 77.56 505 ALA A N 1
ATOM 4135 C CA . ALA A 1 505 ? -15.103 -28.040 2.422 1.00 77.56 505 ALA A CA 1
ATOM 4136 C C . ALA A 1 505 ? -14.835 -27.241 1.131 1.00 77.56 505 ALA A C 1
ATOM 4138 O O . ALA A 1 505 ? -13.978 -27.631 0.332 1.00 77.56 505 ALA A O 1
ATOM 4139 N N . SER A 1 506 ? -15.512 -26.100 0.958 1.00 79.44 506 SER A N 1
ATOM 4140 C CA . SER A 1 506 ? -15.310 -25.186 -0.175 1.00 79.44 506 SER A CA 1
ATOM 4141 C C . SER A 1 506 ? -13.892 -24.596 -0.190 1.00 79.44 506 SER A C 1
ATOM 4143 O O . SER A 1 506 ? -13.199 -24.640 -1.211 1.00 79.44 506 SER A O 1
ATOM 4145 N N . LEU A 1 507 ? -13.403 -24.143 0.971 1.00 75.12 507 LEU A N 1
ATOM 4146 C CA . LEU A 1 507 ? -12.035 -23.645 1.149 1.00 75.12 507 LEU A CA 1
ATOM 4147 C C . LEU A 1 507 ? -10.988 -24.709 0.808 1.00 75.12 507 LEU A C 1
ATOM 4149 O O . LEU A 1 507 ? -10.013 -24.415 0.115 1.00 75.12 507 LEU A O 1
ATOM 4153 N N . LYS A 1 508 ? -11.197 -25.959 1.234 1.00 83.38 508 LYS A N 1
ATOM 4154 C CA . LYS A 1 508 ? -10.290 -27.068 0.913 1.00 83.38 508 LYS A CA 1
ATOM 4155 C C . LYS A 1 508 ? -10.219 -27.332 -0.596 1.00 83.38 508 LYS A C 1
ATOM 4157 O O . LYS A 1 508 ? -9.123 -27.426 -1.143 1.00 83.38 508 LYS A O 1
ATOM 4162 N N . GLN A 1 509 ? -11.363 -27.376 -1.282 1.00 82.06 509 GLN A N 1
ATOM 4163 C CA . GLN A 1 509 ? -11.420 -27.575 -2.735 1.00 82.06 509 GLN A CA 1
ATOM 4164 C C . GLN A 1 509 ? -10.742 -26.429 -3.507 1.00 82.06 509 GLN A C 1
ATOM 4166 O O . GLN A 1 509 ? -10.047 -26.658 -4.506 1.00 82.06 509 GLN A O 1
ATOM 4171 N N . MET A 1 510 ? -10.910 -25.192 -3.034 1.00 74.94 510 MET A N 1
ATOM 4172 C CA . MET A 1 510 ? -10.242 -24.021 -3.602 1.00 74.94 510 MET A CA 1
ATOM 4173 C C . MET A 1 510 ? -8.719 -24.112 -3.432 1.00 74.94 510 MET A C 1
ATOM 4175 O O . MET A 1 510 ? -7.976 -23.857 -4.383 1.00 74.94 510 MET A O 1
ATOM 4179 N N . ASN A 1 511 ? -8.253 -24.549 -2.260 1.00 71.31 511 ASN A N 1
ATOM 4180 C CA . ASN A 1 511 ? -6.830 -24.680 -1.955 1.00 71.31 511 ASN A CA 1
ATOM 4181 C C . ASN A 1 511 ? -6.155 -25.793 -2.782 1.00 71.31 511 ASN A C 1
ATOM 4183 O O . ASN A 1 511 ? -5.080 -25.584 -3.348 1.00 71.31 511 ASN A O 1
ATOM 4187 N N . ASP A 1 512 ? -6.822 -26.936 -2.962 1.00 79.19 512 ASP A N 1
ATOM 4188 C CA . ASP A 1 512 ? -6.333 -28.027 -3.820 1.00 79.19 512 ASP A CA 1
ATOM 4189 C C . ASP A 1 512 ? -6.213 -27.582 -5.292 1.00 79.19 512 ASP A C 1
ATOM 4191 O O . ASP A 1 512 ? -5.236 -27.889 -5.985 1.00 79.19 512 ASP A O 1
ATOM 4195 N N . THR A 1 513 ? -7.178 -26.787 -5.768 1.00 78.19 513 THR A N 1
ATOM 4196 C CA . THR A 1 513 ? -7.145 -26.194 -7.116 1.00 78.19 513 THR A CA 1
ATOM 4197 C C . THR A 1 513 ? -5.990 -25.200 -7.257 1.00 78.19 513 THR A C 1
ATOM 4199 O O . THR A 1 513 ? -5.279 -25.200 -8.268 1.00 78.19 513 THR A O 1
ATOM 4202 N N . TYR A 1 514 ? -5.752 -24.385 -6.228 1.00 71.19 514 TYR A N 1
ATOM 4203 C CA . TYR A 1 514 ? -4.641 -23.438 -6.182 1.00 71.19 514 TYR A CA 1
ATOM 4204 C C . TYR A 1 514 ? -3.280 -24.145 -6.230 1.00 71.19 514 TYR A C 1
ATOM 4206 O O . TYR A 1 514 ? -2.393 -23.740 -6.992 1.00 71.19 514 TYR A O 1
ATOM 4214 N N . TYR A 1 515 ? -3.121 -25.234 -5.476 1.00 77.62 515 TYR A N 1
ATOM 4215 C CA . TYR A 1 515 ? -1.890 -26.022 -5.458 1.00 77.62 515 TYR A CA 1
ATOM 4216 C C . TYR A 1 515 ? -1.587 -26.618 -6.838 1.00 77.62 515 TYR A C 1
ATOM 4218 O O . TYR A 1 515 ? -0.480 -26.465 -7.362 1.00 77.62 515 TYR A O 1
ATOM 4226 N N . LYS A 1 516 ? -2.602 -27.203 -7.486 1.00 82.94 516 LYS A N 1
ATOM 4227 C CA . LYS A 1 516 ? -2.480 -27.785 -8.831 1.00 82.94 516 LYS A CA 1
ATOM 4228 C C . LYS A 1 516 ? -2.113 -26.738 -9.890 1.00 82.94 516 LYS A C 1
ATOM 4230 O O . LYS A 1 516 ? -1.246 -26.977 -10.730 1.00 82.94 516 LYS A O 1
ATOM 4235 N N . ASN A 1 517 ? -2.713 -25.549 -9.819 1.00 74.00 517 ASN A N 1
ATOM 4236 C CA . ASN A 1 517 ? -2.383 -24.440 -10.717 1.00 74.00 517 ASN A CA 1
ATOM 4237 C C . ASN A 1 517 ? -0.960 -23.910 -10.490 1.00 74.00 517 ASN A C 1
ATOM 4239 O O . ASN A 1 517 ? -0.254 -23.601 -11.450 1.00 74.00 517 ASN A O 1
ATOM 4243 N N . THR A 1 518 ? -0.517 -23.848 -9.233 1.00 71.25 518 THR A N 1
ATOM 4244 C CA . THR A 1 518 ? 0.846 -23.428 -8.877 1.00 71.25 518 THR A CA 1
ATOM 4245 C C . THR A 1 518 ? 1.889 -24.413 -9.406 1.00 71.25 518 THR A C 1
ATOM 4247 O O . THR A 1 518 ? 2.917 -23.998 -9.941 1.00 71.25 518 THR A O 1
ATOM 4250 N N . GLN A 1 519 ? 1.612 -25.717 -9.331 1.00 79.00 519 GLN A N 1
ATOM 4251 C CA . GLN A 1 519 ? 2.494 -26.750 -9.871 1.00 79.00 519 GLN A CA 1
ATOM 4252 C C . GLN A 1 519 ? 2.634 -26.644 -11.401 1.00 79.00 519 GLN A C 1
ATOM 4254 O O . GLN A 1 519 ? 3.756 -26.607 -11.907 1.00 79.00 519 GLN A O 1
ATOM 4259 N N . ASN A 1 520 ? 1.521 -26.473 -12.125 1.00 78.75 520 ASN A N 1
ATOM 4260 C CA . ASN A 1 520 ? 1.534 -26.252 -13.578 1.00 78.75 520 ASN A CA 1
ATOM 4261 C C . ASN A 1 520 ? 2.319 -24.988 -13.974 1.00 78.75 520 ASN A C 1
ATOM 4263 O O . ASN A 1 520 ? 3.062 -24.991 -14.956 1.00 78.75 520 ASN A O 1
ATOM 4267 N N . LEU A 1 521 ? 2.177 -23.902 -13.208 1.00 70.00 521 LEU A N 1
ATOM 4268 C CA . LEU A 1 521 ? 2.927 -22.664 -13.438 1.00 70.00 521 LEU A CA 1
ATOM 4269 C C . LEU A 1 521 ? 4.433 -22.868 -13.256 1.00 70.00 521 LEU A C 1
ATOM 4271 O O . LEU A 1 521 ? 5.219 -22.409 -14.084 1.00 70.00 521 LEU A O 1
ATOM 4275 N N . ASN A 1 522 ? 4.844 -23.592 -12.215 1.00 70.56 522 ASN A N 1
ATOM 4276 C CA . ASN A 1 522 ? 6.255 -23.887 -11.974 1.00 70.56 522 ASN A CA 1
ATOM 4277 C C . ASN A 1 522 ? 6.873 -24.719 -13.108 1.00 70.56 522 ASN A C 1
ATOM 4279 O O . ASN A 1 522 ? 8.001 -24.443 -13.526 1.00 70.56 522 ASN A O 1
ATOM 4283 N N . GLU A 1 523 ? 6.133 -25.682 -13.661 1.00 80.81 523 GLU A N 1
ATOM 4284 C CA . GLU A 1 523 ? 6.574 -26.445 -14.834 1.00 80.81 523 GLU A CA 1
ATOM 4285 C C . GLU A 1 523 ? 6.750 -25.551 -16.070 1.00 80.81 523 GLU A C 1
ATOM 4287 O O . GLU A 1 523 ? 7.782 -25.627 -16.746 1.00 80.81 523 GLU A O 1
ATOM 4292 N N . GLN A 1 524 ? 5.805 -24.641 -16.332 1.00 74.25 524 GLN A N 1
ATOM 4293 C CA . GLN A 1 524 ? 5.906 -23.682 -17.438 1.00 74.25 524 GLN A CA 1
ATOM 4294 C C . GLN A 1 524 ? 7.084 -22.712 -17.267 1.00 74.25 524 GLN A C 1
ATOM 4296 O O . GLN A 1 524 ? 7.826 -22.466 -18.222 1.00 74.25 524 GLN A O 1
ATOM 4301 N N . ILE A 1 525 ? 7.315 -22.202 -16.053 1.00 67.19 525 ILE A N 1
ATOM 4302 C CA . ILE A 1 525 ? 8.484 -21.366 -15.735 1.00 67.19 525 ILE A CA 1
ATOM 4303 C C . ILE A 1 525 ? 9.777 -22.149 -15.995 1.00 67.19 525 ILE A C 1
ATOM 4305 O O . ILE A 1 525 ? 10.717 -21.613 -16.588 1.00 67.19 525 ILE A O 1
ATOM 4309 N N . GLY A 1 526 ? 9.825 -23.426 -15.607 1.00 76.00 526 GLY A N 1
ATOM 4310 C CA . GLY A 1 526 ? 10.950 -24.316 -15.893 1.00 76.00 526 GLY A CA 1
ATOM 4311 C C . GLY A 1 526 ? 11.225 -24.464 -17.394 1.00 76.00 526 GLY A C 1
ATOM 4312 O O . GLY A 1 526 ? 12.377 -24.362 -17.825 1.00 76.00 526 GLY A O 1
ATOM 4313 N N . GLN A 1 527 ? 10.180 -24.637 -18.208 1.00 76.50 527 GLN A N 1
ATOM 4314 C CA . GLN A 1 527 ? 10.299 -24.705 -19.669 1.00 76.50 527 GLN A CA 1
ATOM 4315 C C . GLN A 1 527 ? 10.793 -23.381 -20.272 1.00 76.50 527 GLN A C 1
ATOM 4317 O O . GLN A 1 527 ? 11.713 -23.387 -21.094 1.00 76.50 527 GLN A O 1
ATOM 4322 N N . MET A 1 528 ? 10.260 -22.240 -19.822 1.00 70.06 528 MET A N 1
ATOM 4323 C CA . MET A 1 528 ? 10.694 -20.926 -20.309 1.00 70.06 528 MET A CA 1
ATOM 4324 C C . MET A 1 528 ? 12.144 -20.611 -19.923 1.00 70.06 528 MET A C 1
ATOM 4326 O O . MET A 1 528 ? 12.888 -20.064 -20.736 1.00 70.06 528 MET A O 1
ATOM 4330 N N . LYS A 1 529 ? 12.597 -21.007 -18.724 1.00 71.50 529 LYS A N 1
ATOM 4331 C CA . LYS A 1 529 ? 14.010 -20.879 -18.325 1.00 71.50 529 LYS A CA 1
ATOM 4332 C C . LYS A 1 529 ? 14.932 -21.674 -19.253 1.00 71.50 529 LYS A C 1
ATOM 4334 O O . LYS A 1 529 ? 15.952 -21.139 -19.681 1.00 71.50 529 LYS A O 1
ATOM 4339 N N . LYS A 1 530 ? 14.558 -22.907 -19.621 1.00 78.50 530 LYS A N 1
ATOM 4340 C CA . LYS A 1 530 ? 15.320 -23.715 -20.593 1.00 78.50 530 LYS A CA 1
ATOM 4341 C C . LYS A 1 530 ? 15.385 -23.042 -21.968 1.00 78.50 530 LYS A C 1
ATOM 4343 O O . LYS A 1 530 ? 16.469 -22.936 -22.536 1.00 78.50 530 LYS A O 1
ATOM 4348 N N . GLN A 1 531 ?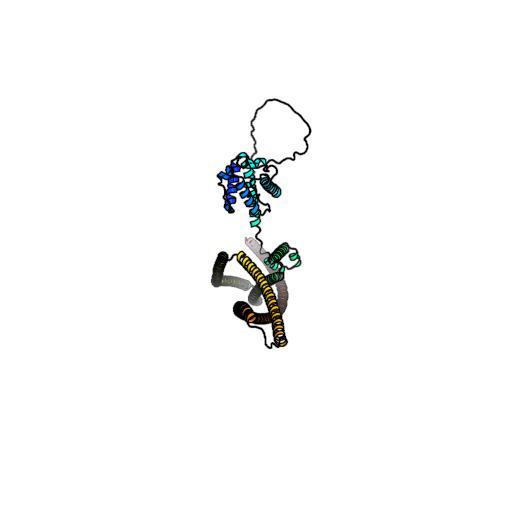 14.261 -22.522 -22.465 1.00 74.12 531 GLN A N 1
ATOM 4349 C CA . GLN A 1 531 ? 14.227 -21.790 -23.737 1.00 74.12 531 GLN A CA 1
ATOM 4350 C C . GLN A 1 531 ? 15.083 -20.519 -23.705 1.00 74.12 531 GLN A C 1
ATOM 4352 O O . GLN A 1 531 ? 15.816 -20.257 -24.655 1.00 74.12 531 GLN A O 1
ATOM 4357 N N . LYS A 1 532 ? 15.054 -19.756 -22.604 1.00 75.19 532 LYS A N 1
ATOM 4358 C CA . LYS A 1 532 ? 15.897 -18.563 -22.432 1.00 75.19 532 LYS A CA 1
ATOM 4359 C C . LYS A 1 532 ? 17.381 -18.904 -22.562 1.00 75.19 532 LYS A C 1
ATOM 4361 O O . LYS A 1 532 ? 18.095 -18.215 -23.280 1.00 75.19 532 LYS A O 1
ATOM 4366 N N . VAL A 1 533 ? 17.839 -19.968 -21.901 1.00 77.44 533 VAL A N 1
ATOM 4367 C CA . VAL A 1 533 ? 19.240 -20.416 -21.988 1.00 77.44 533 VAL A CA 1
ATOM 4368 C C . VAL A 1 533 ? 19.610 -20.784 -23.428 1.00 77.44 533 VAL A C 1
ATOM 4370 O O . VAL A 1 533 ? 20.659 -20.366 -23.911 1.00 77.44 533 VAL A O 1
ATOM 4373 N N . GLN A 1 534 ? 18.730 -21.495 -24.137 1.00 76.06 534 GLN A N 1
ATOM 4374 C CA . GLN A 1 534 ? 18.956 -21.881 -25.531 1.00 76.06 534 GLN A CA 1
ATOM 4375 C C . GLN A 1 534 ? 19.046 -20.667 -26.470 1.00 76.06 534 GLN A C 1
ATOM 4377 O O . GLN A 1 534 ? 19.955 -20.590 -27.294 1.00 76.06 534 GLN A O 1
ATOM 4382 N N . VAL A 1 535 ? 18.150 -19.687 -26.318 1.00 69.25 535 VAL A N 1
ATOM 4383 C CA . VAL A 1 535 ? 18.169 -18.452 -27.119 1.00 69.25 535 VAL A CA 1
ATOM 4384 C C . VAL A 1 535 ? 19.407 -17.612 -26.807 1.00 69.25 535 VAL A C 1
ATOM 4386 O O . VAL A 1 535 ? 20.036 -17.092 -27.726 1.00 69.25 535 VAL A O 1
ATOM 4389 N N . SER A 1 536 ? 19.804 -17.502 -25.537 1.00 64.88 536 SER A N 1
ATOM 4390 C CA . SER A 1 536 ? 21.035 -16.800 -25.160 1.00 64.88 536 SER A CA 1
ATOM 4391 C C . SER A 1 536 ? 22.274 -17.426 -25.804 1.00 64.88 536 SER A C 1
ATOM 4393 O O . SER A 1 536 ? 23.123 -16.692 -26.305 1.00 64.88 536 SER A O 1
ATOM 4395 N N . ALA A 1 537 ? 22.355 -18.760 -25.853 1.00 75.00 537 ALA A N 1
ATOM 4396 C CA . ALA A 1 537 ? 23.446 -19.457 -26.533 1.00 75.00 537 ALA A CA 1
ATOM 4397 C C . ALA A 1 537 ? 23.478 -19.142 -28.042 1.00 75.00 537 ALA A C 1
ATOM 4399 O O . ALA A 1 537 ? 24.532 -18.797 -28.571 1.00 75.00 537 ALA A O 1
ATOM 4400 N N . GLN A 1 538 ? 22.321 -19.153 -28.714 1.00 72.50 538 GLN A N 1
ATOM 4401 C CA . GLN A 1 538 ? 22.211 -18.800 -30.140 1.00 72.50 538 GLN A CA 1
ATOM 4402 C C . GLN A 1 538 ? 22.585 -17.338 -30.429 1.00 72.50 538 GLN A C 1
ATOM 4404 O O . GLN A 1 538 ? 23.183 -17.029 -31.462 1.00 72.50 538 GLN A O 1
ATOM 4409 N N . ILE A 1 539 ? 22.236 -16.412 -29.528 1.00 64.50 539 ILE A N 1
ATOM 4410 C CA . ILE A 1 539 ? 22.637 -15.002 -29.643 1.00 64.50 539 ILE A CA 1
ATOM 4411 C C . ILE A 1 539 ? 24.157 -14.877 -29.567 1.00 64.50 539 ILE A C 1
ATOM 4413 O O . ILE A 1 539 ? 24.736 -14.111 -30.336 1.00 64.50 539 ILE A O 1
ATOM 4417 N N . GLU A 1 540 ? 24.795 -15.607 -28.657 1.00 77.56 540 GLU A N 1
ATOM 4418 C CA . GLU A 1 540 ? 26.243 -15.542 -28.489 1.00 77.56 540 GLU A CA 1
ATOM 4419 C C . GLU A 1 540 ? 26.983 -16.134 -29.696 1.00 77.56 540 GLU A C 1
ATOM 4421 O O . GLU A 1 540 ? 27.907 -15.510 -30.214 1.00 77.56 540 GLU A O 1
ATOM 4426 N N . GLU A 1 541 ? 26.498 -17.252 -30.237 1.00 79.94 541 GLU A N 1
ATOM 4427 C CA . GLU A 1 541 ? 26.990 -17.823 -31.497 1.00 79.94 541 GLU A CA 1
ATOM 4428 C C . GLU A 1 541 ? 26.856 -16.828 -32.666 1.00 79.94 541 GLU A C 1
ATOM 4430 O O . GLU A 1 541 ? 27.807 -16.585 -33.412 1.00 79.94 541 GLU A O 1
ATOM 4435 N N . SER A 1 542 ? 25.708 -16.150 -32.773 1.00 68.62 542 SER A N 1
ATOM 4436 C CA . SER A 1 542 ? 25.474 -15.135 -33.811 1.00 68.62 542 SER A CA 1
ATOM 4437 C C . SER A 1 542 ? 26.412 -13.930 -33.677 1.00 68.62 542 SER A C 1
ATOM 4439 O O . SER A 1 542 ? 26.884 -13.392 -34.680 1.00 68.62 542 SER A O 1
ATOM 4441 N N . LYS A 1 543 ? 26.716 -13.493 -32.446 1.00 69.94 543 LYS A N 1
ATOM 4442 C CA . LYS A 1 543 ? 27.689 -12.415 -32.201 1.00 69.94 543 LYS A CA 1
ATOM 4443 C C . LYS A 1 543 ? 29.098 -12.828 -32.608 1.00 69.94 543 LYS A C 1
ATOM 4445 O O . LYS A 1 543 ? 29.814 -12.017 -33.195 1.00 69.94 543 LYS A O 1
ATOM 4450 N N . GLN A 1 544 ? 29.495 -14.065 -32.314 1.00 79.62 544 GLN A N 1
ATOM 4451 C CA . GLN A 1 544 ? 30.793 -14.587 -32.735 1.00 79.62 544 GLN A CA 1
ATOM 4452 C C . GLN A 1 544 ? 30.909 -14.590 -34.262 1.00 79.62 544 GLN A C 1
ATOM 4454 O O . GLN A 1 544 ? 31.898 -14.082 -34.794 1.00 79.62 544 GLN A O 1
ATOM 4459 N N . LEU A 1 545 ? 29.872 -15.050 -34.969 1.00 77.62 545 LEU A N 1
ATOM 4460 C CA . LEU A 1 545 ? 29.831 -15.026 -36.432 1.00 77.62 545 LEU A CA 1
ATOM 4461 C C . LEU A 1 545 ? 29.892 -13.594 -36.992 1.00 77.62 545 LEU A C 1
ATOM 4463 O O . LEU A 1 545 ? 30.645 -13.322 -37.928 1.00 77.62 545 LEU A O 1
ATOM 4467 N N . LEU A 1 546 ? 29.154 -12.651 -36.394 1.00 72.94 546 LEU A N 1
ATOM 4468 C CA . LEU A 1 546 ? 29.187 -11.240 -36.790 1.00 72.94 546 LEU A CA 1
ATOM 4469 C C . LEU A 1 546 ? 30.588 -10.638 -36.625 1.00 72.94 546 LEU A C 1
ATOM 4471 O O . LEU A 1 546 ? 31.063 -9.922 -37.507 1.00 72.94 546 LEU A O 1
ATOM 4475 N N . ASN A 1 547 ? 31.263 -10.933 -35.514 1.00 75.38 547 ASN A N 1
ATOM 4476 C CA . ASN A 1 547 ? 32.620 -10.454 -35.265 1.00 75.38 547 ASN A CA 1
ATOM 4477 C C . ASN A 1 547 ? 33.619 -11.039 -36.273 1.00 75.38 547 ASN A C 1
ATOM 4479 O O . ASN A 1 547 ? 34.473 -10.308 -36.774 1.00 75.38 547 ASN A O 1
ATOM 4483 N N . GLN A 1 548 ? 33.476 -12.318 -36.635 1.00 81.06 548 GLN A N 1
ATOM 4484 C CA . GLN A 1 548 ? 34.276 -12.934 -37.698 1.00 81.06 548 GLN A CA 1
ATOM 4485 C C . GLN A 1 548 ? 34.045 -12.249 -39.054 1.00 81.06 548 GLN A C 1
ATOM 4487 O O . GLN A 1 548 ? 35.008 -11.932 -39.751 1.00 81.06 548 GLN A O 1
ATOM 4492 N N . GLN A 1 549 ? 32.791 -11.951 -39.414 1.00 77.38 549 GLN A N 1
ATOM 4493 C CA . GLN A 1 549 ? 32.482 -11.241 -40.661 1.00 77.38 549 GLN A CA 1
ATOM 4494 C C . GLN A 1 549 ? 33.021 -9.807 -40.677 1.00 77.38 549 GLN A C 1
ATOM 4496 O O . GLN A 1 549 ? 33.560 -9.377 -41.694 1.00 77.38 549 GLN A O 1
ATOM 4501 N N . LYS A 1 550 ? 32.945 -9.079 -39.555 1.00 77.00 550 LYS A N 1
ATOM 4502 C CA . LYS A 1 550 ? 33.550 -7.742 -39.435 1.00 77.00 550 LYS A CA 1
ATOM 4503 C C . LYS A 1 550 ? 35.063 -7.782 -39.636 1.00 77.00 550 LYS A C 1
ATOM 4505 O O . LYS A 1 550 ? 35.590 -6.952 -40.369 1.00 77.00 550 LYS A O 1
ATOM 4510 N N . ALA A 1 551 ? 35.745 -8.760 -39.041 1.00 81.44 551 ALA A N 1
ATOM 4511 C CA . ALA A 1 551 ? 37.188 -8.920 -39.206 1.00 81.44 551 ALA A CA 1
ATOM 4512 C C . ALA A 1 551 ? 37.577 -9.219 -40.667 1.00 81.44 551 ALA A C 1
ATOM 4514 O O . ALA A 1 551 ? 38.568 -8.684 -41.168 1.00 81.44 551 ALA A O 1
ATOM 4515 N N . LEU A 1 552 ? 36.785 -10.035 -41.373 1.00 81.44 552 LEU A N 1
ATOM 4516 C CA . LEU A 1 552 ? 36.979 -10.288 -42.805 1.00 81.44 552 LEU A CA 1
ATOM 4517 C C . LEU A 1 552 ? 36.750 -9.027 -43.647 1.00 81.44 552 LEU A C 1
ATOM 4519 O O . LEU A 1 552 ? 37.560 -8.733 -44.524 1.00 81.44 552 LEU A O 1
ATOM 4523 N N . LEU A 1 553 ? 35.697 -8.262 -43.352 1.00 77.50 553 LEU A N 1
ATOM 4524 C CA . LEU A 1 553 ? 35.399 -7.014 -44.053 1.00 77.50 553 LEU A CA 1
ATOM 4525 C C . LEU A 1 553 ? 36.521 -5.985 -43.874 1.00 77.50 553 LEU A C 1
ATOM 4527 O O . LEU A 1 553 ? 36.957 -5.381 -44.847 1.00 77.50 553 LEU A O 1
ATOM 4531 N N . GLU A 1 554 ? 37.038 -5.826 -42.655 1.00 82.69 554 GLU A N 1
ATOM 4532 C CA . GLU A 1 554 ? 38.149 -4.910 -42.377 1.00 82.69 554 GLU A CA 1
ATOM 4533 C C . GLU A 1 554 ? 39.427 -5.322 -43.128 1.00 82.69 554 GLU A C 1
ATOM 4535 O O . GLU A 1 554 ? 40.176 -4.476 -43.623 1.00 82.69 554 GLU A O 1
ATOM 4540 N N . LYS A 1 555 ? 39.671 -6.631 -43.263 1.00 86.25 555 LYS A N 1
ATOM 4541 C CA . LYS A 1 555 ? 40.793 -7.161 -44.046 1.00 86.25 555 LYS A CA 1
ATOM 4542 C C . LYS A 1 555 ? 40.649 -6.841 -45.538 1.00 86.25 555 LYS A C 1
ATOM 4544 O O . LYS A 1 555 ? 41.623 -6.399 -46.149 1.00 86.25 555 LYS A O 1
ATOM 4549 N N . GLU A 1 556 ? 39.462 -7.028 -46.111 1.00 80.19 556 GLU A N 1
ATOM 4550 C CA . GLU A 1 556 ? 39.188 -6.688 -47.516 1.00 80.19 556 GLU A CA 1
ATOM 4551 C C . GLU A 1 556 ? 39.216 -5.172 -47.758 1.00 80.19 556 GLU A C 1
ATOM 4553 O O . GLU A 1 556 ? 39.766 -4.715 -48.761 1.00 80.19 556 GLU A O 1
ATOM 4558 N N . GLN A 1 557 ? 38.741 -4.365 -46.806 1.00 79.25 557 GLN A N 1
ATOM 4559 C CA . GLN A 1 557 ? 38.859 -2.909 -46.876 1.00 79.25 557 GLN A CA 1
ATOM 4560 C C . GLN A 1 557 ? 40.333 -2.472 -46.908 1.00 79.25 557 GLN A C 1
ATOM 4562 O O . GLN A 1 557 ? 40.743 -1.714 -47.782 1.00 79.25 557 GLN A O 1
ATOM 4567 N N . LYS A 1 558 ? 41.178 -3.011 -46.020 1.00 85.38 558 LYS A N 1
ATOM 4568 C CA . LYS A 1 558 ? 42.624 -2.717 -46.034 1.00 85.38 558 LYS A CA 1
ATOM 4569 C C . LYS A 1 558 ? 43.293 -3.154 -47.337 1.00 85.38 558 LYS A C 1
ATOM 4571 O O . LYS A 1 558 ? 44.194 -2.472 -47.828 1.00 85.38 558 LYS A O 1
ATOM 4576 N N . ARG A 1 559 ? 42.869 -4.286 -47.905 1.00 87.12 559 ARG A N 1
ATOM 4577 C CA . ARG A 1 559 ? 43.375 -4.782 -49.190 1.00 87.12 559 ARG A CA 1
ATOM 4578 C C . ARG A 1 559 ? 43.007 -3.842 -50.338 1.00 87.12 559 ARG A C 1
ATOM 4580 O O . ARG A 1 559 ? 43.892 -3.437 -51.088 1.00 87.12 559 ARG A O 1
ATOM 4587 N N . THR A 1 560 ? 41.736 -3.471 -50.443 1.00 80.38 560 THR A N 1
ATOM 4588 C CA . THR A 1 560 ? 41.236 -2.553 -51.478 1.00 80.38 560 THR A CA 1
ATOM 4589 C C . THR A 1 560 ? 41.859 -1.162 -51.354 1.00 80.38 560 THR A C 1
ATOM 4591 O O . THR A 1 560 ? 42.286 -0.596 -52.358 1.00 80.38 560 THR A O 1
ATOM 4594 N N . GLU A 1 561 ? 42.041 -0.636 -50.139 1.00 82.44 561 GLU A N 1
ATOM 4595 C CA . GLU A 1 561 ? 42.795 0.604 -49.902 1.00 82.44 561 GLU A CA 1
ATOM 4596 C C . GLU A 1 561 ? 44.256 0.503 -50.376 1.00 82.44 561 GLU A C 1
ATOM 4598 O O . GLU A 1 561 ? 44.790 1.444 -50.971 1.00 82.44 561 GLU A O 1
ATOM 4603 N N . ALA A 1 562 ? 44.917 -0.636 -50.148 1.00 85.62 562 ALA A N 1
ATOM 4604 C CA . ALA A 1 562 ? 46.283 -0.864 -50.616 1.00 85.62 562 ALA A CA 1
ATOM 4605 C C . ALA A 1 562 ? 46.367 -0.954 -52.151 1.00 85.62 562 ALA A C 1
ATOM 4607 O O . ALA A 1 562 ? 47.290 -0.399 -52.751 1.00 85.62 562 ALA A O 1
ATOM 4608 N N . GLU A 1 563 ? 45.409 -1.620 -52.797 1.00 84.38 563 GLU A N 1
ATOM 4609 C CA . GLU A 1 563 ? 45.304 -1.695 -54.260 1.00 84.38 563 GLU A CA 1
ATOM 4610 C C . GLU A 1 563 ? 45.018 -0.315 -54.874 1.00 84.38 563 GLU A C 1
ATOM 4612 O O . GLU A 1 563 ? 45.663 0.073 -55.849 1.00 84.38 563 GLU A O 1
ATOM 4617 N N . MET A 1 564 ? 44.151 0.483 -54.248 1.00 78.44 564 MET A N 1
ATOM 4618 C CA . MET A 1 564 ? 43.865 1.860 -54.660 1.00 78.44 564 MET A CA 1
ATOM 4619 C C . MET A 1 564 ? 45.109 2.753 -54.569 1.00 78.44 564 MET A C 1
ATOM 4621 O O . MET A 1 564 ? 45.417 3.482 -55.511 1.00 78.44 564 MET A O 1
ATOM 4625 N N . LYS A 1 565 ? 45.890 2.646 -53.484 1.00 84.75 565 LYS A N 1
ATOM 4626 C CA . LYS A 1 565 ? 47.177 3.353 -53.355 1.00 84.75 565 LYS A CA 1
ATOM 4627 C C . LYS A 1 565 ? 48.167 2.959 -54.452 1.00 84.75 565 LYS A C 1
ATOM 4629 O O . LYS A 1 565 ? 48.851 3.830 -54.985 1.00 84.75 565 LYS A O 1
ATOM 4634 N N . LYS A 1 566 ? 48.230 1.672 -54.820 1.00 86.00 566 LYS A N 1
ATOM 4635 C CA . LYS A 1 566 ? 49.059 1.209 -55.946 1.00 86.00 566 LYS A CA 1
ATOM 4636 C C . LYS A 1 566 ? 48.601 1.821 -57.269 1.00 86.00 566 LYS A C 1
ATOM 4638 O O . LYS A 1 566 ? 49.444 2.297 -58.022 1.00 86.00 566 LYS A O 1
ATOM 4643 N N . MET A 1 567 ? 47.294 1.856 -57.537 1.00 77.19 567 MET A N 1
ATOM 4644 C CA . MET A 1 567 ? 46.757 2.492 -58.745 1.00 77.19 567 MET A CA 1
ATOM 4645 C C . MET A 1 567 ? 47.087 3.986 -58.805 1.00 77.19 567 MET A C 1
ATOM 4647 O O . MET A 1 567 ? 47.566 4.454 -59.834 1.00 77.19 567 MET A O 1
ATOM 4651 N N . ILE A 1 568 ? 46.923 4.718 -57.699 1.00 82.12 568 ILE A N 1
ATOM 4652 C CA . ILE A 1 568 ? 47.293 6.141 -57.615 1.00 82.12 568 ILE A CA 1
ATOM 4653 C C . ILE A 1 568 ? 48.783 6.338 -57.933 1.00 82.12 568 ILE A C 1
ATOM 4655 O O . ILE A 1 568 ? 49.130 7.234 -58.699 1.00 82.12 568 ILE A O 1
ATOM 4659 N N . ALA A 1 569 ? 49.662 5.482 -57.402 1.00 83.62 569 ALA A N 1
ATOM 4660 C CA . ALA A 1 569 ? 51.096 5.549 -57.685 1.00 83.62 569 ALA A CA 1
ATOM 4661 C C . ALA A 1 569 ? 51.423 5.283 -59.167 1.00 83.62 569 ALA A C 1
ATOM 4663 O O . ALA A 1 569 ? 52.257 5.976 -59.747 1.00 83.62 569 ALA A O 1
ATOM 4664 N N . ILE A 1 570 ? 50.744 4.319 -59.798 1.00 85.50 570 ILE A N 1
ATOM 4665 C CA . ILE A 1 570 ? 50.899 4.038 -61.234 1.00 85.50 570 ILE A CA 1
ATOM 4666 C C . ILE A 1 570 ? 50.442 5.240 -62.068 1.00 85.50 570 ILE A C 1
ATOM 4668 O O . ILE A 1 570 ? 51.161 5.658 -62.974 1.00 85.50 570 ILE A O 1
ATOM 4672 N N . ILE A 1 571 ? 49.284 5.824 -61.745 1.00 78.00 571 ILE A N 1
ATOM 4673 C CA . ILE A 1 571 ? 48.765 7.018 -62.425 1.00 78.00 571 ILE A CA 1
ATOM 4674 C C . ILE A 1 571 ? 49.768 8.171 -62.307 1.00 78.00 571 ILE A C 1
ATOM 4676 O O . ILE A 1 571 ? 50.104 8.788 -63.317 1.00 78.00 571 ILE A O 1
ATOM 4680 N N . ALA A 1 572 ? 50.304 8.425 -61.109 1.00 81.94 572 ALA A N 1
ATOM 4681 C CA . ALA A 1 572 ? 51.315 9.458 -60.892 1.00 81.94 572 ALA A CA 1
ATOM 4682 C C . ALA A 1 572 ? 52.569 9.239 -61.762 1.00 81.94 572 ALA A C 1
ATOM 4684 O O . ALA A 1 572 ? 53.011 10.165 -62.441 1.00 81.94 572 ALA A O 1
ATOM 4685 N N . ALA A 1 573 ? 53.080 8.005 -61.835 1.00 83.69 573 ALA A N 1
ATOM 4686 C CA . ALA A 1 573 ? 54.234 7.667 -62.670 1.00 83.69 573 ALA A CA 1
ATOM 4687 C C . ALA A 1 573 ? 53.961 7.840 -64.180 1.00 83.69 573 ALA A C 1
ATOM 4689 O O . ALA A 1 573 ? 54.845 8.247 -64.938 1.00 83.69 573 ALA A O 1
ATOM 4690 N N . ILE A 1 574 ? 52.738 7.547 -64.640 1.00 81.69 574 ILE A N 1
ATOM 4691 C CA . ILE A 1 574 ? 52.324 7.806 -66.028 1.00 81.69 574 ILE A CA 1
ATOM 4692 C C . ILE A 1 574 ? 52.307 9.314 -66.305 1.00 81.69 574 ILE A C 1
ATOM 4694 O O . ILE A 1 574 ? 52.818 9.746 -67.341 1.00 81.69 574 ILE A O 1
ATOM 4698 N N . TYR A 1 575 ? 51.769 10.118 -65.382 1.00 82.94 575 TYR A N 1
ATOM 4699 C CA . TYR A 1 575 ? 51.766 11.578 -65.500 1.00 82.94 575 TYR A CA 1
ATOM 4700 C C . TYR A 1 575 ? 53.182 12.156 -65.579 1.00 82.94 575 TYR A C 1
ATOM 4702 O O . TYR A 1 575 ? 53.434 13.006 -66.433 1.00 82.94 575 TYR A O 1
ATOM 4710 N N . GLU A 1 576 ? 54.119 11.672 -64.761 1.00 85.88 576 GLU A N 1
ATOM 4711 C CA . GLU A 1 576 ? 55.528 12.083 -64.830 1.00 85.88 576 GLU A CA 1
ATOM 4712 C C . GLU A 1 576 ? 56.142 11.779 -66.202 1.00 85.88 576 GLU A C 1
ATOM 4714 O O . GLU A 1 576 ? 56.675 12.678 -66.856 1.00 85.88 576 GLU A O 1
ATOM 4719 N N . LYS A 1 577 ? 55.975 10.551 -66.715 1.00 85.19 577 LYS A N 1
ATOM 4720 C CA . LYS A 1 577 ? 56.458 10.181 -68.059 1.00 85.19 577 LYS A CA 1
ATOM 4721 C C . LYS A 1 577 ? 55.828 11.021 -69.169 1.00 85.19 577 LYS A C 1
ATOM 4723 O O . LYS A 1 577 ? 56.490 11.342 -70.159 1.00 85.19 577 LYS A O 1
ATOM 4728 N N . LEU A 1 578 ? 54.554 11.386 -69.030 1.00 80.06 578 LEU A N 1
ATOM 4729 C CA . LEU A 1 578 ? 53.870 12.255 -69.984 1.00 80.06 578 LEU A CA 1
ATOM 4730 C C . LEU A 1 578 ? 54.469 13.668 -69.976 1.00 80.06 578 LEU A C 1
ATOM 4732 O O . LEU A 1 578 ? 54.680 14.245 -71.045 1.00 80.06 578 LEU A O 1
ATOM 4736 N N . ILE A 1 579 ? 54.766 14.213 -68.793 1.00 84.56 579 ILE A N 1
ATOM 4737 C CA . ILE A 1 579 ? 55.435 15.511 -68.638 1.00 84.56 579 ILE A CA 1
ATOM 4738 C C . ILE A 1 579 ? 56.823 15.468 -69.290 1.00 84.56 579 ILE A C 1
ATOM 4740 O O . ILE A 1 579 ? 57.140 16.344 -70.096 1.00 84.56 579 ILE A O 1
ATOM 4744 N N . GLU A 1 580 ? 57.615 14.425 -69.030 1.00 85.75 580 GLU A N 1
ATOM 4745 C CA . GLU A 1 580 ? 58.929 14.237 -69.658 1.00 85.75 580 GLU A CA 1
ATOM 4746 C C . GLU A 1 580 ? 58.843 14.151 -71.189 1.00 85.75 580 GLU A C 1
ATOM 4748 O O . GLU A 1 580 ? 59.629 14.781 -71.901 1.00 85.75 580 GLU A O 1
ATOM 4753 N N . SER A 1 581 ? 57.878 13.393 -71.716 1.00 83.75 581 SER A N 1
ATOM 4754 C CA . SER A 1 581 ? 57.644 13.260 -73.159 1.00 83.75 581 SER A CA 1
ATOM 4755 C C . SER A 1 581 ? 57.260 14.597 -73.806 1.00 83.75 581 SER A C 1
ATOM 4757 O O . SER A 1 581 ? 57.814 14.978 -74.846 1.00 83.75 581 SER A O 1
ATOM 4759 N N . ARG A 1 582 ? 56.371 15.365 -73.160 1.00 80.19 582 ARG A N 1
ATOM 4760 C CA . ARG A 1 582 ? 56.004 16.723 -73.595 1.00 80.19 582 ARG A CA 1
ATOM 4761 C C . ARG A 1 582 ? 57.211 17.656 -73.590 1.00 80.19 582 ARG A C 1
ATOM 4763 O O . ARG A 1 582 ? 57.392 18.402 -74.550 1.00 80.19 582 ARG A O 1
ATOM 4770 N N . GLN A 1 583 ? 58.062 17.578 -72.569 1.00 85.00 583 GLN A N 1
ATOM 4771 C CA . GLN A 1 583 ? 59.284 18.375 -72.495 1.00 85.00 583 GLN A CA 1
ATOM 4772 C C . GLN A 1 583 ? 60.275 18.008 -73.609 1.00 85.00 583 GLN A C 1
ATOM 4774 O O . GLN A 1 583 ? 60.797 18.897 -74.277 1.00 85.00 583 GLN A O 1
ATOM 4779 N N . LYS A 1 584 ? 60.494 16.714 -73.880 1.00 82.25 584 LYS A N 1
ATOM 4780 C CA . LYS A 1 584 ? 61.338 16.256 -75.002 1.00 82.25 584 LYS A CA 1
ATOM 4781 C C . LYS A 1 584 ? 60.802 16.723 -76.356 1.00 82.25 584 LYS A C 1
ATOM 4783 O O . LYS A 1 584 ? 61.575 17.176 -77.201 1.00 82.25 584 LYS A O 1
ATOM 4788 N N . SER A 1 585 ? 59.486 16.647 -76.548 1.00 76.56 585 SER A N 1
ATOM 4789 C CA . SER A 1 585 ? 58.821 17.114 -77.771 1.00 76.56 585 SER A CA 1
ATOM 4790 C C . SER A 1 585 ? 58.995 18.621 -77.949 1.00 76.56 585 SER A C 1
ATOM 4792 O O . SER A 1 585 ? 59.359 19.075 -79.031 1.00 76.56 585 SER A O 1
ATOM 4794 N N . ARG A 1 586 ? 58.824 19.397 -76.870 1.00 81.69 586 ARG A N 1
ATOM 4795 C CA . ARG A 1 586 ? 59.069 20.842 -76.860 1.00 81.69 586 ARG A CA 1
ATOM 4796 C C . ARG A 1 586 ? 60.514 21.178 -77.228 1.00 81.69 586 ARG A C 1
ATOM 4798 O O . ARG A 1 586 ? 60.718 21.968 -78.140 1.00 81.69 586 ARG A O 1
ATOM 4805 N N . ASN A 1 587 ? 61.496 20.538 -76.592 1.00 84.44 587 ASN A N 1
ATOM 4806 C CA . ASN A 1 587 ? 62.912 20.753 -76.903 1.00 84.44 587 ASN A CA 1
ATOM 4807 C C . ASN A 1 587 ? 63.228 20.416 -78.376 1.00 84.44 587 ASN A C 1
ATOM 4809 O O . ASN A 1 587 ? 63.994 21.119 -79.028 1.00 84.44 587 ASN A O 1
ATOM 4813 N N . SER A 1 588 ? 62.612 19.361 -78.923 1.00 79.81 588 SER A N 1
ATOM 4814 C CA . SER A 1 588 ? 62.785 18.968 -80.331 1.00 79.81 588 SER A CA 1
ATOM 4815 C C . SER A 1 588 ? 62.195 20.004 -81.295 1.00 79.81 588 SER A C 1
ATOM 4817 O O . SER A 1 588 ? 62.805 20.312 -82.318 1.00 79.81 588 SER A O 1
ATOM 4819 N N . LEU A 1 589 ? 61.031 20.572 -80.961 1.00 77.75 589 LEU A N 1
ATOM 4820 C CA . LEU A 1 589 ? 60.416 21.664 -81.719 1.00 77.75 589 LEU A CA 1
ATOM 4821 C C . LEU A 1 589 ? 61.247 22.950 -81.641 1.00 77.75 589 LEU A C 1
ATOM 4823 O O . LEU A 1 589 ? 61.398 23.632 -82.651 1.00 77.75 589 LEU A O 1
ATOM 4827 N N . GLU A 1 590 ? 61.815 23.262 -80.474 1.00 81.50 590 GLU A N 1
ATOM 4828 C CA . GLU A 1 590 ? 62.736 24.390 -80.294 1.00 81.50 590 GLU A CA 1
ATOM 4829 C C . GLU A 1 590 ? 63.998 24.208 -81.159 1.00 81.50 590 GLU A C 1
ATOM 4831 O O . GLU A 1 590 ? 64.332 25.107 -81.925 1.00 81.50 590 GLU A O 1
ATOM 4836 N N . MET A 1 591 ? 64.612 23.018 -81.175 1.00 82.50 591 MET A N 1
ATOM 4837 C CA . MET A 1 591 ? 65.733 22.713 -82.081 1.00 82.50 591 MET A CA 1
ATOM 4838 C C .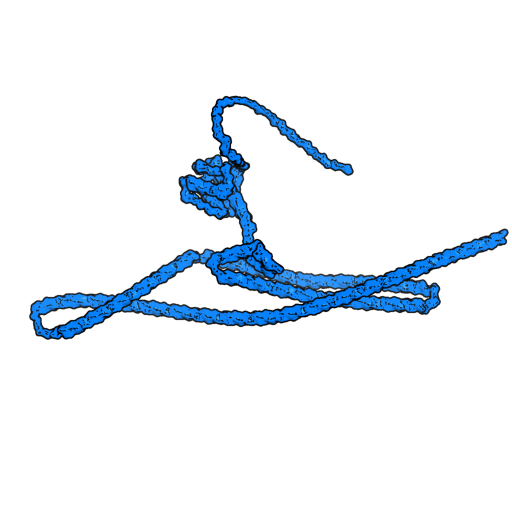 MET A 1 591 ? 65.361 22.821 -83.566 1.00 82.50 591 MET A C 1
ATOM 4840 O O . MET A 1 591 ? 66.154 23.314 -84.368 1.00 82.50 591 MET A O 1
ATOM 4844 N N . ALA A 1 592 ? 64.181 22.334 -83.963 1.00 72.75 592 ALA A N 1
ATOM 4845 C CA . ALA A 1 592 ? 63.717 22.431 -85.346 1.00 72.75 592 ALA A CA 1
ATOM 4846 C C . ALA A 1 592 ? 63.507 23.894 -85.761 1.00 72.75 592 ALA A C 1
ATOM 4848 O O . ALA A 1 592 ? 63.941 24.291 -86.842 1.00 72.75 592 ALA A O 1
ATOM 4849 N N . ARG A 1 593 ? 62.901 24.705 -84.883 1.00 85.62 593 ARG A N 1
ATOM 4850 C CA . ARG A 1 593 ? 62.756 26.155 -85.064 1.00 85.62 593 ARG A CA 1
ATOM 4851 C C . ARG A 1 593 ? 64.117 26.821 -85.254 1.00 85.62 593 ARG A C 1
ATOM 4853 O O . ARG A 1 593 ? 64.269 27.607 -86.185 1.00 85.62 593 ARG A O 1
ATOM 4860 N N . ASP A 1 594 ? 65.089 26.494 -84.408 1.00 83.94 594 ASP A N 1
ATOM 4861 C CA . ASP A 1 594 ? 66.421 27.101 -84.457 1.00 83.94 594 ASP A CA 1
ATOM 4862 C C . ASP A 1 594 ? 67.154 26.727 -85.760 1.00 83.94 594 ASP A C 1
ATOM 4864 O O . ASP A 1 594 ? 67.657 27.613 -86.447 1.00 83.94 594 ASP A O 1
ATOM 4868 N N . LYS A 1 595 ? 67.093 25.457 -86.197 1.00 80.44 595 LYS A N 1
ATOM 4869 C CA . LYS A 1 595 ? 67.646 25.014 -87.495 1.00 80.44 595 LYS A CA 1
ATOM 4870 C C . LYS A 1 595 ? 66.982 25.672 -88.706 1.00 80.44 595 LYS A C 1
ATOM 4872 O O . LYS A 1 595 ? 67.659 25.988 -89.681 1.00 80.44 595 LYS A O 1
ATOM 4877 N N . VAL A 1 596 ? 65.663 25.870 -88.673 1.00 75.44 596 VAL A N 1
ATOM 4878 C CA . VAL A 1 596 ? 64.951 26.622 -89.724 1.00 75.44 596 VAL A CA 1
ATOM 4879 C C . VAL A 1 596 ? 65.411 28.082 -89.731 1.00 75.44 596 VAL A C 1
ATOM 4881 O O . VAL A 1 596 ? 65.630 28.647 -90.802 1.00 75.44 596 VAL A O 1
ATOM 4884 N N . GLY A 1 597 ? 65.617 28.675 -88.551 1.00 80.94 597 GLY A N 1
ATOM 4885 C CA . GLY A 1 597 ? 66.188 30.012 -88.398 1.00 80.94 597 GLY A CA 1
ATOM 4886 C C . GLY A 1 597 ? 67.593 30.137 -88.997 1.00 80.94 597 GLY A C 1
ATOM 4887 O O . GLY A 1 597 ? 67.847 31.078 -89.747 1.00 80.94 597 GLY A O 1
ATOM 4888 N N . GLU A 1 598 ? 68.480 29.175 -88.729 1.00 80.00 598 GLU A N 1
ATOM 4889 C CA . GLU A 1 598 ? 69.827 29.100 -89.319 1.00 80.00 598 GLU A CA 1
ATOM 4890 C C . GLU A 1 598 ? 69.780 28.951 -90.847 1.00 80.00 598 GLU A C 1
ATOM 4892 O O . GLU A 1 598 ? 70.456 29.688 -91.565 1.00 80.00 598 GLU A O 1
ATOM 4897 N N . ALA A 1 599 ? 68.938 28.052 -91.367 1.00 71.69 599 ALA A N 1
ATOM 4898 C CA . ALA A 1 599 ? 68.773 27.866 -92.808 1.00 71.69 599 ALA A CA 1
ATOM 4899 C C . ALA A 1 599 ? 68.280 29.150 -93.495 1.00 71.69 599 ALA A C 1
ATOM 4901 O O . ALA A 1 599 ? 68.787 29.524 -94.548 1.00 71.69 599 ALA A O 1
ATOM 4902 N N . MET A 1 600 ? 67.339 29.870 -92.878 1.00 71.06 600 MET A N 1
ATOM 4903 C CA . MET A 1 600 ? 66.870 31.162 -93.383 1.00 71.06 600 MET A CA 1
ATOM 4904 C C . MET A 1 600 ? 67.953 32.248 -93.383 1.00 71.06 600 MET A C 1
ATOM 4906 O O . MET A 1 600 ? 67.900 33.142 -94.226 1.00 71.06 600 MET A O 1
ATOM 4910 N N . GLN A 1 601 ? 68.923 32.199 -92.464 1.00 73.75 601 GLN A N 1
ATOM 4911 C CA . GLN A 1 601 ? 70.061 33.122 -92.477 1.00 73.75 601 GLN A CA 1
ATOM 4912 C C . GLN A 1 601 ? 71.030 32.835 -93.627 1.00 73.75 601 GLN A C 1
ATOM 4914 O O . GLN A 1 601 ? 71.596 33.782 -94.153 1.00 73.75 601 GLN A O 1
ATOM 4919 N N . MET A 1 602 ? 71.174 31.578 -94.063 1.00 68.88 602 MET A N 1
ATOM 4920 C CA . MET A 1 602 ? 72.008 31.222 -95.2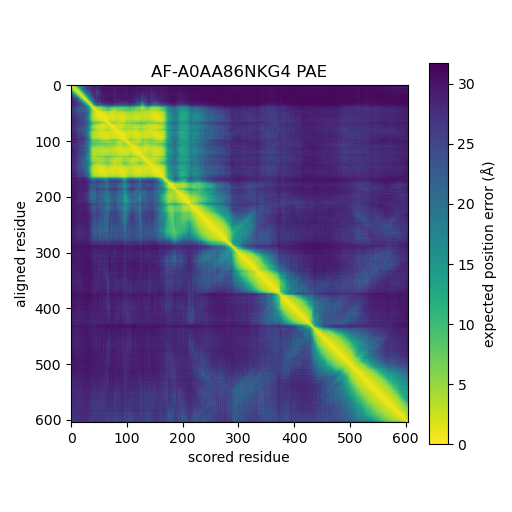24 1.00 68.88 602 MET A CA 1
ATOM 4921 C C . MET A 1 602 ? 71.429 31.679 -96.576 1.00 68.88 602 MET A C 1
ATOM 4923 O O . MET A 1 602 ? 72.147 31.689 -97.571 1.00 68.88 602 MET A O 1
ATOM 4927 N N . PHE A 1 603 ? 70.140 32.034 -96.629 1.00 59.75 603 PHE A N 1
ATOM 4928 C CA . PHE A 1 603 ? 69.478 32.570 -97.828 1.00 59.75 603 PHE A CA 1
ATOM 4929 C C . PHE A 1 603 ? 69.496 34.108 -97.915 1.00 59.75 603 PHE A C 1
ATOM 4931 O O . PHE A 1 603 ? 68.960 34.664 -98.876 1.00 59.75 603 PHE A O 1
ATOM 4938 N N . LYS A 1 604 ? 70.081 34.793 -96.928 1.00 51.59 604 LYS A N 1
ATOM 4939 C CA . LYS A 1 604 ? 70.405 36.224 -96.983 1.00 51.59 604 LYS A CA 1
ATOM 4940 C C . LYS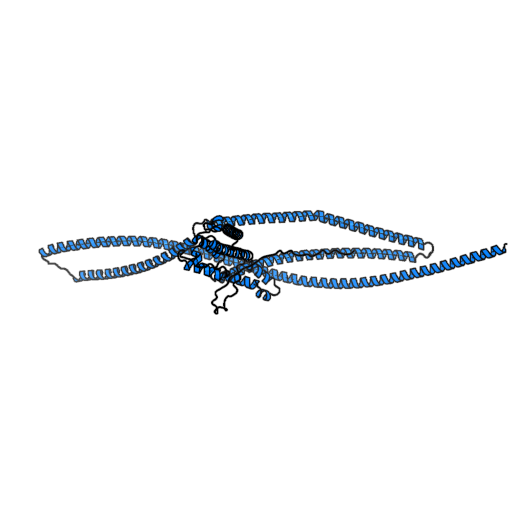 A 1 604 ? 71.877 36.404 -97.309 1.00 51.59 604 LYS A C 1
ATOM 4942 O O . LYS A 1 604 ? 72.172 37.396 -98.008 1.00 51.59 604 LYS A O 1
#

Secondary structure (DSSP, 8-state):
-----PPP------------------------S-----PPP-S-TT-HHHHHHHHHHHHHHHHHTT--S-PPPHHHHHH---HHHHHHHHHHHHHHTT---PPPS-TT-HHHHHHHHHHHHHHTT--GGGPPPHHHHTTTTSHHHHHHHHHHHHHHHHHHHHHHHHHHT-----HHHHHHHHHHH-S-HHHHTTSHHHHHHHHHHHHHHHHTTT-HHHHHHHHHHHHHHHHHHHHHHHHHHHHHHHHHHHHHHHHHHHHHHHHHHHHHHHHHHHHHHHHHHHHHHS---TTTHHHHHHHHHHHHHHHHHHHHHHHHHHHHHHHHHHHHHHHHHHHHHHHHHHHHHHHHHHHHHHHHHHHHHHHHHHHHHHHH-S--HHHHHHHHHHHHHHHHHHHHHHHHHHHHHHHHHHHHHHHHHHHHHHHHHHHHT-------HHHHHHHHHHHHHHHHHHHHHHHHHHHHHHHHHHHHHHHHHHHHHHHHHHHHHHHHHHHHHHHHHHHHHHHHHHHHHHHHHHHHHHHHHHHHHHHHHHHHHHHHHHHHHHHHHHHHHHHHHHHHHHHHHHHHHHHHHHHHHHHHHHHHHHHHHHHHHHHHHHHHHHT-

pLDDT: mean 74.59, std 14.89, range [29.23, 96.75]

Organism: NCBI:txid28002

Foldseek 3Di:
DDDDDDDDDDDDDDDDDDDDDDDDDDDDDDPPDDPDPQDAPPQPLVDLVSQLVLLVLLQVLCVVVVPPDDRDDSVCLSQFDALVVLLSLVVVLCVLVVPPQDGQPDPVDLVSVLVSQVCCCVVVVPRPNLRDDSVLNVVCRHNSSVSSSSVVSSVSSVVSVVSVVVVVVPDLPVLQLVLLVCCVPDPDNVVSCVDPSVVSNVVVLVVVCVVVVNPPPVSVVVSVVSNVVVVVVVVVVVVVVVVVVVVVVVVVVVVVVVVVVVVVVVVVVVVVVVVVVVVLVVVVVPDPPPPPVVVVSVVVVVVVVVVVVVVVVVVVVVVVVVVVVVVVVCCVPVVVVVVVVVVVVVVVVVVVVVVVVVVVVVVVVVVVVVVPPPCPPVNVVVVVVVVVVVVVVVVVVVVVVVVVVVVVVVVVVVVVVVVVVVVVCVVPCPDDDDDDDVVVVVVVVVVVVVVVVVVVVVVVVVVVVVVVVVVVVVVVVVVVVVVVVVVVVVVVVVVVVVVVVVVVVVVVVVVVVVVVVVVVVVVVVVVVVVVVVVVVVVVVVVVVVVVVVVVVVVVVVVVVVVVVVVVVVVVVVVVVVVVVVVVVVVVVVVVVVVVVVVVVVVVD

Solvent-accessible surface area (backbone atoms only — not comparable to full-atom values): 34405 Å² total; per-residue (Å²): 140,88,84,89,86,87,89,89,84,86,91,89,87,80,90,84,91,80,89,82,92,82,92,86,87,86,84,86,80,91,81,90,76,86,79,74,87,73,69,73,77,85,66,62,76,86,40,64,70,57,49,42,52,36,24,49,52,42,48,51,52,43,62,77,70,63,59,89,61,90,76,71,52,60,67,39,58,60,55,36,59,57,70,67,61,53,51,52,55,48,47,52,49,38,58,75,60,70,51,98,69,76,73,60,91,47,92,83,41,66,64,49,48,41,50,44,53,49,48,52,35,58,76,71,63,49,59,78,82,69,60,86,51,71,80,46,66,84,41,38,52,38,67,76,50,22,49,56,54,46,50,52,51,30,49,52,46,53,52,38,53,51,52,54,58,58,51,67,76,60,64,80,65,72,42,60,64,54,40,54,53,49,49,76,67,43,94,55,53,71,61,47,70,72,32,71,56,37,54,52,32,50,50,52,54,49,49,52,33,56,76,59,73,62,43,61,67,61,52,52,51,51,52,50,49,54,54,48,54,50,53,52,50,53,51,53,50,49,51,50,51,52,52,50,51,52,50,51,52,51,50,53,52,53,51,49,54,54,52,51,52,47,54,53,49,52,50,53,54,51,50,54,52,50,53,52,53,53,53,58,52,51,60,63,75,71,56,90,62,76,82,68,47,56,62,54,51,48,48,50,50,51,49,50,50,50,49,49,48,49,50,51,51,50,50,50,50,52,49,52,48,54,49,51,52,50,51,52,50,47,48,67,60,45,48,58,55,50,52,50,50,51,51,51,52,52,51,52,53,51,52,51,52,51,52,52,52,51,52,50,52,51,50,53,51,50,50,52,49,61,72,66,47,86,77,46,75,66,53,55,54,50,49,52,51,51,51,55,52,51,53,52,52,49,53,52,49,54,53,49,52,52,52,52,52,53,52,49,53,53,51,52,55,50,50,53,52,50,53,50,52,50,56,49,50,65,66,71,54,77,85,75,91,89,83,61,73,78,58,48,56,55,51,46,52,52,45,54,52,52,48,51,54,47,51,52,52,49,52,52,51,56,47,55,51,50,53,51,52,52,52,51,52,52,50,53,53,53,52,52,54,51,51,52,54,50,52,53,50,51,54,52,53,53,51,55,51,53,53,50,53,52,51,53,53,52,52,50,56,52,48,55,51,50,51,54,52,51,54,55,49,52,52,51,52,52,52,51,52,54,50,50,54,54,51,52,50,54,52,51,53,50,50,52,52,50,52,54,50,51,55,50,49,53,52,51,50,54,48,53,54,52,52,50,53,52,50,52,52,52,52,52,55,52,52,52,53,49,51,53,50,50,50,53,52,49,54,51,51,51,52,52,52,50,52,52,51,53,56,57,57,74,77,106